Protein AF-0000000085162375 (afdb_homodimer)

Nearest PDB structures (foldseek):
  3bpk-assembly1_B  TM=9.678E-01  e=3.318E-24  Bacillus cereus ATCC 14579
  3bpk-assembly1_A  TM=9.710E-01  e=3.705E-23  Bacillus cereus ATCC 14579
  4z85-assembly1_A-2  TM=9.501E-01  e=4.624E-20  Pseudomonas fluorescens
  1eje-assembly1_A-2  TM=9.039E-01  e=1.728E-16  Methanothermobacter thermautotrophicus
  3fge-assembly1_A-2  TM=8.636E-01  e=8.471E-17  Shewanella frigidimarina NCIMB 400

Organism: Staphylococcus carnosus (strain TM300) (NCBI:txid396513)

Sequence (400 aa):
MFINPSETEMGNMYKLLIGTVTPRPIAFVTSQDENGNLNAAPFAFFNVVCPEPPMLMISVGKQDGALKDTNSNIIKNKEFVVHIVDESIVKEVVKTGDNYPHDINELEKTNLTTTPSKTVSVPSVKEAKVRYECELVEHLSLGDEKNGTDMLIGQVKAVYIDDEIYDVEHGYVDVEKLNPISRVIGNQYVKIGESIEDLLMFINPSETEMGNMYKLLIGTVTPRPIAFVTSQDENGNLNAAPFAFFNVVCPEPPMLMISVGKQDGALKDTNSNIIKNKEFVVHIVDESIVKEVVKTGDNYPHDINELEKTNLTTTPSKTVSVPSVKEAKVRYECELVEHLSLGDEKNGTDMLIGQVKAVYIDDEIYDVEHGYVDVEKLNPISRVIGNQYVKIGESIEDLL

Structure (mmCIF, N/CA/C/O backbone):
data_AF-0000000085162375-model_v1
#
loop_
_entity.id
_entity.type
_entity.pdbx_description
1 polymer 'Flavoprotein oxygenase, DIM6/NTAB family protein'
#
loop_
_atom_site.group_PDB
_atom_site.id
_atom_site.type_symbol
_atom_site.label_atom_id
_atom_site.label_alt_id
_atom_site.label_comp_id
_atom_site.label_asym_id
_atom_site.label_entity_id
_atom_site.label_seq_id
_atom_site.pdbx_PDB_ins_code
_atom_site.Cartn_x
_atom_site.Cartn_y
_atom_site.Cartn_z
_atom_site.occupancy
_atom_site.B_iso_or_equiv
_atom_site.auth_seq_id
_atom_site.auth_comp_id
_atom_site.auth_asym_id
_atom_site.auth_atom_id
_atom_site.pdbx_PDB_model_num
ATOM 1 N N . MET A 1 1 ? 22.219 -11.953 -12.914 1 96.38 1 MET A N 1
ATOM 2 C CA . MET A 1 1 ? 23.281 -12.117 -11.938 1 96.38 1 MET A CA 1
ATOM 3 C C . MET A 1 1 ? 22.719 -12.141 -10.516 1 96.38 1 MET A C 1
ATOM 5 O O . MET A 1 1 ? 21.578 -11.734 -10.289 1 96.38 1 MET A O 1
ATOM 9 N N . PHE A 1 2 ? 23.484 -12.641 -9.648 1 96.81 2 PHE A N 1
ATOM 10 C CA . PHE A 1 2 ? 23.109 -12.68 -8.234 1 96.81 2 PHE A CA 1
ATOM 11 C C . PHE A 1 2 ? 23.922 -11.656 -7.438 1 96.81 2 PHE A C 1
ATOM 13 O O . PHE A 1 2 ? 25.125 -11.508 -7.648 1 96.81 2 PHE A O 1
ATOM 20 N N . ILE A 1 3 ? 23.25 -10.953 -6.629 1 96.81 3 ILE A N 1
ATOM 21 C CA . ILE A 1 3 ? 23.812 -9.969 -5.723 1 96.81 3 ILE A CA 1
ATOM 22 C C . ILE A 1 3 ? 23.641 -10.422 -4.277 1 96.81 3 ILE A C 1
ATOM 24 O O . ILE A 1 3 ? 22.547 -10.812 -3.875 1 96.81 3 ILE A O 1
ATOM 28 N N . ASN A 1 4 ? 24.734 -10.469 -3.543 1 96.75 4 ASN A N 1
ATOM 29 C CA . ASN A 1 4 ? 24.719 -10.727 -2.107 1 96.75 4 ASN A CA 1
ATOM 30 C C . ASN A 1 4 ? 24.641 -9.43 -1.303 1 96.75 4 ASN A C 1
ATOM 32 O O . ASN A 1 4 ? 25.594 -8.664 -1.245 1 96.75 4 ASN A O 1
ATOM 36 N N . PRO A 1 5 ? 23.5 -9.242 -0.662 1 97.5 5 PRO A N 1
ATOM 37 C CA . PRO A 1 5 ? 23.328 -7.969 0.044 1 97.5 5 PRO A CA 1
ATOM 38 C C . PRO A 1 5 ? 24.422 -7.719 1.079 1 97.5 5 PRO A C 1
ATOM 40 O O . PRO A 1 5 ? 24.859 -6.578 1.262 1 97.5 5 PRO A O 1
ATOM 43 N N . SER A 1 6 ? 24.922 -8.672 1.728 1 96.12 6 SER A N 1
ATOM 44 C CA . SER A 1 6 ? 25.922 -8.508 2.785 1 96.12 6 SER A CA 1
ATOM 45 C C . SER A 1 6 ? 27.25 -8.055 2.217 1 96.12 6 SER A C 1
ATOM 47 O O . SER A 1 6 ? 28.125 -7.57 2.955 1 96.12 6 SER A O 1
ATOM 49 N N . GLU A 1 7 ? 27.453 -8.195 0.947 1 95.19 7 GLU A N 1
ATOM 50 C CA . GLU A 1 7 ? 28.703 -7.82 0.292 1 95.19 7 GLU A CA 1
ATOM 51 C C . GLU A 1 7 ? 28.516 -6.59 -0.59 1 95.19 7 GLU A C 1
ATOM 53 O O . GLU A 1 7 ? 29.391 -6.238 -1.374 1 95.19 7 GLU A O 1
ATOM 58 N N . THR A 1 8 ? 27.422 -6.059 -0.528 1 94.88 8 THR A N 1
ATOM 59 C CA . THR A 1 8 ? 27.094 -4.906 -1.358 1 94.88 8 THR A CA 1
ATOM 60 C C . THR A 1 8 ? 27.016 -3.635 -0.517 1 94.88 8 THR A C 1
ATOM 62 O O . THR A 1 8 ? 26.438 -3.637 0.572 1 94.88 8 THR A O 1
ATOM 65 N N . GLU A 1 9 ? 27.672 -2.604 -1.049 1 94.31 9 GLU A N 1
ATOM 66 C CA . GLU A 1 9 ? 27.609 -1.312 -0.369 1 94.31 9 GLU A CA 1
ATOM 67 C C . GLU A 1 9 ? 26.156 -0.858 -0.187 1 94.31 9 GLU A C 1
ATOM 69 O O . GLU A 1 9 ? 25.328 -1.018 -1.09 1 94.31 9 GLU A O 1
ATOM 74 N N . MET A 1 10 ? 25.938 -0.231 0.946 1 92.81 10 MET A N 1
ATOM 75 C CA . MET A 1 10 ? 24.578 0.146 1.337 1 92.81 10 MET A CA 1
ATOM 76 C C . MET A 1 10 ? 23.938 1.036 0.279 1 92.81 10 MET A C 1
ATOM 78 O O . MET A 1 10 ? 22.781 0.846 -0.073 1 92.81 10 MET A O 1
ATOM 82 N N . GLY A 1 11 ? 24.656 2.02 -0.219 1 93.5 11 GLY A N 1
ATOM 83 C CA . GLY A 1 11 ? 24.125 2.916 -1.233 1 93.5 11 GLY A CA 1
ATOM 84 C C . GLY A 1 11 ? 23.688 2.197 -2.494 1 93.5 11 GLY A C 1
ATOM 85 O O . GLY A 1 11 ? 22.641 2.52 -3.064 1 93.5 11 GLY A O 1
ATOM 86 N N . ASN A 1 12 ? 24.5 1.182 -2.932 1 94.94 12 ASN A N 1
ATOM 87 C CA . ASN A 1 12 ? 24.156 0.395 -4.109 1 94.94 12 ASN A CA 1
ATOM 88 C C . ASN A 1 12 ? 22.938 -0.478 -3.863 1 94.94 12 ASN A C 1
ATOM 90 O O . ASN A 1 12 ? 22.078 -0.624 -4.742 1 94.94 12 ASN A O 1
ATOM 94 N N . MET A 1 13 ? 22.891 -1.024 -2.67 1 95.56 13 MET A N 1
ATOM 95 C CA . MET A 1 13 ? 21.719 -1.833 -2.328 1 95.56 13 MET A CA 1
ATOM 96 C C . MET A 1 13 ? 20.453 -0.978 -2.287 1 95.56 13 MET A C 1
ATOM 98 O O . MET A 1 13 ? 19.406 -1.404 -2.752 1 95.56 13 MET A O 1
ATOM 102 N N . TYR A 1 14 ? 20.609 0.199 -1.76 1 95.88 14 TYR A N 1
ATOM 103 C CA . TYR A 1 14 ? 19.484 1.13 -1.718 1 95.88 14 TYR A CA 1
ATOM 104 C C . TYR A 1 14 ? 19 1.45 -3.123 1 95.88 14 TYR A C 1
ATOM 106 O O . TYR A 1 14 ? 17.797 1.386 -3.395 1 95.88 14 TYR A O 1
ATOM 114 N N . LYS A 1 15 ? 19.906 1.764 -4.023 1 96.06 15 LYS A N 1
ATOM 115 C CA . LYS A 1 15 ? 19.562 2.068 -5.41 1 96.06 15 LYS A CA 1
ATOM 116 C C . LYS A 1 15 ? 18.859 0.888 -6.074 1 96.06 15 LYS A C 1
ATOM 118 O O . LYS A 1 15 ? 17.922 1.073 -6.844 1 96.06 15 LYS A O 1
ATOM 123 N N . LEU A 1 16 ? 19.359 -0.318 -5.805 1 97.31 16 LEU A N 1
ATOM 124 C CA . LEU A 1 16 ? 18.75 -1.527 -6.359 1 97.31 16 LEU A CA 1
ATOM 125 C C . LEU A 1 16 ? 17.328 -1.697 -5.867 1 97.31 16 LEU A C 1
ATOM 127 O O . LEU A 1 16 ? 16.422 -1.961 -6.664 1 97.31 16 LEU A O 1
ATOM 131 N N . LEU A 1 17 ? 17.078 -1.476 -4.566 1 98.06 17 LEU A N 1
ATOM 132 C CA . LEU A 1 17 ? 15.75 -1.625 -3.973 1 98.06 17 LEU A CA 1
ATOM 133 C C . LEU A 1 17 ? 14.766 -0.642 -4.594 1 98.06 17 LEU A C 1
ATOM 135 O O . LEU A 1 17 ? 13.727 -1.048 -5.125 1 98.06 17 LEU A O 1
ATOM 139 N N . ILE A 1 18 ? 15.125 0.626 -4.633 1 97.75 18 ILE A N 1
ATOM 140 C CA . ILE A 1 18 ? 14.164 1.63 -5.074 1 97.75 18 ILE A CA 1
ATOM 141 C C . ILE A 1 18 ? 14.023 1.577 -6.594 1 97.75 18 ILE A C 1
ATOM 143 O O . ILE A 1 18 ? 12.984 1.938 -7.141 1 97.75 18 ILE A O 1
ATOM 147 N N . GLY A 1 19 ? 15.016 1.072 -7.281 1 97.69 19 GLY A N 1
ATOM 148 C CA . GLY A 1 19 ? 14.969 0.953 -8.734 1 97.69 19 GLY A CA 1
ATOM 149 C C . GLY A 1 19 ? 14.141 -0.229 -9.203 1 97.69 19 GLY A C 1
ATOM 150 O O . GLY A 1 19 ? 13.766 -0.298 -10.375 1 97.69 19 GLY A O 1
ATOM 151 N N . THR A 1 20 ? 13.875 -1.202 -8.32 1 98.69 20 THR A N 1
ATOM 152 C CA . THR A 1 20 ? 13.148 -2.395 -8.742 1 98.69 20 THR A CA 1
ATOM 153 C C . THR A 1 20 ? 11.773 -2.451 -8.086 1 98.69 20 THR A C 1
ATOM 155 O O . THR A 1 20 ? 10.828 -2.992 -8.664 1 98.69 20 THR A O 1
ATOM 158 N N . VAL A 1 21 ? 11.625 -1.994 -6.84 1 98.75 21 VAL A N 1
ATOM 159 C CA . VAL A 1 21 ? 10.328 -1.809 -6.207 1 98.75 21 VAL A CA 1
ATOM 160 C C . VAL A 1 21 ? 9.805 -0.406 -6.504 1 98.75 21 VAL A C 1
ATOM 162 O O . VAL A 1 21 ? 9.977 0.513 -5.699 1 98.75 21 VAL A O 1
ATOM 165 N N . THR A 1 22 ? 9.234 -0.292 -7.773 1 98.62 22 THR A N 1
ATOM 166 C CA . THR A 1 22 ? 8.867 1.009 -8.32 1 98.62 22 THR A CA 1
ATOM 167 C C . THR A 1 22 ? 7.801 0.859 -9.398 1 98.62 22 THR A C 1
ATOM 169 O O . THR A 1 22 ? 7.648 -0.214 -9.992 1 98.62 22 THR A O 1
ATOM 172 N N . PRO A 1 23 ? 7.012 1.909 -9.641 1 98.62 23 PRO A N 1
ATOM 173 C CA . PRO A 1 23 ? 6.914 3.145 -8.859 1 98.62 23 PRO A CA 1
ATOM 174 C C . PRO A 1 23 ? 6.215 2.941 -7.52 1 98.62 23 PRO A C 1
ATOM 176 O O . PRO A 1 23 ? 5.504 1.95 -7.332 1 98.62 23 PRO A O 1
ATOM 179 N N . ARG A 1 24 ? 6.512 3.801 -6.555 1 98.88 24 ARG A N 1
ATOM 180 C CA . ARG A 1 24 ? 5.953 3.717 -5.211 1 98.88 24 ARG A CA 1
ATOM 181 C C . ARG A 1 24 ? 5.062 4.918 -4.91 1 98.88 24 ARG A C 1
ATOM 183 O O . ARG A 1 24 ? 5.402 6.051 -5.258 1 98.88 24 ARG A O 1
ATOM 190 N N . PRO A 1 25 ? 3.887 4.645 -4.297 1 98.81 25 PRO A N 1
ATOM 191 C CA . PRO A 1 25 ? 3.135 5.801 -3.803 1 98.81 25 PRO A CA 1
ATOM 192 C C . PRO A 1 25 ? 3.902 6.602 -2.752 1 98.81 25 PRO A C 1
ATOM 194 O O . PRO A 1 25 ? 4.883 6.105 -2.188 1 98.81 25 PRO A O 1
ATOM 197 N N . ILE A 1 26 ? 3.496 7.852 -2.566 1 98.81 26 ILE A N 1
ATOM 198 C CA . ILE A 1 26 ? 4.199 8.75 -1.656 1 98.81 26 ILE A CA 1
ATOM 199 C C . ILE A 1 26 ? 3.266 9.18 -0.526 1 98.81 26 ILE A C 1
ATOM 201 O O . ILE A 1 26 ? 2.15 9.641 -0.775 1 98.81 26 ILE A O 1
ATOM 205 N N . ALA A 1 27 ? 3.67 8.961 0.715 1 98.94 27 ALA A N 1
ATOM 206 C CA . ALA A 1 27 ? 3.045 9.555 1.895 1 98.94 27 ALA A CA 1
ATOM 207 C C . ALA A 1 27 ? 3.648 10.922 2.203 1 98.94 27 ALA A C 1
ATOM 209 O O . ALA A 1 27 ? 4.84 11.023 2.502 1 98.94 27 ALA A O 1
ATOM 210 N N . PHE A 1 28 ? 2.873 11.953 2.037 1 98.94 28 PHE A N 1
ATOM 211 C CA . PHE A 1 28 ? 3.238 13.258 2.586 1 98.94 28 PHE A CA 1
ATOM 212 C C . PHE A 1 28 ? 2.715 13.406 4.008 1 98.94 28 PHE A C 1
ATOM 214 O O . PHE A 1 28 ? 1.505 13.508 4.223 1 98.94 28 PHE A O 1
ATOM 221 N N . VAL A 1 29 ? 3.682 13.484 4.996 1 98.94 29 VAL A N 1
ATOM 222 C CA . VAL A 1 29 ? 3.316 13.273 6.391 1 98.94 29 VAL A CA 1
ATOM 223 C C . VAL A 1 29 ? 3.506 14.57 7.172 1 98.94 29 VAL A C 1
ATOM 225 O O . VAL A 1 29 ? 4.57 15.195 7.105 1 98.94 29 VAL A O 1
ATOM 228 N N . THR A 1 30 ? 2.475 14.977 7.945 1 98.88 30 THR A N 1
ATOM 229 C CA . THR A 1 30 ? 2.627 16 8.977 1 98.88 30 THR A CA 1
ATOM 230 C C . THR A 1 30 ? 2.637 15.367 10.367 1 98.88 30 THR A C 1
ATOM 232 O O . THR A 1 30 ? 1.898 14.414 10.625 1 98.88 30 THR A O 1
ATOM 235 N N . SER A 1 31 ? 3.391 15.836 11.188 1 98.75 31 SER A N 1
ATOM 236 C CA . SER A 1 31 ? 3.555 15.453 12.578 1 98.75 31 SER A CA 1
ATOM 237 C C . SER A 1 31 ? 3.98 16.641 13.438 1 98.75 31 SER A C 1
ATOM 239 O O . SER A 1 31 ? 4.332 17.703 12.906 1 98.75 31 SER A O 1
ATOM 241 N N . GLN A 1 32 ? 3.865 16.484 14.82 1 97.75 32 GLN A N 1
ATOM 242 C CA . GLN A 1 32 ? 4.219 17.547 15.75 1 97.75 32 GLN A CA 1
ATOM 243 C C . GLN A 1 32 ? 5.113 17.031 16.875 1 97.75 32 GLN A C 1
ATOM 245 O O . GLN A 1 32 ? 4.953 15.898 17.328 1 97.75 32 GLN A O 1
ATOM 250 N N . ASP A 1 33 ? 5.996 17.922 17.25 1 95.88 33 ASP A N 1
ATOM 251 C CA . ASP A 1 33 ? 6.754 17.594 18.453 1 95.88 33 ASP A CA 1
ATOM 252 C C . ASP A 1 33 ? 5.977 17.969 19.703 1 95.88 33 ASP A C 1
ATOM 254 O O . ASP A 1 33 ? 4.812 18.375 19.625 1 95.88 33 ASP A O 1
ATOM 258 N N . GLU A 1 34 ? 6.57 17.797 20.844 1 94.06 34 GLU A N 1
ATOM 259 C CA . GLU A 1 34 ? 5.914 17.969 22.141 1 94.06 34 GLU A CA 1
ATOM 260 C C . GLU A 1 34 ? 5.52 19.438 22.344 1 94.06 34 GLU A C 1
ATOM 262 O O . GLU A 1 34 ? 4.625 19.734 23.141 1 94.06 34 GLU A O 1
ATOM 267 N N . ASN A 1 35 ? 6.141 20.344 21.703 1 93.25 35 ASN A N 1
ATOM 268 C CA . ASN A 1 35 ? 5.855 21.781 21.828 1 93.25 35 ASN A CA 1
ATOM 269 C C . ASN A 1 35 ? 4.863 22.25 20.781 1 93.25 35 ASN A C 1
ATOM 271 O O . ASN A 1 35 ? 4.562 23.438 20.703 1 93.25 35 ASN A O 1
ATOM 275 N N . GLY A 1 36 ? 4.477 21.297 19.891 1 94.25 36 GLY A N 1
ATOM 276 C CA . GLY A 1 36 ? 3.492 21.672 18.875 1 94.25 36 GLY A CA 1
ATOM 277 C C . GLY A 1 36 ? 4.117 22.141 17.578 1 94.25 36 GLY A C 1
ATOM 278 O O . GLY A 1 36 ? 3.412 22.594 16.672 1 94.25 36 GLY A O 1
ATOM 279 N N . ASN A 1 37 ? 5.414 22.125 17.516 1 95.62 37 ASN A N 1
ATOM 280 C CA . ASN A 1 37 ? 6.07 22.453 16.25 1 95.62 37 ASN A CA 1
ATOM 281 C C . ASN A 1 37 ? 5.758 21.422 15.172 1 95.62 37 ASN A C 1
ATOM 283 O O . ASN A 1 37 ? 5.895 20.219 15.406 1 95.62 37 ASN A O 1
ATOM 287 N N . LEU A 1 38 ? 5.41 21.938 14.023 1 97.44 38 LEU A N 1
ATOM 288 C CA . LEU A 1 38 ? 4.945 21.094 12.93 1 97.44 38 LEU A CA 1
ATOM 289 C C . LEU A 1 38 ? 6.109 20.656 12.047 1 97.44 38 LEU A C 1
ATOM 291 O O . LEU A 1 38 ? 7.023 21.453 11.789 1 97.44 38 LEU A O 1
ATOM 295 N N . ASN A 1 39 ? 6.102 19.469 11.664 1 97.81 39 ASN A N 1
ATOM 296 C CA . ASN A 1 39 ? 6.988 18.875 10.672 1 97.81 39 ASN A CA 1
ATOM 297 C C . ASN A 1 39 ? 6.203 18.281 9.508 1 97.81 39 ASN A C 1
ATOM 299 O O . ASN A 1 39 ? 5.125 17.719 9.695 1 97.81 39 ASN A O 1
ATOM 303 N N . ALA A 1 40 ? 6.703 18.5 8.227 1 98.38 40 ALA A N 1
ATOM 304 C CA . ALA A 1 40 ? 6.125 17.891 7.023 1 98.38 40 ALA A CA 1
ATOM 305 C C . ALA A 1 40 ? 7.207 17.281 6.141 1 98.38 40 ALA A C 1
ATOM 307 O O . ALA A 1 40 ? 8.203 17.938 5.824 1 98.38 40 ALA A O 1
ATOM 308 N N . ALA A 1 41 ? 7.059 16.031 5.73 1 98.25 41 ALA A N 1
ATOM 309 C CA . ALA A 1 41 ? 8.062 15.344 4.91 1 98.25 41 ALA A CA 1
ATOM 310 C C . ALA A 1 41 ? 7.43 14.211 4.109 1 98.25 41 ALA A C 1
ATOM 312 O O . ALA A 1 41 ? 6.457 13.594 4.547 1 98.25 41 ALA A O 1
ATOM 313 N N . PRO A 1 42 ? 7.906 13.977 2.916 1 98.25 42 PRO A N 1
ATOM 314 C CA . PRO A 1 42 ? 7.422 12.875 2.078 1 98.25 42 PRO A CA 1
ATOM 315 C C . PRO A 1 42 ? 8.188 11.57 2.311 1 98.25 42 PRO A C 1
ATOM 317 O O . PRO A 1 42 ? 9.383 11.602 2.605 1 98.25 42 PRO A O 1
ATOM 320 N N . PHE A 1 43 ? 7.555 10.43 2.191 1 98.25 43 PHE A N 1
ATOM 321 C CA . PHE A 1 43 ? 8.125 9.094 2.322 1 98.25 43 PHE A CA 1
ATOM 322 C C . PHE A 1 43 ? 7.562 8.164 1.258 1 98.25 43 PHE A C 1
ATOM 324 O O . PHE A 1 43 ? 6.352 8.117 1.04 1 98.25 43 PHE A O 1
ATOM 331 N N . ALA A 1 44 ? 8.438 7.363 0.607 1 98.31 44 ALA A N 1
ATOM 332 C CA . ALA A 1 44 ? 7.988 6.465 -0.45 1 98.31 44 ALA A CA 1
ATOM 333 C C . ALA A 1 44 ? 8.016 5.012 0.017 1 98.31 44 ALA A C 1
ATOM 335 O O . ALA A 1 44 ? 7.574 4.113 -0.704 1 98.31 44 ALA A O 1
ATOM 336 N N . PHE A 1 45 ? 8.711 4.688 1.207 1 98.69 45 PHE A N 1
ATOM 337 C CA . PHE A 1 45 ? 8.469 3.4 1.854 1 98.69 45 PHE A CA 1
ATOM 338 C C . PHE A 1 45 ? 7.148 3.408 2.607 1 98.69 45 PHE A C 1
ATOM 340 O O . PHE A 1 45 ? 7.125 3.51 3.834 1 98.69 45 PHE A O 1
ATOM 347 N N . PHE A 1 46 ? 6.043 3.307 1.799 1 98.94 46 PHE A N 1
ATOM 348 C CA . PHE A 1 46 ? 4.672 3.602 2.199 1 98.94 46 PHE A CA 1
ATOM 349 C C . PHE A 1 46 ? 3.689 2.67 1.497 1 98.94 46 PHE A C 1
ATOM 351 O O . PHE A 1 46 ? 3.82 2.412 0.299 1 98.94 46 PHE A O 1
ATOM 358 N N . ASN A 1 47 ? 2.756 2.127 2.299 1 98.94 47 ASN A N 1
ATOM 359 C CA . ASN A 1 47 ? 1.671 1.371 1.686 1 98.94 47 ASN A CA 1
ATOM 360 C C . ASN A 1 47 ? 0.541 1.105 2.676 1 98.94 47 ASN A C 1
ATOM 362 O O . ASN A 1 47 ? 0.665 1.417 3.863 1 98.94 47 ASN A O 1
ATOM 366 N N . VAL A 1 48 ? -0.659 0.595 2.135 1 98.88 48 VAL A N 1
ATOM 367 C CA . VAL A 1 48 ? -1.699 -0.028 2.947 1 98.88 48 VAL A CA 1
ATOM 368 C C . VAL A 1 48 ? -1.188 -1.347 3.521 1 98.88 48 VAL A C 1
ATOM 370 O O . VAL A 1 48 ? -0.532 -2.123 2.822 1 98.88 48 VAL A O 1
ATOM 373 N N . VAL A 1 49 ? -1.565 -1.586 4.848 1 98.88 49 VAL A N 1
ATOM 374 C CA . VAL A 1 49 ? -1.109 -2.859 5.398 1 98.88 49 VAL A CA 1
ATOM 375 C C . VAL A 1 49 ? -2.295 -3.627 5.977 1 98.88 49 VAL A C 1
ATOM 377 O O . VAL A 1 49 ? -2.207 -4.836 6.207 1 98.88 49 VAL A O 1
ATOM 380 N N . CYS A 1 50 ? -3.445 -2.984 6.145 1 98.75 50 CYS A N 1
ATOM 381 C CA . CYS A 1 50 ? -4.621 -3.645 6.695 1 98.75 50 CYS A CA 1
ATOM 382 C C . CYS A 1 50 ? -5.895 -2.9 6.309 1 98.75 50 CYS A C 1
ATOM 384 O O . CYS A 1 50 ? -6 -1.69 6.516 1 98.75 50 CYS A O 1
ATOM 386 N N . PRO A 1 51 ? -6.926 -3.594 5.82 1 97.25 51 PRO A N 1
ATOM 387 C CA . PRO A 1 51 ? -8.172 -2.924 5.445 1 97.25 51 PRO A CA 1
ATOM 388 C C . PRO A 1 51 ? -9.172 -2.857 6.598 1 97.25 51 PRO A C 1
ATOM 390 O O . PRO A 1 51 ? -10.094 -2.037 6.57 1 97.25 51 PRO A O 1
ATOM 393 N N . GLU A 1 52 ? -8.922 -3.736 7.617 1 97 52 GLU A N 1
ATOM 394 C CA . GLU A 1 52 ? -9.898 -3.799 8.695 1 97 52 GLU A CA 1
ATOM 395 C C . GLU A 1 52 ? -9.219 -4.035 10.047 1 97 52 GLU A C 1
ATOM 397 O O . GLU A 1 52 ? -8.797 -5.152 10.352 1 97 52 GLU A O 1
ATOM 402 N N . PRO A 1 53 ? -9.398 -3.037 10.906 1 98.38 53 PRO A N 1
ATOM 403 C CA . PRO A 1 53 ? -9.602 -1.643 10.5 1 98.38 53 PRO A CA 1
ATOM 404 C C . PRO A 1 53 ? -8.516 -1.145 9.547 1 98.38 53 PRO A C 1
ATOM 406 O O . PRO A 1 53 ? -7.477 -1.79 9.398 1 98.38 53 PRO A O 1
ATOM 409 N N . PRO A 1 54 ? -8.75 -0.057 8.883 1 98.81 54 PRO A N 1
ATOM 410 C CA . PRO A 1 54 ? -7.754 0.43 7.922 1 98.81 54 PRO A CA 1
ATOM 411 C C . PRO A 1 54 ? -6.477 0.925 8.594 1 98.81 54 PRO A C 1
ATOM 413 O O . PRO A 1 54 ? -6.539 1.698 9.555 1 98.81 54 PRO A O 1
ATOM 416 N N . MET A 1 55 ? -5.312 0.455 8.094 1 98.94 55 MET A N 1
ATOM 417 C CA . MET A 1 55 ? -3.994 0.842 8.586 1 98.94 55 MET A CA 1
ATOM 418 C C . MET A 1 55 ? -3.041 1.119 7.43 1 98.94 55 MET A C 1
ATOM 420 O O . MET A 1 55 ? -3.094 0.441 6.402 1 98.94 55 MET A O 1
ATOM 424 N N . LEU A 1 56 ? -2.232 2.139 7.578 1 98.94 56 LEU A N 1
ATOM 425 C CA . LEU A 1 56 ? -1.141 2.527 6.691 1 98.94 56 LEU A CA 1
ATOM 426 C C . LEU A 1 56 ? 0.206 2.379 7.391 1 98.94 56 LEU A C 1
ATOM 428 O O . LEU A 1 56 ? 0.292 2.508 8.617 1 98.94 56 LEU A O 1
ATOM 432 N N . MET A 1 57 ? 1.232 2.156 6.625 1 98.94 57 MET A N 1
ATOM 433 C CA . MET A 1 57 ? 2.584 2.102 7.176 1 98.94 57 MET A CA 1
ATOM 434 C C . MET A 1 57 ? 3.514 3.055 6.43 1 98.94 57 MET A C 1
ATOM 436 O O . MET A 1 57 ? 3.408 3.207 5.215 1 98.94 57 MET A O 1
ATOM 440 N N . ILE A 1 58 ? 4.414 3.682 7.137 1 98.94 58 ILE A N 1
ATOM 441 C CA . ILE A 1 58 ? 5.578 4.387 6.609 1 98.94 58 ILE A CA 1
ATOM 442 C C . ILE A 1 58 ? 6.844 3.875 7.293 1 98.94 58 ILE A C 1
ATOM 444 O O . ILE A 1 58 ? 6.828 3.555 8.484 1 98.94 58 ILE A O 1
ATOM 448 N N . SER A 1 59 ? 7.898 3.748 6.602 1 98.88 59 SER A N 1
ATOM 449 C CA . SER A 1 59 ? 9.219 3.455 7.145 1 98.88 59 SER A CA 1
ATOM 450 C C . SER A 1 59 ? 10.164 4.641 6.973 1 98.88 59 SER A C 1
ATOM 452 O O . SER A 1 59 ? 10.406 5.094 5.852 1 98.88 59 SER A O 1
ATOM 454 N N . VAL A 1 60 ? 10.664 5.129 8.062 1 98.44 60 VAL A N 1
ATOM 455 C CA . VAL A 1 60 ? 11.445 6.355 8.117 1 98.44 60 VAL A CA 1
ATOM 456 C C . VAL A 1 60 ? 12.891 6.035 8.492 1 98.44 60 VAL A C 1
ATOM 458 O O . VAL A 1 60 ? 13.148 5.445 9.547 1 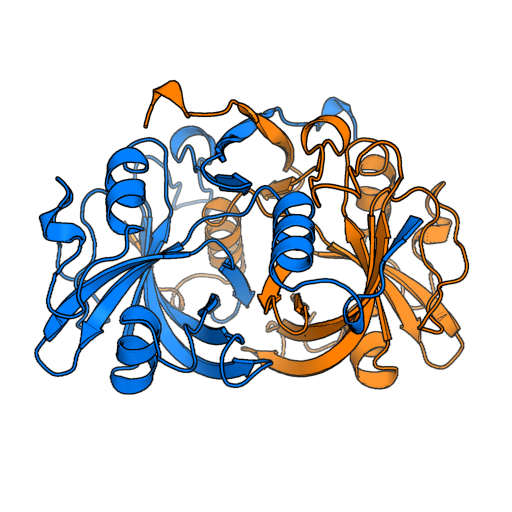98.44 60 VAL A O 1
ATOM 461 N N . GLY A 1 61 ? 13.805 6.387 7.652 1 96.81 61 GLY A N 1
ATOM 462 C CA . GLY A 1 61 ? 15.211 6.09 7.855 1 96.81 61 GLY A CA 1
ATOM 463 C C . GLY A 1 61 ? 15.828 6.855 9.008 1 96.81 61 GLY A C 1
ATOM 464 O O . GLY A 1 61 ? 15.273 7.867 9.453 1 96.81 61 GLY A O 1
ATOM 465 N N . LYS A 1 62 ? 16.906 6.27 9.508 1 93.56 62 LYS A N 1
ATOM 466 C CA . LYS A 1 62 ? 17.781 6.922 10.484 1 93.56 62 LYS A CA 1
ATOM 467 C C . LYS A 1 62 ? 19.031 7.465 9.82 1 93.56 62 LYS A C 1
ATOM 469 O O . LYS A 1 62 ? 19.422 7.02 8.734 1 93.56 62 LYS A O 1
ATOM 474 N N . GLN A 1 63 ? 19.484 8.508 10.359 1 89 63 GLN A N 1
ATOM 475 C CA . GLN A 1 63 ? 20.781 9.047 9.977 1 89 63 GLN A CA 1
ATOM 476 C C . GLN A 1 63 ? 21.781 8.984 11.133 1 89 63 GLN A C 1
ATOM 478 O O . GLN A 1 63 ? 21.656 9.758 12.094 1 89 63 GLN A O 1
ATOM 483 N N . ASP A 1 64 ? 22.766 8.031 11 1 91.88 64 ASP A N 1
ATOM 484 C CA . ASP A 1 64 ? 23.766 7.82 12.039 1 91.88 64 ASP A CA 1
ATOM 485 C C . ASP A 1 64 ? 23.094 7.605 13.398 1 91.88 64 ASP A C 1
ATOM 487 O O . ASP A 1 64 ? 23.5 8.211 14.398 1 91.88 64 ASP A O 1
ATOM 491 N N . GLY A 1 65 ? 22.062 6.922 13.328 1 91.5 65 GLY A N 1
ATOM 492 C CA . GLY A 1 65 ? 21.375 6.551 14.555 1 91.5 65 GLY A CA 1
ATOM 493 C C . GLY A 1 65 ? 20.359 7.578 15 1 91.5 65 GLY A C 1
ATOM 494 O O . GLY A 1 65 ? 19.516 7.293 15.852 1 91.5 65 GLY A O 1
ATOM 495 N N . ALA A 1 66 ? 20.422 8.773 14.547 1 93.12 66 ALA A N 1
ATOM 496 C CA . ALA A 1 66 ? 19.5 9.836 14.922 1 93.12 66 ALA A CA 1
ATOM 497 C C . ALA A 1 66 ? 18.172 9.68 14.195 1 93.12 66 ALA A C 1
ATOM 499 O O . ALA A 1 66 ? 18.125 9.32 13.016 1 93.12 66 ALA A O 1
ATOM 500 N N . LEU A 1 67 ? 17.156 9.945 14.93 1 94.31 67 LEU A N 1
ATOM 501 C CA . LEU A 1 67 ? 15.805 9.938 14.367 1 94.31 67 LEU A CA 1
ATOM 502 C C . LEU A 1 67 ? 15.531 11.219 13.586 1 94.31 67 LEU A C 1
ATOM 504 O O . LEU A 1 67 ? 15.969 12.297 13.984 1 94.31 67 LEU A O 1
ATOM 508 N N . LYS A 1 68 ? 14.805 11.07 12.484 1 95.06 68 LYS A N 1
ATOM 509 C CA . LYS A 1 68 ? 14.242 12.242 11.828 1 95.06 68 LYS A CA 1
ATOM 510 C C . LYS A 1 68 ? 13.094 12.828 12.648 1 95.06 68 LYS A C 1
ATOM 512 O O . LYS A 1 68 ? 12.602 12.188 13.578 1 95.06 68 LYS A O 1
ATOM 517 N N . ASP A 1 69 ? 12.742 14.039 12.328 1 96.44 69 ASP A N 1
ATOM 518 C CA . ASP A 1 69 ? 11.664 14.711 13.047 1 96.44 69 ASP A CA 1
ATOM 519 C C . ASP A 1 69 ? 10.375 13.891 13 1 96.44 69 ASP A C 1
ATOM 521 O O . ASP A 1 69 ? 9.695 13.734 14.016 1 96.44 69 ASP A O 1
ATOM 525 N N . THR A 1 70 ? 10 13.352 11.859 1 97.75 70 THR A N 1
ATOM 526 C CA . THR A 1 70 ? 8.75 12.625 11.68 1 97.75 70 THR A CA 1
ATOM 527 C C . THR A 1 70 ? 8.672 11.438 12.633 1 97.75 70 THR A C 1
ATOM 529 O O . THR A 1 70 ? 7.707 11.305 13.398 1 97.75 70 THR A O 1
ATOM 532 N N . ASN A 1 71 ? 9.742 10.508 12.539 1 97.75 71 ASN A N 1
ATOM 533 C CA . ASN A 1 71 ? 9.641 9.336 13.406 1 97.75 71 ASN A CA 1
ATOM 534 C C . ASN A 1 71 ? 9.789 9.711 14.875 1 97.75 71 ASN A C 1
ATOM 536 O O . ASN A 1 71 ? 9.086 9.164 15.734 1 97.75 71 ASN A O 1
ATOM 540 N N . SER A 1 72 ? 10.594 10.719 15.258 1 96.94 72 SER A N 1
ATOM 541 C CA . SER A 1 72 ? 10.664 11.195 16.625 1 96.94 72 SER A CA 1
ATOM 542 C C . SER A 1 72 ? 9.305 11.688 17.125 1 96.94 72 SER A C 1
ATOM 544 O O . SER A 1 72 ? 8.852 11.305 18.188 1 96.94 72 SER A O 1
ATOM 546 N N . ASN A 1 73 ? 8.688 12.492 16.359 1 98.25 73 ASN A N 1
ATOM 547 C CA . ASN A 1 73 ? 7.391 13.062 16.688 1 98.25 73 ASN A CA 1
ATOM 548 C C . ASN A 1 73 ? 6.332 11.984 16.859 1 98.25 73 ASN A C 1
ATOM 550 O O . ASN A 1 73 ? 5.602 11.969 17.859 1 98.25 73 ASN A O 1
ATOM 554 N N . ILE A 1 74 ? 6.191 11.117 15.898 1 98.75 74 ILE A N 1
ATOM 555 C CA . ILE A 1 74 ? 5.113 10.133 15.867 1 98.75 74 ILE A CA 1
ATOM 556 C C . ILE A 1 74 ? 5.301 9.141 17.016 1 98.75 74 ILE A C 1
ATOM 558 O O . ILE A 1 74 ? 4.328 8.727 17.641 1 98.75 74 ILE A O 1
ATOM 562 N N . ILE A 1 75 ? 6.57 8.688 17.25 1 98.31 75 ILE A N 1
ATOM 563 C CA . ILE A 1 75 ? 6.832 7.75 18.328 1 98.31 75 ILE A CA 1
ATOM 564 C C . ILE A 1 75 ? 6.43 8.375 19.672 1 98.31 75 ILE A C 1
ATOM 566 O O . ILE A 1 75 ? 5.855 7.703 20.516 1 98.31 75 ILE A O 1
ATOM 570 N N . LYS A 1 76 ? 6.625 9.672 19.859 1 97.94 76 LYS A N 1
ATOM 571 C CA . LYS A 1 76 ? 6.348 10.359 21.125 1 97.94 76 LYS A CA 1
ATOM 572 C C . LYS A 1 76 ? 4.871 10.727 21.234 1 97.94 76 LYS A C 1
ATOM 574 O O . LYS A 1 76 ? 4.242 10.484 22.266 1 97.94 76 LYS A O 1
ATOM 579 N N . ASN A 1 77 ? 4.285 11.258 20.172 1 98 77 ASN A N 1
ATOM 580 C CA . ASN A 1 77 ? 2.957 11.859 20.25 1 98 77 ASN A CA 1
ATOM 581 C C . ASN A 1 77 ? 1.885 10.906 19.719 1 98 77 ASN A C 1
ATOM 583 O O . ASN A 1 77 ? 0.691 11.141 19.922 1 98 77 ASN A O 1
ATOM 587 N N . LYS A 1 78 ? 2.205 9.945 18.922 1 98.62 78 LYS A N 1
ATOM 588 C CA . LYS A 1 78 ? 1.378 8.836 18.469 1 98.62 78 LYS A CA 1
ATOM 589 C C . LYS A 1 78 ? 0.368 9.297 17.422 1 98.62 78 LYS A C 1
ATOM 591 O O . LYS A 1 78 ? -0.502 8.523 17.016 1 98.62 78 LYS A O 1
ATOM 596 N N . GLU A 1 79 ? 0.362 10.578 17.016 1 98.88 79 GLU A N 1
ATOM 597 C CA . GLU A 1 79 ? -0.567 11.125 16.031 1 98.88 79 GLU A CA 1
ATOM 598 C C . GLU A 1 79 ? 0.175 11.664 14.812 1 98.88 79 GLU A C 1
ATOM 600 O O . GLU A 1 79 ? 1.244 12.266 14.938 1 98.88 79 GLU A O 1
ATOM 605 N N . PHE A 1 80 ? -0.369 11.461 13.594 1 98.94 80 PHE A N 1
ATOM 606 C CA . PHE A 1 80 ? 0.157 12.016 12.352 1 98.94 80 PHE A CA 1
ATOM 607 C C . PHE A 1 80 ? -0.898 11.977 11.25 1 98.94 80 PHE A C 1
ATOM 609 O O . PHE A 1 80 ? -1.944 11.344 11.406 1 98.94 80 PHE A O 1
ATOM 616 N N . VAL A 1 81 ? -0.735 12.719 10.258 1 99 81 VAL A N 1
ATOM 617 C CA . VAL A 1 81 ? -1.624 12.75 9.102 1 99 81 VAL A CA 1
ATOM 618 C C . VAL A 1 81 ? -0.848 12.367 7.84 1 99 81 VAL A C 1
ATOM 620 O O . VAL A 1 81 ? 0.267 12.844 7.621 1 99 81 VAL A O 1
ATOM 623 N N . VAL A 1 82 ? -1.324 11.516 7.051 1 99 82 VAL A N 1
ATOM 624 C CA . VAL A 1 82 ? -0.781 11.125 5.754 1 99 82 VAL A CA 1
ATOM 625 C C . VAL A 1 82 ? -1.604 11.758 4.633 1 99 82 VAL A C 1
ATOM 627 O O . VAL A 1 82 ? -2.824 11.594 4.586 1 99 82 VAL A O 1
ATOM 630 N N . HIS A 1 83 ? -1.011 12.469 3.779 1 99 83 HIS A N 1
ATOM 631 C CA . HIS A 1 83 ? -1.612 13.047 2.582 1 99 83 HIS A CA 1
ATOM 632 C C . HIS A 1 83 ? -1.137 12.32 1.325 1 99 83 HIS A C 1
ATOM 634 O O . HIS A 1 83 ? 0.047 12 1.201 1 99 83 HIS A O 1
ATOM 640 N N . ILE A 1 84 ? -2.068 12.055 0.4 1 98.94 84 ILE A N 1
ATOM 641 C CA . ILE A 1 84 ? -1.709 11.469 -0.887 1 98.94 84 ILE A CA 1
ATOM 642 C C . ILE A 1 84 ? -1.206 12.562 -1.828 1 98.94 84 ILE A C 1
ATOM 644 O O . ILE A 1 84 ? -1.841 13.609 -1.969 1 98.94 84 ILE A O 1
ATOM 648 N N . VAL A 1 85 ? -0.012 12.312 -2.416 1 98.81 85 VAL A N 1
ATOM 649 C CA . VAL A 1 85 ? 0.625 13.289 -3.297 1 98.81 85 VAL A CA 1
ATOM 650 C C . VAL A 1 85 ? 0.053 13.164 -4.707 1 98.81 85 VAL A C 1
ATOM 652 O O . VAL A 1 85 ? 0.054 12.078 -5.289 1 98.81 85 VAL A O 1
ATOM 655 N N . ASP A 1 86 ? -0.45 14.234 -5.172 1 98.5 86 ASP A N 1
ATOM 656 C CA . ASP A 1 86 ? -0.953 14.32 -6.539 1 98.5 86 ASP A CA 1
ATOM 657 C C . ASP A 1 86 ? -0.251 15.43 -7.316 1 98.5 86 ASP A C 1
ATOM 659 O O . ASP A 1 86 ? 0.626 16.109 -6.781 1 98.5 86 ASP A O 1
ATOM 663 N N . GLU A 1 87 ? -0.585 15.578 -8.531 1 97.56 87 GLU A N 1
ATOM 664 C CA . GLU A 1 87 ? 0.104 16.484 -9.438 1 97.56 87 GLU A CA 1
ATOM 665 C C . GLU A 1 87 ? 0.005 17.938 -8.945 1 97.56 87 GLU A C 1
ATOM 667 O O . GLU A 1 87 ? 0.925 18.734 -9.148 1 97.56 87 GLU A O 1
ATOM 672 N N . SER A 1 88 ? -1.088 18.312 -8.297 1 97.38 88 SER A N 1
ATOM 673 C CA . SER A 1 88 ? -1.321 19.703 -7.926 1 97.38 88 SER A CA 1
ATOM 674 C C . SER A 1 88 ? -0.409 20.141 -6.785 1 97.38 88 SER A C 1
ATOM 676 O O . SER A 1 88 ? -0.158 21.328 -6.598 1 97.38 88 SER A O 1
ATOM 678 N N . ILE A 1 89 ? 0.12 19.188 -6.023 1 98.31 89 ILE A N 1
ATOM 679 C CA . ILE A 1 89 ? 0.851 19.625 -4.84 1 98.31 89 ILE A CA 1
ATOM 680 C C . ILE A 1 89 ? 2.281 19.094 -4.891 1 98.31 89 ILE A C 1
ATOM 682 O O . ILE A 1 89 ? 3.115 19.453 -4.059 1 98.31 89 ILE A O 1
ATOM 686 N N . VAL A 1 90 ? 2.684 18.281 -5.848 1 98.25 90 VAL A N 1
ATOM 687 C CA . VAL A 1 90 ? 3.945 17.547 -5.852 1 98.25 90 VAL A CA 1
ATOM 688 C C . VAL A 1 90 ? 5.113 18.531 -5.824 1 98.25 90 VAL A C 1
ATOM 690 O O . VAL A 1 90 ? 6.121 18.281 -5.156 1 98.25 90 VAL A O 1
ATOM 693 N N . LYS A 1 91 ? 5.051 19.656 -6.508 1 97.19 91 LYS A N 1
ATOM 694 C CA . LYS A 1 91 ? 6.141 20.625 -6.535 1 97.19 91 LYS A CA 1
ATOM 695 C C . LYS A 1 91 ? 6.453 21.141 -5.133 1 97.19 91 LYS A C 1
ATOM 697 O O . LYS A 1 91 ? 7.617 21.234 -4.746 1 97.19 91 LYS A O 1
ATOM 702 N N . GLU A 1 92 ? 5.449 21.469 -4.391 1 97.75 92 GLU A N 1
ATOM 703 C CA . GLU A 1 92 ? 5.609 21.969 -3.025 1 97.75 92 GLU A CA 1
ATOM 704 C C . GLU A 1 92 ? 6.086 20.859 -2.09 1 97.75 92 GLU A C 1
ATOM 706 O O . GLU A 1 92 ? 6.918 21.094 -1.214 1 97.75 92 GLU A O 1
ATOM 711 N N . VAL A 1 93 ? 5.551 19.656 -2.291 1 97.94 93 VAL A N 1
ATOM 712 C CA . VAL A 1 93 ? 5.918 18.516 -1.452 1 97.94 93 VAL A CA 1
ATOM 713 C C . VAL A 1 93 ? 7.406 18.219 -1.614 1 97.94 93 VAL A C 1
ATOM 715 O O . VAL A 1 93 ? 8.102 17.938 -0.634 1 97.94 93 VAL A O 1
ATOM 718 N N . VAL A 1 94 ? 7.957 18.281 -2.834 1 96.56 94 VAL A N 1
ATOM 719 C CA . VAL A 1 94 ? 9.359 17.984 -3.109 1 96.56 94 VAL A CA 1
ATOM 720 C C . VAL A 1 94 ? 10.25 18.969 -2.338 1 96.56 94 VAL A C 1
ATOM 722 O O . VAL A 1 94 ? 11.305 18.578 -1.824 1 96.56 94 VAL A O 1
ATOM 725 N N . LYS A 1 95 ? 9.844 20.203 -2.066 1 95.75 95 LYS A N 1
ATOM 726 C CA . LYS A 1 95 ? 10.594 21.188 -1.307 1 95.75 95 LYS A CA 1
ATOM 727 C C . LYS A 1 95 ? 10.758 20.766 0.148 1 95.75 95 LYS A C 1
ATOM 729 O O . LYS A 1 95 ? 11.758 21.094 0.791 1 95.75 95 LYS A O 1
ATOM 734 N N . THR A 1 96 ? 9.773 20.047 0.627 1 96.75 96 THR A N 1
ATOM 735 C CA . THR A 1 96 ? 9.789 19.672 2.037 1 96.75 96 THR A CA 1
ATOM 736 C C . THR A 1 96 ? 10.766 18.531 2.283 1 96.75 96 THR A C 1
ATOM 738 O O . THR A 1 96 ? 11.125 18.25 3.43 1 96.75 96 THR A O 1
ATOM 741 N N . GLY A 1 97 ? 11.203 17.812 1.257 1 93.5 97 GLY A N 1
ATOM 742 C CA . GLY A 1 97 ? 12.078 16.656 1.399 1 93.5 97 GLY A CA 1
ATOM 743 C C . GLY A 1 97 ? 13.539 17.047 1.56 1 93.5 97 GLY A C 1
ATOM 744 O O . GLY A 1 97 ? 14.391 16.172 1.774 1 93.5 97 GLY A O 1
ATOM 745 N N . ASP A 1 98 ? 13.867 18.312 1.489 1 87.25 98 ASP A N 1
ATOM 746 C CA . ASP A 1 98 ? 15.234 18.781 1.699 1 87.25 98 ASP A CA 1
ATOM 747 C C . ASP A 1 98 ? 15.641 18.641 3.164 1 87.25 98 ASP A C 1
ATOM 749 O O . ASP A 1 98 ? 14.797 18.391 4.027 1 87.25 98 ASP A O 1
ATOM 753 N N . ASN A 1 99 ? 16.938 18.609 3.371 1 85.38 99 ASN A N 1
ATOM 754 C CA . ASN A 1 99 ? 17.453 18.516 4.727 1 85.38 99 ASN A CA 1
ATOM 755 C C . ASN A 1 99 ? 17.422 19.859 5.441 1 85.38 99 ASN A C 1
ATOM 757 O O . ASN A 1 99 ? 18.25 20.734 5.18 1 85.38 99 ASN A O 1
ATOM 761 N N . TYR A 1 100 ? 16.391 20.031 6.301 1 85.25 100 TYR A N 1
ATOM 762 C CA . TYR A 1 100 ? 16.25 21.234 7.117 1 85.25 100 TYR A CA 1
ATOM 763 C C . TYR A 1 100 ? 16.594 20.953 8.57 1 85.25 100 TYR A C 1
ATOM 765 O O . TYR A 1 100 ? 16.484 19.812 9.031 1 85.25 100 TYR A O 1
ATOM 773 N N . PRO A 1 101 ? 17 22 9.289 1 86.25 101 PRO A N 1
ATOM 774 C CA . PRO A 1 101 ? 17.172 21.828 10.734 1 86.25 101 PRO A CA 1
ATOM 775 C C . PRO A 1 101 ? 15.883 21.469 11.453 1 86.25 101 PRO A C 1
ATOM 777 O O . PRO A 1 101 ? 14.789 21.75 10.938 1 86.25 101 PRO A O 1
ATOM 780 N N . HIS A 1 102 ? 15.984 20.844 12.578 1 86.56 102 HIS A N 1
ATOM 781 C CA . HIS A 1 102 ? 14.859 20.297 13.344 1 86.56 102 HIS A CA 1
ATOM 782 C C . HIS A 1 102 ? 13.898 21.422 13.758 1 86.56 102 HIS A C 1
ATOM 784 O O . HIS A 1 102 ? 12.727 21.156 14.031 1 86.56 102 HIS A O 1
ATOM 790 N N . ASP A 1 103 ? 14.367 22.562 13.875 1 86.44 103 ASP A N 1
ATOM 791 C CA . ASP A 1 103 ? 13.523 23.641 14.391 1 86.44 103 ASP A CA 1
ATOM 792 C C . ASP A 1 103 ? 12.75 24.328 13.258 1 86.44 103 ASP A C 1
ATOM 794 O O . ASP A 1 103 ? 11.93 25.203 13.508 1 86.44 103 ASP A O 1
ATOM 798 N N . ILE A 1 104 ? 12.914 23.844 12.07 1 89.5 104 ILE A N 1
ATOM 799 C CA . ILE A 1 104 ? 12.242 24.453 10.93 1 89.5 104 ILE A CA 1
ATOM 800 C C . ILE A 1 104 ? 11.016 23.625 10.547 1 89.5 104 ILE A C 1
ATOM 802 O O . ILE A 1 104 ? 11.109 22.406 10.406 1 89.5 104 ILE A O 1
ATOM 806 N N . ASN A 1 105 ? 9.875 24.328 10.477 1 93.44 105 ASN A N 1
ATOM 807 C CA . ASN A 1 105 ? 8.672 23.797 9.852 1 93.44 105 ASN A CA 1
ATOM 808 C C . ASN A 1 105 ? 8.758 23.844 8.328 1 93.44 105 ASN A C 1
ATOM 810 O O . ASN A 1 105 ? 8.711 24.922 7.73 1 93.44 105 ASN A O 1
ATOM 814 N N . GLU A 1 106 ? 8.852 22.672 7.652 1 96.31 106 GLU A N 1
ATOM 815 C CA . GLU A 1 106 ? 9.078 22.562 6.215 1 96.31 106 GLU A CA 1
ATOM 816 C C . GLU A 1 106 ? 7.945 23.234 5.434 1 96.31 106 GLU A C 1
ATOM 818 O O . GLU A 1 106 ? 8.148 23.688 4.309 1 96.31 106 GLU A O 1
ATOM 823 N N . LEU A 1 107 ? 6.84 23.312 6.004 1 96.81 107 LEU A N 1
ATOM 824 C CA . LEU A 1 107 ? 5.715 23.938 5.305 1 96.81 107 LEU A CA 1
ATOM 825 C C . LEU A 1 107 ? 5.977 25.422 5.074 1 96.81 107 LEU A C 1
ATOM 827 O O . LEU A 1 107 ? 5.414 26.016 4.148 1 96.81 107 LEU A O 1
ATOM 831 N N . GLU A 1 108 ? 6.75 26 5.918 1 95.12 108 GLU A N 1
ATOM 832 C CA . GLU A 1 108 ? 7.09 27.406 5.777 1 95.12 108 GLU A CA 1
ATOM 833 C C . GLU A 1 108 ? 7.871 27.656 4.492 1 95.12 108 GLU A C 1
ATOM 835 O O . GLU A 1 108 ? 8 28.812 4.055 1 95.12 108 GLU A O 1
ATOM 840 N N . LYS A 1 109 ? 8.461 26.609 3.891 1 96 109 LYS A N 1
ATOM 841 C CA . LYS A 1 109 ? 9.219 26.703 2.646 1 96 109 LYS A CA 1
ATOM 842 C C . LYS A 1 109 ? 8.328 26.469 1.437 1 96 109 LYS A C 1
ATOM 844 O O . LYS A 1 109 ? 8.812 26.375 0.307 1 96 109 LYS A O 1
ATOM 849 N N . THR A 1 110 ? 7.059 26.344 1.657 1 97.88 110 THR A N 1
ATOM 850 C CA . THR A 1 110 ? 6.105 25.984 0.61 1 97.88 110 THR A CA 1
ATOM 851 C C . THR A 1 110 ? 4.938 26.969 0.595 1 97.88 110 THR A C 1
ATOM 853 O O . THR A 1 110 ? 4.867 27.875 1.431 1 97.88 110 THR A O 1
ATOM 856 N N . ASN A 1 111 ? 4.035 26.812 -0.371 1 98.12 111 ASN A N 1
ATOM 857 C CA . ASN A 1 111 ? 2.781 27.547 -0.44 1 98.12 111 ASN A CA 1
ATOM 858 C C . ASN A 1 111 ? 1.616 26.734 0.113 1 98.12 111 ASN A C 1
ATOM 860 O O . ASN A 1 111 ? 0.456 27.125 -0.039 1 98.12 111 ASN A O 1
ATOM 864 N N . LEU A 1 112 ? 1.9 25.625 0.703 1 98.62 112 LEU A N 1
ATOM 865 C CA . LEU A 1 112 ? 0.867 24.797 1.32 1 98.62 112 LEU A CA 1
ATOM 866 C C . LEU A 1 112 ? 0.428 25.391 2.656 1 98.62 112 LEU A C 1
ATOM 868 O O . LEU A 1 112 ? 1.252 25.906 3.408 1 98.62 112 LEU A O 1
ATOM 872 N N . THR A 1 113 ? -0.836 25.266 2.926 1 98.62 113 THR A N 1
ATOM 873 C CA . THR A 1 113 ? -1.398 25.797 4.16 1 98.62 113 THR A CA 1
ATOM 874 C C . THR A 1 113 ? -1.998 24.688 5.008 1 98.62 113 THR A C 1
ATOM 876 O O . THR A 1 113 ? -2.338 23.625 4.492 1 98.62 113 THR A O 1
ATOM 879 N N . THR A 1 114 ? -2.084 24.969 6.293 1 98.56 114 THR A N 1
ATOM 880 C CA . THR A 1 114 ? -2.605 23.969 7.215 1 98.56 114 THR A CA 1
ATOM 881 C C . THR A 1 114 ? -4.113 24.141 7.398 1 98.56 114 THR A C 1
ATOM 883 O O . THR A 1 114 ? -4.668 25.188 7.074 1 98.56 114 THR A O 1
ATOM 886 N N . THR A 1 115 ? -4.777 23.141 7.828 1 98.75 115 THR A N 1
ATOM 887 C CA . THR A 1 115 ? -6.156 23.078 8.305 1 98.75 115 THR A CA 1
ATOM 888 C C . THR A 1 115 ? -6.277 22.125 9.492 1 98.75 115 THR A C 1
ATOM 890 O O . THR A 1 115 ? -5.512 21.172 9.609 1 98.75 115 THR A O 1
ATOM 893 N N . PRO A 1 116 ? -7.102 22.438 10.469 1 98.62 116 PRO A N 1
ATOM 894 C CA . PRO A 1 116 ? -7.27 21.516 11.594 1 98.62 116 PRO A CA 1
ATOM 895 C C . PRO A 1 116 ? -7.715 20.125 11.156 1 98.62 116 PRO A C 1
ATOM 897 O O . PRO A 1 116 ? -8.516 19.984 10.227 1 98.62 116 PRO A O 1
ATOM 900 N N . SER A 1 117 ? -7.195 19.109 11.766 1 98.69 117 SER A N 1
ATOM 901 C CA . SER A 1 117 ? -7.68 17.75 11.641 1 98.69 117 SER A CA 1
ATOM 902 C C . SER A 1 117 ? -8.906 17.516 12.523 1 98.69 117 SER A C 1
ATOM 904 O O . SER A 1 117 ? -9.25 18.359 13.352 1 98.69 117 SER A O 1
ATOM 906 N N . LYS A 1 118 ? -9.523 16.391 12.297 1 98.44 118 LYS A N 1
ATOM 907 C CA . LYS A 1 118 ? -10.773 16.109 13 1 98.44 118 LYS A CA 1
ATOM 908 C C . LYS A 1 118 ? -10.531 15.227 14.227 1 98.44 118 LYS A C 1
ATOM 910 O O . LYS A 1 118 ? -11.141 15.43 15.273 1 98.44 118 LYS A O 1
ATOM 915 N N . THR A 1 119 ? -9.719 14.227 14.125 1 98.69 119 THR A N 1
ATOM 916 C CA . THR A 1 119 ? -9.633 13.203 15.156 1 98.69 119 THR A CA 1
ATOM 917 C C . THR A 1 119 ? -8.273 13.227 15.844 1 98.69 119 THR A C 1
ATOM 919 O O . THR A 1 119 ? -8.07 12.562 16.859 1 98.69 119 THR A O 1
ATOM 922 N N . VAL A 1 120 ? -7.301 13.984 15.336 1 98.81 120 VAL A N 1
ATOM 923 C CA . VAL A 1 120 ? -5.969 14.102 15.914 1 98.81 120 VAL A CA 1
ATOM 924 C C . VAL A 1 120 ? -5.609 15.578 16.094 1 98.81 120 VAL A C 1
ATOM 926 O O . VAL A 1 120 ? -6.242 16.453 15.5 1 98.81 120 VAL A O 1
ATOM 929 N N . SER A 1 121 ? -4.609 15.859 16.891 1 98.5 121 SER A N 1
ATOM 930 C CA . SER A 1 121 ? -4.18 17.219 17.172 1 98.5 121 SER A CA 1
ATOM 931 C C . SER A 1 121 ? -3.281 17.766 16.062 1 98.5 121 SER A C 1
ATOM 933 O O . SER A 1 121 ? -3.123 18.984 15.93 1 98.5 121 SER A O 1
ATOM 935 N N . VAL A 1 122 ? -2.637 16.906 15.273 1 98.81 122 VAL A N 1
ATOM 936 C CA . VAL A 1 122 ? -1.722 17.297 14.203 1 98.81 122 VAL A CA 1
ATOM 937 C C . VAL A 1 122 ? -2.5 17.984 13.086 1 98.81 122 VAL A C 1
ATOM 939 O O . VAL A 1 122 ? -3.443 17.406 12.531 1 98.81 122 VAL A O 1
ATOM 942 N N . PRO A 1 123 ? -2.15 19.203 12.742 1 98.69 123 PRO A N 1
ATOM 943 C CA . PRO A 1 123 ? -2.785 19.859 11.594 1 98.69 123 PRO A CA 1
ATOM 944 C C . PRO A 1 123 ? -2.516 19.141 10.281 1 98.69 123 PRO A C 1
ATOM 946 O O . PRO A 1 123 ? -1.461 18.516 10.109 1 98.69 123 PRO A O 1
ATOM 949 N N . SER A 1 124 ? -3.449 19.219 9.383 1 98.69 124 SER A N 1
ATOM 950 C CA . SER A 1 124 ? -3.365 18.672 8.031 1 98.69 124 SER A CA 1
ATOM 951 C C . SER A 1 124 ? -3.041 19.75 7.012 1 98.69 124 SER A C 1
ATOM 953 O O . SER A 1 124 ? -3.051 20.938 7.332 1 98.69 124 SER A O 1
ATOM 955 N N . VAL A 1 125 ? -2.676 19.359 5.797 1 98.88 125 VAL A N 1
ATOM 956 C CA . VAL A 1 125 ? -2.436 20.266 4.672 1 98.88 125 VAL A CA 1
ATOM 957 C C . VAL A 1 125 ? -3.715 20.422 3.852 1 98.88 125 VAL A C 1
ATOM 959 O O . VAL A 1 125 ? -4.25 19.438 3.336 1 98.88 125 VAL A O 1
ATOM 962 N N . LYS A 1 126 ? -4.164 21.594 3.646 1 98.81 126 LYS A N 1
ATOM 963 C CA . LYS A 1 126 ? -5.469 21.938 3.092 1 98.81 126 LYS A CA 1
ATOM 964 C C . LYS A 1 126 ? -5.559 21.547 1.618 1 98.81 126 LYS A C 1
ATOM 966 O O . LYS A 1 126 ? -6.609 21.109 1.15 1 98.81 126 LYS A O 1
ATOM 971 N N . GLU A 1 127 ? -4.453 21.688 0.884 1 98.81 127 GLU A N 1
ATOM 972 C CA . GLU A 1 127 ? -4.457 21.562 -0.57 1 98.81 127 GLU A CA 1
ATOM 973 C C . GLU A 1 127 ? -4.48 20.094 -0.997 1 98.81 127 GLU A C 1
ATOM 975 O O . GLU A 1 127 ? -4.727 19.781 -2.164 1 98.81 127 GLU A O 1
ATOM 980 N N . ALA A 1 128 ? -4.219 19.156 -0.096 1 98.81 128 ALA A N 1
ATOM 981 C CA . ALA A 1 128 ? -4.23 17.75 -0.437 1 98.81 128 ALA A CA 1
ATOM 982 C C . ALA A 1 128 ? -5.652 17.25 -0.667 1 98.81 128 ALA A C 1
ATOM 984 O O . ALA A 1 128 ? -6.551 17.516 0.136 1 98.81 128 ALA A O 1
ATOM 985 N N . LYS A 1 129 ? -5.914 16.438 -1.7 1 98.88 129 LYS A N 1
ATOM 986 C CA . LYS A 1 129 ? -7.23 15.898 -2.043 1 98.88 129 LYS A CA 1
ATOM 987 C C . LYS A 1 129 ? -7.605 14.734 -1.132 1 98.88 129 LYS A C 1
ATOM 989 O O . LYS A 1 129 ? -8.781 14.391 -1.011 1 98.88 129 LYS A O 1
ATOM 994 N N . VAL A 1 130 ? -6.629 14.125 -0.566 1 98.94 130 VAL A N 1
ATOM 995 C CA . VAL A 1 130 ? -6.852 12.992 0.323 1 98.94 130 VAL A CA 1
ATOM 996 C C . VAL A 1 130 ? -5.941 13.102 1.547 1 98.94 130 VAL A C 1
ATOM 998 O O . VAL A 1 130 ? -4.738 13.328 1.415 1 98.94 130 VAL A O 1
ATOM 1001 N N . ARG A 1 131 ? -6.555 12.984 2.758 1 98.94 131 ARG A N 1
ATOM 1002 C CA . ARG A 1 131 ? -5.848 13.008 4.035 1 98.94 131 ARG A CA 1
ATOM 1003 C C . ARG A 1 131 ? -6.316 11.875 4.941 1 98.94 131 ARG A C 1
ATOM 1005 O O . ARG A 1 131 ? -7.52 11.656 5.102 1 98.94 131 ARG A O 1
ATOM 1012 N N . TYR A 1 132 ? -5.395 11.18 5.484 1 99 132 TYR A N 1
ATOM 1013 C CA . TYR A 1 132 ? -5.637 10.148 6.488 1 99 132 TYR A CA 1
ATOM 1014 C C . TYR A 1 132 ? -5.129 10.586 7.855 1 99 132 TYR A C 1
ATOM 1016 O O . TYR A 1 132 ? -3.93 10.797 8.047 1 99 132 TYR A O 1
ATOM 1024 N N . GLU A 1 133 ? -6.047 10.773 8.812 1 99 133 GLU A N 1
ATOM 1025 C CA . GLU A 1 133 ? -5.691 11.023 10.203 1 99 133 GLU A CA 1
ATOM 1026 C C . GLU A 1 133 ? -5.418 9.719 10.945 1 99 133 GLU A C 1
ATOM 1028 O O . GLU A 1 133 ? -6.289 8.844 11.023 1 99 133 GLU A O 1
ATOM 1033 N N . CYS A 1 134 ? -4.23 9.672 11.516 1 98.94 134 CYS A N 1
ATOM 1034 C CA . CYS A 1 134 ? -3.781 8.367 11.984 1 98.94 134 CYS A CA 1
ATOM 1035 C C . CYS A 1 134 ? -3.334 8.438 13.438 1 98.94 134 CYS A C 1
ATOM 1037 O O . CYS A 1 134 ? -2.758 9.438 13.867 1 98.94 134 CYS A O 1
ATOM 1039 N N . GLU A 1 135 ? -3.59 7.316 14.125 1 98.94 135 GLU A N 1
ATOM 1040 C CA . GLU A 1 135 ? -2.998 7.012 15.422 1 98.94 135 GLU A CA 1
ATOM 1041 C C . GLU A 1 135 ? -2.025 5.844 15.328 1 98.94 135 GLU A C 1
ATOM 1043 O O . GLU A 1 135 ? -2.348 4.805 14.742 1 98.94 135 GLU A O 1
ATOM 1048 N N . LEU A 1 136 ? -0.812 6.039 15.867 1 98.94 136 LEU A N 1
ATOM 1049 C CA . LEU A 1 136 ? 0.197 4.984 15.867 1 98.94 136 LEU A CA 1
ATOM 1050 C C . LEU A 1 136 ? -0.288 3.762 16.641 1 98.94 136 LEU A C 1
ATOM 1052 O O . LEU A 1 136 ? -0.735 3.881 17.781 1 98.94 136 LEU A O 1
ATOM 1056 N N . VAL A 1 137 ? -0.197 2.568 16.031 1 98.81 137 VAL A N 1
ATOM 1057 C CA . VAL A 1 137 ? -0.627 1.357 16.719 1 98.81 137 VAL A CA 1
ATOM 1058 C C . VAL A 1 137 ? 0.537 0.374 16.812 1 98.81 137 VAL A C 1
ATOM 1060 O O . VAL A 1 137 ? 0.519 -0.543 17.641 1 98.81 137 VAL A O 1
ATOM 1063 N N . GLU A 1 138 ? 1.562 0.417 15.945 1 98.69 138 GLU A N 1
ATOM 1064 C CA . GLU A 1 138 ? 2.766 -0.408 15.984 1 98.69 138 GLU A CA 1
ATOM 1065 C C . GLU A 1 138 ? 4.004 0.401 15.609 1 98.69 138 GLU A C 1
ATOM 1067 O O . GLU A 1 138 ? 3.949 1.24 14.703 1 98.69 138 GLU A O 1
ATOM 1072 N N . HIS A 1 139 ? 5.031 0.265 16.312 1 98.62 139 HIS A N 1
ATOM 1073 C CA . HIS A 1 139 ? 6.355 0.793 16.016 1 98.62 139 HIS A CA 1
ATOM 1074 C C . HIS A 1 139 ? 7.41 -0.308 16.062 1 98.62 139 HIS A C 1
ATOM 1076 O O . HIS A 1 139 ? 7.562 -0.989 17.078 1 98.62 139 HIS A O 1
ATOM 1082 N N . LEU A 1 140 ? 8.125 -0.588 14.945 1 98.5 140 LEU A N 1
ATOM 1083 C CA . LEU A 1 140 ? 9.242 -1.526 14.859 1 98.5 140 LEU A CA 1
ATOM 1084 C C . LEU A 1 140 ? 10.531 -0.808 14.469 1 98.5 140 LEU A C 1
ATOM 1086 O O . LEU A 1 140 ? 10.57 -0.103 13.461 1 98.5 140 LEU A O 1
ATOM 1090 N N . SER A 1 141 ? 11.547 -0.915 15.305 1 98 141 SER A N 1
ATOM 1091 C CA . SER A 1 141 ? 12.898 -0.536 14.891 1 98 141 SER A CA 1
ATOM 1092 C C . SER A 1 141 ? 13.547 -1.633 14.055 1 98 141 SER A C 1
ATOM 1094 O O . SER A 1 141 ? 13.875 -2.701 14.57 1 98 141 SER A O 1
ATOM 1096 N N . LEU A 1 142 ? 13.742 -1.359 12.727 1 98.56 142 LEU A N 1
ATOM 1097 C CA . LEU A 1 142 ? 14.219 -2.377 11.805 1 98.56 142 LEU A CA 1
ATOM 1098 C C . LEU A 1 142 ? 15.672 -2.119 11.422 1 98.56 142 LEU A C 1
ATOM 1100 O O . LEU A 1 142 ? 16.047 -0.991 11.078 1 98.56 142 LEU A O 1
ATOM 1104 N N . GLY A 1 143 ? 16.484 -3.217 11.453 1 97.94 143 GLY A N 1
ATOM 1105 C CA . GLY A 1 143 ? 17.812 -3.215 10.836 1 97.94 143 GLY A CA 1
ATOM 1106 C C . GLY A 1 143 ? 18.875 -2.574 11.695 1 97.94 143 GLY A C 1
ATOM 1107 O O . GLY A 1 143 ? 18.828 -2.672 12.93 1 97.94 143 GLY A O 1
ATOM 1108 N N . ASP A 1 144 ? 19.906 -1.987 11.031 1 96.31 144 ASP A N 1
ATOM 1109 C CA . ASP A 1 144 ? 21.109 -1.43 11.633 1 96.31 144 ASP A CA 1
ATOM 1110 C C . ASP A 1 144 ? 20.781 -0.238 12.531 1 96.31 144 ASP A C 1
ATOM 1112 O O . ASP A 1 144 ? 19.953 0.603 12.164 1 96.31 144 ASP A O 1
ATOM 1116 N N . GLU A 1 145 ? 21.406 -0.161 13.68 1 94.94 145 GLU A N 1
ATOM 1117 C CA . GLU A 1 145 ? 21.141 0.897 14.641 1 94.94 145 GLU A CA 1
ATOM 1118 C C . GLU A 1 145 ? 21.391 2.275 14.039 1 94.94 145 GLU A C 1
ATOM 1120 O O . GLU A 1 145 ? 20.703 3.242 14.375 1 94.94 145 GLU A O 1
ATOM 1125 N N . LYS A 1 146 ? 22.359 2.375 13.195 1 96 146 LYS A N 1
ATOM 1126 C CA . LYS A 1 146 ? 22.766 3.67 12.648 1 96 146 LYS A CA 1
ATOM 1127 C C . LYS A 1 146 ? 22.047 3.975 11.344 1 96 146 LYS A C 1
ATOM 1129 O O . LYS A 1 146 ? 21.672 5.125 11.094 1 96 146 LYS A O 1
ATOM 1134 N N . ASN A 1 147 ? 21.719 2.85 10.531 1 95.88 147 ASN A N 1
ATOM 1135 C CA . ASN A 1 147 ? 21.281 3.088 9.156 1 95.88 147 ASN A CA 1
ATOM 1136 C C . ASN A 1 147 ? 19.969 2.367 8.859 1 95.88 147 ASN A C 1
ATOM 1138 O O . ASN A 1 147 ? 19.516 2.33 7.715 1 95.88 147 ASN A O 1
ATOM 1142 N N . GLY A 1 148 ? 19.375 1.767 9.922 1 97.75 148 GLY A N 1
ATOM 1143 C CA . GLY A 1 148 ? 18.094 1.109 9.75 1 97.75 148 GLY A CA 1
ATOM 1144 C C . GLY A 1 148 ? 16.922 2.082 9.672 1 97.75 148 GLY A C 1
ATOM 1145 O O . GLY A 1 148 ? 17.094 3.23 9.258 1 97.75 148 GLY A O 1
ATOM 1146 N N . THR A 1 149 ? 15.719 1.587 9.891 1 98.38 149 THR A N 1
ATOM 1147 C CA . THR A 1 149 ? 14.5 2.381 9.773 1 98.38 149 THR A CA 1
ATOM 1148 C C . THR A 1 149 ? 13.594 2.178 10.984 1 98.38 149 THR A C 1
ATOM 1150 O O . THR A 1 149 ? 13.727 1.184 11.703 1 98.38 149 THR A O 1
ATOM 1153 N N . ASP A 1 150 ? 12.789 3.156 11.273 1 98.56 150 ASP A N 1
ATOM 1154 C CA . ASP A 1 150 ? 11.586 2.992 12.094 1 98.56 150 ASP A CA 1
ATOM 1155 C C . ASP A 1 150 ? 10.359 2.771 11.219 1 98.56 150 ASP A C 1
ATOM 1157 O O . ASP A 1 150 ? 9.984 3.645 10.43 1 98.56 150 ASP A O 1
ATOM 1161 N N . MET A 1 151 ? 9.797 1.613 11.305 1 98.88 151 MET A N 1
ATOM 1162 C CA . MET A 1 151 ? 8.516 1.344 10.641 1 98.88 151 MET A CA 1
ATOM 1163 C C . MET A 1 151 ? 7.352 1.679 11.562 1 98.88 151 MET A C 1
ATOM 1165 O O . MET A 1 151 ? 7.266 1.163 12.68 1 98.88 151 MET A O 1
ATOM 1169 N N . LEU A 1 152 ? 6.527 2.609 11.141 1 98.94 152 LEU A N 1
ATOM 1170 C CA . LEU A 1 152 ? 5.383 3.115 11.891 1 98.94 152 LEU A CA 1
ATOM 1171 C C . LEU A 1 152 ? 4.074 2.709 11.219 1 98.94 152 LEU A C 1
ATOM 1173 O O . LEU A 1 152 ? 3.871 2.971 10.031 1 98.94 152 LEU A O 1
ATOM 1177 N N . ILE A 1 153 ? 3.197 1.985 11.984 1 98.94 153 ILE A N 1
ATOM 1178 C CA . ILE A 1 153 ? 1.874 1.6 11.508 1 98.94 153 ILE A CA 1
ATOM 1179 C C . ILE A 1 153 ? 0.807 2.424 12.219 1 98.94 153 ILE A C 1
ATOM 1181 O O . ILE A 1 153 ? 0.742 2.43 13.453 1 98.94 153 ILE A O 1
ATOM 1185 N N . GLY A 1 154 ? 0.047 3.154 11.422 1 98.94 154 GLY A N 1
ATOM 1186 C CA . GLY A 1 154 ? -1.041 3.963 11.945 1 98.94 154 GLY A CA 1
ATOM 1187 C C . GLY A 1 154 ? -2.412 3.438 11.57 1 98.94 154 GLY A C 1
ATOM 1188 O O . GLY A 1 154 ? -2.637 3.043 10.422 1 98.94 154 GLY A O 1
ATOM 1189 N N . GLN A 1 155 ? -3.295 3.389 12.539 1 98.94 155 GLN A N 1
ATOM 1190 C CA . GLN A 1 155 ? -4.703 3.158 12.234 1 98.94 155 GLN A CA 1
ATOM 1191 C C . GLN A 1 155 ? -5.387 4.445 11.789 1 98.94 155 GLN A C 1
ATOM 1193 O O . GLN A 1 155 ? -5.219 5.496 12.414 1 98.94 155 GLN A O 1
ATOM 1198 N N . VAL A 1 156 ? -6.109 4.332 10.703 1 98.94 156 VAL A N 1
ATOM 1199 C CA . VAL A 1 156 ? -6.844 5.469 10.164 1 98.94 156 VAL A CA 1
ATOM 1200 C C . VAL A 1 156 ? -8.102 5.719 10.992 1 98.94 156 VAL A C 1
ATOM 1202 O O . VAL A 1 156 ? -8.961 4.84 11.109 1 98.94 156 VAL A O 1
ATOM 1205 N N . LYS A 1 157 ? -8.172 6.91 11.5 1 98.88 157 LYS A N 1
ATOM 1206 C CA . LYS A 1 157 ? -9.297 7.285 12.344 1 98.88 157 LYS A CA 1
ATOM 1207 C C . LYS A 1 157 ? -10.305 8.133 11.57 1 98.88 157 LYS A C 1
ATOM 1209 O O . LYS A 1 157 ? -11.492 8.148 11.898 1 98.88 157 LYS A O 1
ATOM 1214 N N . ALA A 1 158 ? -9.828 8.828 10.578 1 98.88 158 ALA A N 1
ATOM 1215 C CA . ALA A 1 158 ? -10.656 9.641 9.688 1 98.88 158 ALA A CA 1
ATOM 1216 C C . ALA A 1 158 ? -9.984 9.82 8.328 1 98.88 158 ALA A C 1
ATOM 1218 O O . ALA A 1 158 ? -8.75 9.844 8.234 1 98.88 158 ALA A O 1
ATOM 1219 N N . VAL A 1 159 ? -10.828 9.922 7.383 1 98.81 159 VAL A N 1
ATOM 1220 C CA . VAL A 1 159 ? -10.367 10.203 6.023 1 98.81 159 VAL A CA 1
ATOM 1221 C C . VAL A 1 159 ? -11.078 11.445 5.484 1 98.81 159 VAL A C 1
ATOM 1223 O O . VAL A 1 159 ? -12.312 11.508 5.473 1 98.81 159 VAL A O 1
ATOM 1226 N N . TYR A 1 160 ? -10.289 12.406 5.094 1 98.81 160 TYR A N 1
ATOM 1227 C CA . TYR A 1 160 ? -10.812 13.445 4.207 1 98.81 160 TYR A CA 1
ATOM 1228 C C . TYR A 1 160 ? -10.57 13.086 2.746 1 98.81 160 TYR A C 1
ATOM 1230 O O . TYR A 1 160 ? -9.469 12.672 2.377 1 98.81 160 TYR A O 1
ATOM 1238 N N . ILE A 1 161 ? -11.539 13.227 1.964 1 98.75 161 ILE A N 1
ATOM 1239 C CA . ILE A 1 161 ? -11.414 13.023 0.525 1 98.75 161 ILE A CA 1
ATOM 1240 C C . ILE A 1 161 ? -12.219 14.078 -0.222 1 98.75 161 ILE A C 1
ATOM 1242 O O . ILE A 1 161 ? -13.367 14.352 0.124 1 98.75 161 ILE A O 1
ATOM 1246 N N . ASP A 1 162 ? -11.523 14.727 -1.215 1 98.5 162 ASP A N 1
ATOM 1247 C CA . ASP A 1 162 ? -12.164 15.75 -2.037 1 98.5 162 ASP A CA 1
ATOM 1248 C C . ASP A 1 162 ? -13.383 15.188 -2.756 1 98.5 162 ASP A C 1
ATOM 1250 O O . ASP A 1 162 ? -13.305 14.141 -3.402 1 98.5 162 ASP A O 1
ATOM 1254 N N . ASP A 1 163 ? -14.414 15.875 -2.75 1 97.25 163 ASP A N 1
ATOM 1255 C CA . ASP A 1 163 ? -15.68 15.438 -3.314 1 97.25 163 ASP A CA 1
ATOM 1256 C C . ASP A 1 163 ? -15.562 15.195 -4.816 1 97.25 163 ASP A C 1
ATOM 1258 O O . ASP A 1 163 ? -16.281 14.367 -5.379 1 97.25 163 ASP A O 1
ATOM 1262 N N . GLU A 1 164 ? -14.75 15.859 -5.422 1 97.44 164 GLU A N 1
ATOM 1263 C CA . GLU A 1 164 ? -14.633 15.797 -6.875 1 97.44 164 GLU A CA 1
ATOM 1264 C C . GLU A 1 164 ? -14.062 14.453 -7.324 1 97.44 164 GLU A C 1
ATOM 1266 O O . GLU A 1 164 ? -14.195 14.078 -8.492 1 97.44 164 GLU A O 1
ATOM 1271 N N . ILE A 1 165 ? -13.461 13.75 -6.406 1 98.19 165 ILE A N 1
ATOM 1272 C CA . ILE A 1 165 ? -12.781 12.539 -6.867 1 98.19 165 ILE A CA 1
ATOM 1273 C C . ILE A 1 165 ? -13.438 11.312 -6.246 1 98.19 165 ILE A C 1
ATOM 1275 O O . ILE A 1 165 ? -12.922 10.195 -6.355 1 98.19 165 ILE A O 1
ATOM 1279 N N . TYR A 1 166 ? -14.523 11.461 -5.523 1 97.56 166 TYR A N 1
ATOM 1280 C CA . TYR A 1 166 ? -15.086 10.344 -4.773 1 97.56 166 TYR A CA 1
ATOM 1281 C C . TYR A 1 166 ? -16.594 10.227 -5.012 1 97.56 166 TYR A C 1
ATOM 1283 O O . TYR A 1 166 ? -17.328 11.211 -4.891 1 97.56 166 TYR A O 1
ATOM 1291 N N . ASP A 1 167 ? -16.984 9.047 -5.316 1 94.44 167 ASP A N 1
ATOM 1292 C CA . ASP A 1 167 ? -18.391 8.664 -5.383 1 94.44 167 ASP A CA 1
ATOM 1293 C C . ASP A 1 167 ? -18.828 7.945 -4.113 1 94.44 167 ASP A C 1
ATOM 1295 O O . ASP A 1 167 ? -18.562 6.754 -3.943 1 94.44 167 ASP A O 1
ATOM 1299 N N . VAL A 1 168 ? -19.547 8.531 -3.375 1 87.12 168 VAL A N 1
ATOM 1300 C CA . VAL A 1 168 ? -19.922 8.055 -2.047 1 87.12 168 VAL A CA 1
ATOM 1301 C C . VAL A 1 168 ? -20.875 6.867 -2.17 1 87.12 168 VAL A C 1
ATOM 1303 O O . VAL A 1 168 ? -20.812 5.93 -1.371 1 87.12 168 VAL A O 1
ATOM 1306 N N . GLU A 1 169 ? -21.719 6.863 -3.039 1 86.56 169 GLU A N 1
ATOM 1307 C CA . GLU A 1 169 ? -22.734 5.824 -3.207 1 86.56 169 GLU A CA 1
ATOM 1308 C C . GLU A 1 169 ? -22.094 4.473 -3.508 1 86.56 169 GLU A C 1
ATOM 1310 O O . GLU A 1 169 ? -22.531 3.443 -2.99 1 86.56 169 GLU A O 1
ATOM 1315 N N . HIS A 1 170 ? -21.078 4.559 -4.203 1 88.81 170 HIS A N 1
ATOM 1316 C CA . HIS A 1 170 ? -20.5 3.293 -4.648 1 88.81 170 HIS A CA 1
ATOM 1317 C C . HIS A 1 170 ? -19.125 3.076 -4.051 1 88.81 170 HIS A C 1
ATOM 1319 O O . HIS A 1 170 ? -18.516 2.02 -4.242 1 88.81 170 HIS A O 1
ATOM 1325 N N . GLY A 1 171 ? -18.594 4.02 -3.336 1 89.81 171 GLY A N 1
ATOM 1326 C CA . GLY A 1 171 ? -17.281 3.93 -2.734 1 89.81 171 GLY A CA 1
ATOM 1327 C C . GLY A 1 171 ? -16.156 3.932 -3.756 1 89.81 171 GLY A C 1
ATOM 1328 O O . GLY A 1 171 ? -15.125 3.289 -3.553 1 89.81 171 GLY A O 1
ATOM 1329 N N . TYR A 1 172 ? -16.469 4.562 -4.848 1 91.69 172 TYR A N 1
ATOM 1330 C CA . TYR A 1 172 ? -15.531 4.555 -5.969 1 91.69 172 TYR A CA 1
ATOM 1331 C C . TYR A 1 172 ? -14.68 5.816 -5.984 1 91.69 172 TYR A C 1
ATOM 1333 O O . TYR A 1 172 ? -15.203 6.926 -5.855 1 91.69 172 TYR A O 1
ATOM 1341 N N . VAL A 1 173 ? -13.344 5.66 -6.047 1 97.25 173 VAL A N 1
ATOM 1342 C CA . VAL A 1 173 ? -12.406 6.762 -6.195 1 97.25 173 VAL A CA 1
ATOM 1343 C C . VAL A 1 173 ? -12.094 6.98 -7.672 1 97.25 173 VAL A C 1
ATOM 1345 O O . VAL A 1 173 ? -11.781 6.031 -8.398 1 97.25 173 VAL A O 1
ATOM 1348 N N . ASP A 1 174 ? -12.211 8.203 -8.219 1 97.31 174 ASP A N 1
ATOM 1349 C CA . ASP A 1 174 ? -11.781 8.57 -9.562 1 97.31 174 ASP A CA 1
ATOM 1350 C C . ASP A 1 174 ? -10.273 8.805 -9.617 1 97.31 174 ASP A C 1
ATOM 1352 O O . ASP A 1 174 ? -9.812 9.93 -9.43 1 97.31 174 ASP A O 1
ATOM 1356 N N . VAL A 1 175 ? -9.547 7.781 -9.93 1 97.5 175 VAL A N 1
ATOM 1357 C CA . VAL A 1 175 ? -8.086 7.781 -9.867 1 97.5 175 VAL A CA 1
ATOM 1358 C C . VAL A 1 175 ? -7.531 8.758 -10.898 1 97.5 175 VAL A C 1
ATOM 1360 O O . VAL A 1 175 ? -6.516 9.414 -10.656 1 97.5 175 VAL A O 1
ATOM 1363 N N . GLU A 1 176 ? -8.18 8.852 -12.039 1 95.25 176 GLU A N 1
ATOM 1364 C CA . GLU A 1 176 ? -7.73 9.789 -13.07 1 95.25 176 GLU A CA 1
ATOM 1365 C C . GLU A 1 176 ? -7.82 11.227 -12.578 1 95.25 176 GLU A C 1
ATOM 1367 O O . GLU A 1 176 ? -6.918 12.031 -12.82 1 95.25 176 GLU A O 1
ATOM 1372 N N . LYS A 1 177 ? -8.93 11.562 -11.867 1 97.44 177 LYS A N 1
ATOM 1373 C CA . LYS A 1 177 ? -9.086 12.898 -11.305 1 97.44 177 LYS A CA 1
ATOM 1374 C C . LYS A 1 177 ? -8.148 13.117 -10.125 1 97.44 177 LYS A C 1
ATOM 1376 O O . LYS A 1 177 ? -7.652 14.227 -9.906 1 97.44 177 LYS A O 1
ATOM 1381 N N . LEU A 1 178 ? -7.883 12.055 -9.391 1 98.25 178 LEU A N 1
ATOM 1382 C CA . LEU A 1 178 ? -6.91 12.156 -8.305 1 98.25 178 LEU A CA 1
ATOM 1383 C C . LEU A 1 178 ? -5.52 12.477 -8.852 1 98.25 178 LEU A C 1
ATOM 1385 O O . LEU A 1 178 ? -4.793 13.289 -8.281 1 98.25 178 LEU A O 1
ATOM 1389 N N . ASN A 1 179 ? -5.176 11.859 -9.961 1 97.44 179 ASN A N 1
ATOM 1390 C CA . ASN A 1 179 ? -3.895 12.047 -10.633 1 97.44 179 ASN A CA 1
ATOM 1391 C C . ASN A 1 179 ? -2.727 11.891 -9.664 1 97.44 179 ASN A C 1
ATOM 1393 O O . ASN A 1 179 ? -1.897 12.789 -9.531 1 97.44 179 ASN A O 1
ATOM 1397 N N . PRO A 1 180 ? -2.641 10.719 -9.031 1 98.56 180 PRO A N 1
ATOM 1398 C CA . PRO A 1 180 ? -1.581 10.531 -8.039 1 98.56 180 PRO A CA 1
ATOM 1399 C C . PRO A 1 180 ? -0.187 10.5 -8.656 1 98.56 180 PRO A C 1
ATOM 1401 O O . PRO A 1 180 ? -0.032 10.109 -9.812 1 98.56 180 PRO A O 1
ATOM 1404 N N . ILE A 1 181 ? 0.849 11.023 -7.914 1 98.56 181 ILE A N 1
ATOM 1405 C CA . ILE A 1 181 ? 2.254 11.023 -8.305 1 98.56 181 ILE A CA 1
ATOM 1406 C C . ILE A 1 181 ? 3.014 9.969 -7.5 1 98.56 181 ILE A C 1
ATOM 1408 O O . ILE A 1 181 ? 2.773 9.805 -6.301 1 98.56 181 ILE A O 1
ATOM 1412 N N . SER A 1 182 ? 3.826 9.203 -8.156 1 98.69 182 SER A N 1
ATOM 1413 C CA . SER A 1 182 ? 4.641 8.164 -7.535 1 98.69 182 SER A CA 1
ATOM 1414 C C . SER A 1 182 ? 6.129 8.453 -7.688 1 98.69 182 SER A C 1
ATOM 1416 O O . SER A 1 182 ? 6.523 9.242 -8.555 1 98.69 182 SER A O 1
ATOM 1418 N N . ARG A 1 183 ? 6.918 7.863 -6.801 1 98 183 ARG A N 1
ATOM 1419 C CA . ARG A 1 183 ? 8.367 8.016 -6.824 1 98 183 ARG A CA 1
ATOM 1420 C C . ARG A 1 183 ? 9.039 6.805 -7.461 1 98 183 ARG A C 1
ATOM 1422 O O . ARG A 1 183 ? 8.633 5.664 -7.215 1 98 183 ARG A O 1
ATOM 1429 N N . VAL A 1 184 ? 9.984 7.055 -8.273 1 95.94 184 VAL A N 1
ATOM 1430 C CA . VAL A 1 184 ? 10.789 6.012 -8.906 1 95.94 184 VAL A CA 1
ATOM 1431 C C . VAL A 1 184 ? 12.203 6.031 -8.336 1 95.94 184 VAL A C 1
ATOM 1433 O O . VAL A 1 184 ? 12.438 5.551 -7.227 1 95.94 184 VAL A O 1
ATOM 1436 N N . ILE A 1 185 ? 13.234 6.504 -9.023 1 91.06 185 ILE A N 1
ATOM 1437 C CA . ILE A 1 185 ? 14.609 6.605 -8.539 1 91.06 185 ILE A CA 1
ATOM 1438 C C . ILE A 1 185 ? 15.016 8.07 -8.453 1 91.06 185 ILE A C 1
ATOM 1440 O O . ILE A 1 185 ? 14.641 8.883 -9.305 1 91.06 185 ILE A O 1
ATOM 1444 N N . GLY A 1 186 ? 15.781 8.344 -7.312 1 81.44 186 GLY A N 1
ATOM 1445 C CA . GLY A 1 186 ? 16.312 9.695 -7.195 1 81.44 186 GLY A CA 1
ATOM 1446 C C . GLY A 1 186 ? 15.242 10.766 -7.211 1 81.44 186 GLY A C 1
ATOM 1447 O O . GLY A 1 186 ? 14.281 10.711 -6.434 1 81.44 186 GLY A O 1
ATOM 1448 N N . ASN A 1 187 ? 15.367 11.688 -8.094 1 81.25 187 ASN A N 1
ATOM 1449 C CA . ASN A 1 187 ? 14.414 12.789 -8.219 1 81.25 187 ASN A CA 1
ATOM 1450 C C . ASN A 1 187 ? 13.453 12.555 -9.383 1 81.25 187 ASN A C 1
ATOM 1452 O O . ASN A 1 187 ? 12.977 13.516 -10 1 81.25 187 ASN A O 1
ATOM 1456 N N . GLN A 1 188 ? 13.25 11.266 -9.633 1 93.19 188 GLN A N 1
ATOM 1457 C CA . GLN A 1 188 ? 12.305 10.914 -10.695 1 93.19 188 GLN A CA 1
ATOM 1458 C C . GLN A 1 188 ? 10.93 10.594 -10.117 1 93.19 188 GLN A C 1
ATOM 1460 O O . GLN A 1 188 ? 10.766 9.617 -9.391 1 93.19 188 GLN A O 1
ATOM 1465 N N . TYR A 1 189 ? 9.992 11.484 -10.438 1 97.44 189 TYR A N 1
ATOM 1466 C CA . TYR A 1 189 ? 8.57 11.336 -10.133 1 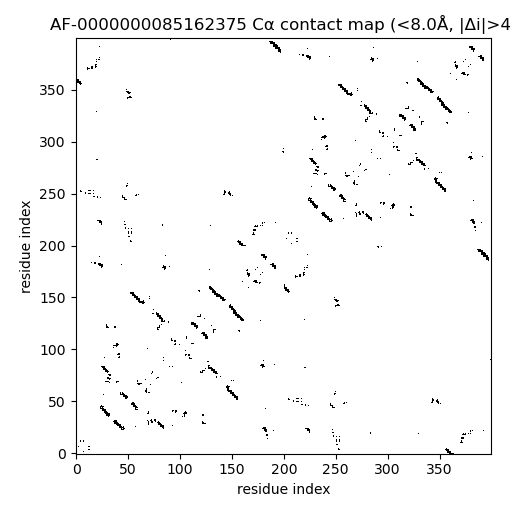97.44 189 TYR A CA 1
ATOM 1467 C C . TYR A 1 189 ? 7.762 11.125 -11.406 1 97.44 189 TYR A C 1
ATOM 1469 O O . TYR A 1 189 ? 8.07 11.703 -12.453 1 97.44 189 TYR A O 1
ATOM 1477 N N . VAL A 1 190 ? 6.711 10.273 -11.281 1 98.38 190 VAL A N 1
ATOM 1478 C CA . VAL A 1 190 ? 5.977 9.93 -12.492 1 98.38 190 VAL A CA 1
ATOM 1479 C C . VAL A 1 190 ? 4.477 9.984 -12.219 1 98.38 190 VAL A C 1
ATOM 1481 O O . VAL A 1 190 ? 4.035 9.828 -11.078 1 98.38 190 VAL A O 1
ATOM 1484 N N . LYS A 1 191 ? 3.746 10.25 -13.258 1 97.44 191 LYS A N 1
ATOM 1485 C CA . LYS A 1 191 ? 2.291 10.117 -13.266 1 97.44 191 LYS A CA 1
ATOM 1486 C C . LYS A 1 191 ? 1.875 8.648 -13.359 1 97.44 191 LYS A C 1
ATOM 1488 O O . LYS A 1 191 ? 2.719 7.773 -13.539 1 97.44 191 LYS A O 1
ATOM 1493 N N . ILE A 1 192 ? 0.533 8.344 -13.164 1 96.94 192 ILE A N 1
ATOM 1494 C CA . ILE A 1 192 ? 0.002 7.008 -13.414 1 96.94 192 ILE A CA 1
ATOM 1495 C C . ILE A 1 192 ? 0.118 6.68 -14.906 1 96.94 192 ILE A C 1
ATOM 1497 O O . ILE A 1 192 ? -0.15 7.531 -15.758 1 96.94 192 ILE A O 1
ATOM 1501 N N . GLY A 1 193 ? 0.559 5.461 -15.211 1 96.44 193 GLY A N 1
ATOM 1502 C CA . GLY A 1 193 ? 0.802 5.066 -16.594 1 96.44 193 GLY A CA 1
ATOM 1503 C C . GLY A 1 193 ? -0.427 4.5 -17.266 1 96.44 193 GLY A C 1
ATOM 1504 O O . GLY A 1 193 ? -1.516 4.488 -16.688 1 96.44 193 GLY A O 1
ATOM 1505 N N . GLU A 1 194 ? -0.203 4.082 -18.5 1 95.56 194 GLU A N 1
ATOM 1506 C CA . GLU A 1 194 ? -1.266 3.521 -19.328 1 95.56 194 GLU A CA 1
ATOM 1507 C C . GLU A 1 194 ? -1.724 2.166 -18.812 1 95.56 194 GLU A C 1
ATOM 1509 O O . GLU A 1 194 ? -0.902 1.35 -18.375 1 95.56 194 GLU A O 1
ATOM 1514 N N . SER A 1 195 ? -3.088 1.951 -18.859 1 95 195 SER A N 1
ATOM 1515 C CA . SER A 1 195 ? -3.662 0.655 -18.516 1 95 195 SER A CA 1
ATOM 1516 C C . SER A 1 195 ? -3.182 -0.434 -19.469 1 95 195 SER A C 1
ATOM 1518 O O . SER A 1 195 ? -3.014 -0.19 -20.656 1 95 195 SER A O 1
ATOM 1520 N N . ILE A 1 196 ? -3.027 -1.668 -18.891 1 95.62 196 ILE A N 1
ATOM 1521 C CA . ILE A 1 196 ? -2.574 -2.768 -19.734 1 95.62 196 ILE A CA 1
ATOM 1522 C C . ILE A 1 196 ? -3.697 -3.789 -19.906 1 95.62 196 ILE A C 1
ATOM 1524 O O . ILE A 1 196 ? -3.438 -4.977 -20.125 1 95.62 196 ILE A O 1
ATOM 1528 N N . GLU A 1 197 ? -4.91 -3.42 -19.703 1 90.31 197 GLU A N 1
ATOM 1529 C CA . GLU A 1 197 ? -6.062 -4.305 -19.828 1 90.31 197 GLU A CA 1
ATOM 1530 C C . GLU A 1 197 ? -6.012 -5.098 -21.141 1 90.31 197 GLU A C 1
ATOM 1532 O O . GLU A 1 197 ? -6.383 -6.273 -21.172 1 90.31 197 GLU A O 1
ATOM 1537 N N . ASP A 1 198 ? -5.527 -4.516 -22.156 1 86.06 198 ASP A N 1
ATOM 1538 C CA . ASP A 1 198 ? -5.488 -5.148 -23.469 1 86.06 198 ASP A CA 1
ATOM 1539 C C . ASP A 1 198 ? -4.441 -6.262 -23.516 1 86.06 198 ASP A C 1
ATOM 1541 O O . ASP A 1 198 ? -4.473 -7.117 -24.406 1 86.06 198 ASP A O 1
ATOM 1545 N N . LEU A 1 199 ? -3.5 -6.152 -22.547 1 84.94 199 LEU A N 1
ATOM 1546 C CA . LEU A 1 199 ? -2.459 -7.172 -22.469 1 84.94 199 LEU A CA 1
ATOM 1547 C C . LEU A 1 199 ? -2.938 -8.391 -21.703 1 84.94 199 LEU A C 1
ATOM 1549 O O . LEU A 1 199 ? -2.309 -9.453 -21.75 1 84.94 199 LEU A O 1
ATOM 1553 N N . LEU A 1 200 ? -3.945 -8.281 -20.922 1 86.12 200 LEU A N 1
ATOM 1554 C CA . LEU A 1 200 ? -4.398 -9.32 -20 1 86.12 200 LEU A CA 1
ATOM 1555 C C . LEU A 1 200 ? -5.426 -10.227 -20.656 1 86.12 200 LEU A C 1
ATOM 1557 O O . LEU A 1 200 ? -6.176 -9.789 -21.531 1 86.12 200 LEU A O 1
ATOM 1561 N N . MET B 1 1 ? -15.047 15.672 1.75 1 96.38 1 MET B N 1
ATOM 1562 C CA . MET B 1 1 ? -15.875 15.086 2.801 1 96.38 1 MET B CA 1
ATOM 1563 C C . MET B 1 1 ? -15.031 14.227 3.744 1 96.38 1 MET B C 1
ATOM 1565 O O . MET B 1 1 ? -13.906 13.859 3.414 1 96.38 1 MET B O 1
ATOM 1569 N N . PHE B 1 2 ? -15.555 14.023 4.863 1 97.12 2 PHE B N 1
ATOM 1570 C CA . PHE B 1 2 ? -14.898 13.172 5.852 1 97.12 2 PHE B CA 1
ATOM 1571 C C . PHE B 1 2 ? -15.594 11.82 5.945 1 97.12 2 PHE B C 1
ATOM 1573 O O . PHE B 1 2 ? -16.828 11.742 5.926 1 97.12 2 PHE B O 1
ATOM 1580 N N . ILE B 1 3 ? -14.812 10.836 6 1 97.25 3 ILE B N 1
ATOM 1581 C CA . ILE B 1 3 ? -15.258 9.461 6.141 1 97.25 3 ILE B CA 1
ATOM 1582 C C . ILE B 1 3 ? -14.75 8.883 7.461 1 97.25 3 ILE B C 1
ATOM 1584 O O . ILE B 1 3 ? -13.562 9.008 7.785 1 97.25 3 ILE B O 1
ATOM 1588 N N . ASN B 1 4 ? -15.672 8.336 8.242 1 97.19 4 ASN B N 1
ATOM 1589 C CA . ASN B 1 4 ? -15.344 7.605 9.461 1 97.19 4 ASN B CA 1
ATOM 1590 C C . ASN B 1 4 ? -15.188 6.113 9.195 1 97.19 4 ASN B C 1
ATOM 1592 O O . ASN B 1 4 ? -16.172 5.418 8.938 1 97.19 4 ASN B O 1
ATOM 1596 N N . PRO B 1 5 ? -13.977 5.668 9.312 1 97.62 5 PRO B N 1
ATOM 1597 C CA . PRO B 1 5 ? -13.766 4.258 8.977 1 97.62 5 PRO B CA 1
ATOM 1598 C C . PRO B 1 5 ? -14.641 3.318 9.797 1 97.62 5 PRO B C 1
ATOM 1600 O O . PRO B 1 5 ? -15.117 2.301 9.281 1 97.62 5 PRO B O 1
ATOM 1603 N N . SER B 1 6 ? -14.93 3.607 10.977 1 96.44 6 SER B N 1
ATOM 1604 C CA . SER B 1 6 ? -15.695 2.721 11.852 1 96.44 6 SER B CA 1
ATOM 1605 C C . SER B 1 6 ? -17.156 2.646 11.414 1 96.44 6 SER B C 1
ATOM 1607 O O . SER B 1 6 ? -17.891 1.741 11.828 1 96.44 6 SER B O 1
ATOM 1609 N N . GLU B 1 7 ? -17.578 3.52 10.602 1 95.5 7 GLU B N 1
ATOM 1610 C CA . GLU B 1 7 ? -18.969 3.564 10.125 1 95.5 7 GLU B CA 1
ATOM 1611 C C . GLU B 1 7 ? -19.047 3.217 8.641 1 95.5 7 GLU B C 1
ATOM 1613 O O . GLU B 1 7 ? -20.094 3.4 8.016 1 95.5 7 GLU B O 1
ATOM 1618 N N . THR B 1 8 ? -18.031 2.861 8.188 1 94.94 8 THR B N 1
ATOM 1619 C CA . THR B 1 8 ? -17.953 2.549 6.766 1 94.94 8 THR B CA 1
ATOM 1620 C C . THR B 1 8 ? -17.812 1.047 6.551 1 94.94 8 THR B C 1
ATOM 1622 O O . THR B 1 8 ? -17.031 0.388 7.242 1 94.94 8 THR B O 1
ATOM 1625 N N . GLU B 1 9 ? -18.609 0.543 5.625 1 94.5 9 GLU B N 1
ATOM 1626 C CA . GLU B 1 9 ? -18.484 -0.87 5.277 1 94.5 9 GLU B CA 1
ATOM 1627 C C . GLU B 1 9 ? -17.078 -1.217 4.824 1 94.5 9 GLU B C 1
ATOM 1629 O O . GLU B 1 9 ? -16.438 -0.443 4.105 1 94.5 9 GLU B O 1
ATOM 1634 N N . MET B 1 10 ? -16.703 -2.363 5.152 1 93.06 10 MET B N 1
ATOM 1635 C CA . MET B 1 10 ? -15.328 -2.797 4.922 1 93.06 10 MET B CA 1
ATOM 1636 C C . MET B 1 10 ? -14.984 -2.742 3.439 1 93.06 10 MET B C 1
ATOM 1638 O O . MET B 1 10 ? -13.898 -2.281 3.066 1 93.06 10 MET B O 1
ATOM 1642 N N . GLY 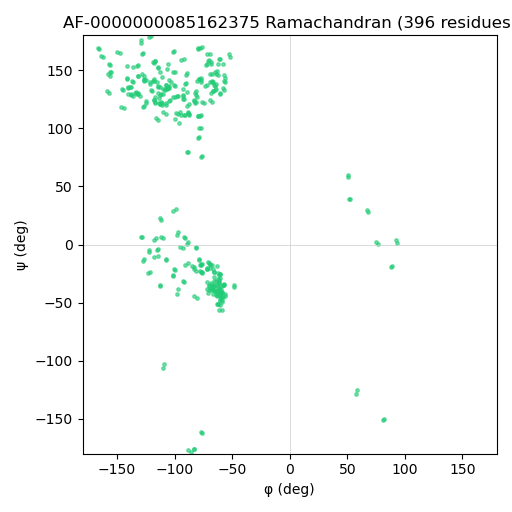B 1 11 ? -15.852 -3.219 2.605 1 94.06 11 GLY B N 1
ATOM 1643 C CA . GLY B 1 11 ? -15.609 -3.211 1.172 1 94.06 11 GLY B CA 1
ATOM 1644 C C . GLY B 1 11 ? -15.383 -1.817 0.613 1 94.06 11 GLY B C 1
ATOM 1645 O O . GLY B 1 11 ? -14.508 -1.613 -0.231 1 94.06 11 GLY B O 1
ATOM 1646 N N . ASN B 1 12 ? -16.188 -0.825 1.09 1 95 12 ASN B N 1
ATOM 1647 C CA . ASN B 1 12 ? -16.031 0.56 0.658 1 95 12 ASN B CA 1
ATOM 1648 C C . ASN B 1 12 ? -14.727 1.163 1.156 1 95 12 ASN B C 1
ATOM 1650 O O . ASN B 1 12 ? -14.07 1.909 0.432 1 95 12 ASN B O 1
ATOM 1654 N N . MET B 1 13 ? -14.398 0.787 2.398 1 95.56 13 MET B N 1
ATOM 1655 C CA . MET B 1 13 ? -13.133 1.273 2.938 1 95.56 13 MET B CA 1
ATOM 1656 C C . MET B 1 13 ? -11.953 0.701 2.156 1 95.56 13 MET B C 1
ATOM 1658 O O . MET B 1 13 ? -10.984 1.408 1.882 1 95.56 13 MET B O 1
ATOM 1662 N N . TYR B 1 14 ? -12.078 -0.548 1.803 1 96.12 14 TYR B N 1
ATOM 1663 C CA . TYR B 1 14 ? -11.047 -1.197 1.004 1 96.12 14 TYR B CA 1
ATOM 1664 C C . TYR B 1 14 ? -10.875 -0.495 -0.337 1 96.12 14 TYR B C 1
ATOM 1666 O O . TYR B 1 14 ? -9.75 -0.177 -0.737 1 96.12 14 TYR B O 1
ATOM 1674 N N . LYS B 1 15 ? -11.969 -0.216 -1.021 1 96.25 15 LYS B N 1
ATOM 1675 C CA . LYS B 1 15 ? -11.945 0.474 -2.309 1 96.25 15 LYS B CA 1
ATOM 1676 C C . LYS B 1 15 ? -11.305 1.853 -2.18 1 96.25 15 LYS B C 1
ATOM 1678 O O . LYS B 1 15 ? -10.555 2.277 -3.061 1 96.25 15 LYS B O 1
ATOM 1683 N N . LEU B 1 16 ? -11.641 2.539 -1.095 1 97.19 16 LEU B N 1
ATOM 1684 C CA . LEU B 1 16 ? -11.078 3.859 -0.836 1 97.19 16 LEU B CA 1
ATOM 1685 C C . LEU B 1 16 ? -9.57 3.783 -0.657 1 97.19 16 LEU B C 1
ATOM 1687 O O . LEU B 1 16 ? -8.828 4.566 -1.252 1 97.19 16 LEU B O 1
ATOM 1691 N N . LEU B 1 17 ? -9.086 2.814 0.095 1 98.12 17 LEU B N 1
ATOM 1692 C CA . LEU B 1 17 ? -7.656 2.646 0.362 1 98.12 17 LEU B CA 1
ATOM 1693 C C . LEU B 1 17 ? -6.891 2.379 -0.929 1 98.12 17 LEU B C 1
ATOM 1695 O O . LEU B 1 17 ? -5.961 3.113 -1.269 1 98.12 17 LEU B O 1
ATOM 1699 N N . ILE B 1 18 ? -7.344 1.423 -1.686 1 97.88 18 ILE B N 1
ATOM 1700 C CA . ILE B 1 18 ? -6.566 1.017 -2.854 1 97.88 18 ILE B CA 1
ATOM 1701 C C . ILE B 1 18 ? -6.734 2.047 -3.967 1 97.88 18 ILE B C 1
ATOM 1703 O O . ILE B 1 18 ? -5.852 2.207 -4.812 1 97.88 18 ILE B O 1
ATOM 1707 N N . GLY B 1 19 ? -7.82 2.783 -3.967 1 97.75 19 GLY B N 1
ATOM 1708 C CA . GLY B 1 19 ? -8.062 3.811 -4.969 1 97.75 19 GLY B CA 1
ATOM 1709 C C . GLY B 1 19 ? -7.262 5.078 -4.723 1 97.75 19 GLY B C 1
ATOM 1710 O O . GLY B 1 19 ? -7.129 5.914 -5.617 1 97.75 19 GLY B O 1
ATOM 1711 N N . THR B 1 20 ? -6.742 5.266 -3.488 1 98.69 20 THR B N 1
ATOM 1712 C CA . THR B 1 20 ? -6.035 6.5 -3.174 1 98.69 20 THR B CA 1
ATOM 1713 C C . THR B 1 20 ? -4.555 6.227 -2.934 1 98.69 20 THR B C 1
ATOM 1715 O O . THR B 1 20 ? -3.709 7.086 -3.199 1 98.69 20 THR B O 1
ATOM 1718 N N . VAL B 1 21 ? -4.191 5.105 -2.344 1 98.75 21 VAL B N 1
ATOM 1719 C CA . VAL B 1 21 ? -2.805 4.66 -2.258 1 98.75 21 VAL B CA 1
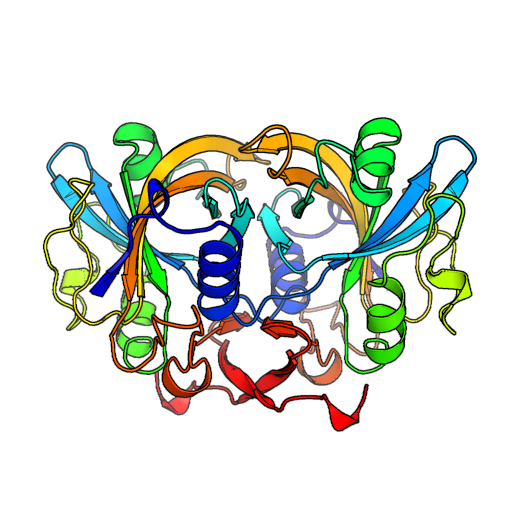ATOM 1720 C C . VAL B 1 21 ? -2.453 3.824 -3.488 1 98.75 21 VAL B C 1
ATOM 1722 O O . VAL B 1 21 ? -2.523 2.594 -3.453 1 98.75 21 VAL B O 1
ATOM 1725 N N . THR B 1 22 ? -2.17 4.586 -4.633 1 98.62 22 THR B N 1
ATOM 1726 C CA . THR B 1 22 ? -2.025 3.98 -5.949 1 98.62 22 THR B CA 1
ATOM 1727 C C . THR B 1 22 ? -1.183 4.867 -6.863 1 98.62 22 THR B C 1
ATOM 1729 O O . THR B 1 22 ? -1.07 6.074 -6.633 1 98.62 22 THR B O 1
ATOM 1732 N N . PRO B 1 23 ? -0.534 4.289 -7.855 1 98.62 23 PRO B N 1
ATOM 1733 C CA . PRO B 1 23 ? -0.375 2.854 -8.094 1 98.62 23 PRO B CA 1
ATOM 1734 C C . PRO B 1 23 ? 0.597 2.197 -7.117 1 98.62 23 PRO B C 1
ATOM 1736 O O . PRO B 1 23 ? 1.397 2.887 -6.48 1 98.62 23 PRO B O 1
ATOM 1739 N N . ARG B 1 24 ? 0.424 0.902 -6.902 1 98.88 24 ARG B N 1
ATOM 1740 C CA . ARG B 1 24 ? 1.253 0.14 -5.973 1 98.88 24 ARG B CA 1
ATOM 1741 C C . ARG B 1 24 ? 2.09 -0.898 -6.711 1 98.88 24 ARG B C 1
ATOM 1743 O O . ARG B 1 24 ? 1.602 -1.556 -7.633 1 98.88 24 ARG B O 1
ATOM 1750 N N . PRO B 1 25 ? 3.398 -0.991 -6.332 1 98.81 25 PRO B N 1
ATOM 1751 C CA . PRO B 1 25 ? 4.141 -2.133 -6.871 1 98.81 25 PRO B CA 1
ATOM 1752 C C . PRO B 1 25 ? 3.543 -3.475 -6.461 1 98.81 25 PRO B C 1
ATOM 1754 O O . PRO B 1 25 ? 2.734 -3.535 -5.531 1 98.81 25 PRO B O 1
ATOM 1757 N N . ILE B 1 26 ? 3.863 -4.52 -7.199 1 98.81 26 ILE B N 1
ATOM 1758 C CA . ILE B 1 26 ? 3.297 -5.844 -6.969 1 98.81 26 ILE B CA 1
ATOM 1759 C C . ILE B 1 26 ? 4.406 -6.824 -6.598 1 98.81 26 ILE B C 1
ATOM 1761 O O . ILE B 1 26 ? 5.418 -6.922 -7.297 1 98.81 26 ILE B O 1
ATOM 1765 N N . ALA B 1 27 ? 4.277 -7.473 -5.492 1 98.94 27 ALA B N 1
ATOM 1766 C CA . ALA B 1 27 ? 5.078 -8.641 -5.133 1 98.94 27 ALA B CA 1
ATOM 1767 C C . ALA B 1 27 ? 4.445 -9.922 -5.664 1 98.94 27 ALA B C 1
ATOM 1769 O O . ALA B 1 27 ? 3.336 -10.289 -5.27 1 98.94 27 ALA B O 1
ATOM 1770 N N . PHE B 1 28 ? 5.074 -10.555 -6.621 1 98.94 28 PHE B N 1
ATOM 1771 C CA . PHE B 1 28 ? 4.734 -11.922 -6.98 1 98.94 28 PHE B CA 1
ATOM 1772 C C . PHE B 1 28 ? 5.523 -12.914 -6.133 1 98.94 28 PHE B C 1
ATOM 1774 O O . PHE B 1 28 ? 6.742 -13.031 -6.277 1 98.94 28 PHE B O 1
ATOM 1781 N N . VAL B 1 29 ? 4.773 -13.688 -5.23 1 98.94 29 VAL B N 1
ATOM 1782 C CA . VAL B 1 29 ? 5.43 -14.406 -4.145 1 98.94 29 VAL B CA 1
ATOM 1783 C C . VAL B 1 29 ? 5.309 -15.906 -4.371 1 98.94 29 VAL B C 1
ATOM 1785 O O . VAL B 1 29 ? 4.211 -16.422 -4.613 1 98.94 29 VAL B O 1
ATOM 1788 N N . THR B 1 30 ? 6.453 -16.625 -4.305 1 98.88 30 THR B N 1
ATOM 1789 C CA . THR B 1 30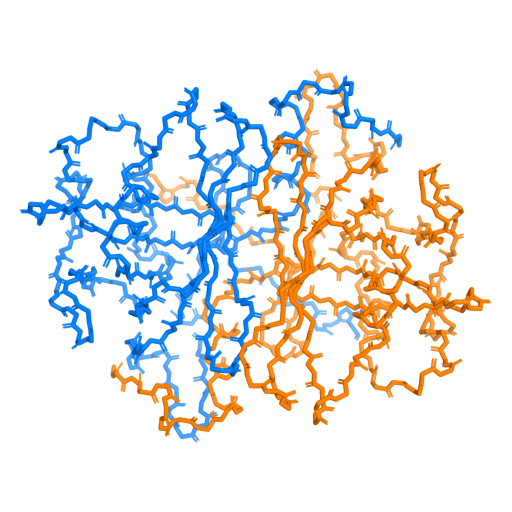 ? 6.434 -18.078 -4.172 1 98.88 30 THR B CA 1
ATOM 1790 C C . THR B 1 30 ? 6.758 -18.5 -2.742 1 98.88 30 THR B C 1
ATOM 1792 O O . THR B 1 30 ? 7.605 -17.891 -2.088 1 98.88 30 THR B O 1
ATOM 1795 N N . SER B 1 31 ? 6.117 -19.438 -2.262 1 98.75 31 SER B N 1
ATOM 1796 C CA . SER B 1 31 ? 6.266 -20.047 -0.949 1 98.75 31 SER B CA 1
ATOM 1797 C C . SER B 1 31 ? 5.938 -21.547 -1.001 1 98.75 31 SER B C 1
ATOM 1799 O O . SER B 1 31 ? 5.414 -22.031 -2.002 1 98.75 31 SER B O 1
ATOM 1801 N N . GLN B 1 32 ? 6.336 -22.281 0.069 1 97.88 32 GLN B N 1
ATOM 1802 C CA . GLN B 1 32 ? 6.094 -23.719 0.132 1 97.88 32 GLN B CA 1
ATOM 1803 C C . GLN B 1 32 ? 5.488 -24.109 1.477 1 97.88 32 GLN B C 1
ATOM 1805 O O . GLN B 1 32 ? 5.828 -23.531 2.51 1 97.88 32 GLN B O 1
ATOM 1810 N N . ASP B 1 33 ? 4.645 -25.078 1.36 1 96.06 33 ASP B N 1
ATOM 1811 C CA . ASP B 1 33 ? 4.176 -25.672 2.611 1 96.06 33 ASP B CA 1
ATOM 1812 C C . ASP B 1 33 ? 5.164 -26.719 3.131 1 96.06 33 ASP B C 1
ATOM 1814 O O . ASP B 1 33 ? 6.25 -26.875 2.572 1 96.06 33 ASP B O 1
ATOM 1818 N N . GLU B 1 34 ? 4.777 -27.359 4.207 1 93.75 34 GLU B N 1
ATOM 1819 C CA . GLU B 1 34 ? 5.668 -28.281 4.902 1 93.75 34 GLU B CA 1
ATOM 1820 C C . GLU B 1 34 ? 5.973 -29.516 4.039 1 93.75 34 GLU B C 1
ATOM 1822 O O . GLU B 1 34 ? 6.98 -30.188 4.246 1 93.75 34 GLU B O 1
ATOM 1827 N N . ASN B 1 35 ? 5.219 -29.781 3.164 1 94.38 35 ASN B N 1
ATOM 1828 C CA . ASN B 1 35 ? 5.406 -30.938 2.295 1 94.38 35 ASN B CA 1
ATOM 1829 C C . ASN B 1 35 ? 6.117 -30.547 0.999 1 94.38 35 ASN B C 1
ATOM 1831 O O . ASN B 1 35 ? 6.301 -31.391 0.116 1 94.38 35 ASN B O 1
ATOM 1835 N N . GLY B 1 36 ? 6.402 -29.266 0.83 1 94.62 36 GLY B N 1
ATOM 1836 C CA . GLY B 1 36 ? 7.133 -28.812 -0.344 1 94.62 36 GLY B CA 1
ATOM 1837 C C . GLY B 1 36 ? 6.23 -28.391 -1.483 1 94.62 36 GLY B C 1
ATOM 1838 O O . GLY B 1 36 ? 6.703 -28.109 -2.588 1 94.62 36 GLY B O 1
ATOM 1839 N N . ASN B 1 37 ? 4.938 -28.391 -1.283 1 95.75 37 ASN B N 1
ATOM 1840 C CA . ASN B 1 37 ? 4.016 -27.875 -2.291 1 95.75 37 ASN B CA 1
ATOM 1841 C C . ASN B 1 37 ? 4.18 -26.375 -2.479 1 95.75 37 ASN B C 1
ATOM 1843 O O . ASN B 1 37 ? 4.168 -25.625 -1.505 1 95.75 37 ASN B O 1
ATOM 1847 N N . LEU B 1 38 ? 4.258 -26.031 -3.705 1 97.5 38 LEU B N 1
ATOM 1848 C CA . LEU B 1 38 ? 4.559 -24.641 -4.055 1 97.5 38 LEU B CA 1
ATOM 1849 C C . LEU B 1 38 ? 3.279 -23.828 -4.188 1 97.5 38 LEU B C 1
ATOM 1851 O O . LEU B 1 38 ? 2.268 -24.312 -4.688 1 97.5 38 LEU B O 1
ATOM 1855 N N . ASN B 1 39 ? 3.322 -22.703 -3.709 1 97.88 39 ASN B N 1
ATOM 1856 C CA . ASN B 1 39 ? 2.297 -21.672 -3.879 1 97.88 39 ASN B CA 1
ATOM 1857 C C . ASN B 1 39 ? 2.867 -20.406 -4.512 1 97.88 39 ASN B C 1
ATOM 1859 O O . ASN B 1 39 ? 3.998 -20.016 -4.215 1 97.88 39 ASN B O 1
ATOM 1863 N N . ALA B 1 40 ? 2.084 -19.781 -5.449 1 98.44 40 ALA B N 1
ATOM 1864 C CA . ALA B 1 40 ? 2.453 -18.5 -6.066 1 98.44 40 ALA B CA 1
ATOM 1865 C C . ALA B 1 40 ? 1.265 -17.547 -6.098 1 98.44 40 ALA B C 1
ATOM 1867 O O . ALA B 1 40 ? 0.177 -17.906 -6.551 1 98.44 40 ALA B O 1
ATOM 1868 N N . ALA B 1 41 ? 1.472 -16.344 -5.652 1 98.31 41 ALA B N 1
ATOM 1869 C CA . ALA B 1 41 ? 0.38 -15.367 -5.617 1 98.31 41 ALA B CA 1
ATOM 1870 C C . ALA B 1 41 ? 0.917 -13.938 -5.598 1 98.31 41 ALA B C 1
ATOM 1872 O O . ALA B 1 41 ? 2.002 -13.68 -5.07 1 98.31 41 ALA B O 1
ATOM 1873 N N . PRO B 1 42 ? 0.184 -13.016 -6.234 1 98.19 42 PRO B N 1
ATOM 1874 C CA . PRO B 1 42 ? 0.575 -11.609 -6.238 1 98.19 42 PRO B CA 1
ATOM 1875 C C . PRO B 1 42 ? -0.027 -10.828 -5.074 1 98.19 42 PRO B C 1
ATOM 1877 O O . PRO B 1 42 ? -1.143 -11.117 -4.637 1 98.19 42 PRO B O 1
ATOM 1880 N N . PHE B 1 43 ? 0.683 -9.852 -4.547 1 98.25 43 PHE B N 1
ATOM 1881 C CA . PHE B 1 43 ? 0.256 -8.961 -3.473 1 98.25 43 PHE B CA 1
ATOM 1882 C C . PHE B 1 43 ? 0.669 -7.52 -3.768 1 98.25 43 PHE B C 1
ATOM 1884 O O . PHE B 1 43 ? 1.812 -7.262 -4.148 1 98.25 43 PHE B O 1
ATOM 1891 N N . ALA B 1 44 ? -0.278 -6.555 -3.545 1 98.31 44 ALA B N 1
ATOM 1892 C CA . ALA B 1 44 ? 0.021 -5.156 -3.836 1 98.31 44 ALA B CA 1
ATOM 1893 C C . ALA B 1 44 ? 0.203 -4.355 -2.551 1 98.31 44 ALA B C 1
ATOM 1895 O O . ALA B 1 44 ? 0.563 -3.176 -2.592 1 98.31 44 ALA B O 1
ATOM 1896 N N . PHE B 1 45 ? -0.188 -4.926 -1.328 1 98.69 45 PHE B N 1
ATOM 1897 C CA . PHE B 1 45 ? 0.266 -4.344 -0.07 1 98.69 45 PHE B CA 1
ATOM 1898 C C . PHE B 1 45 ? 1.712 -4.73 0.215 1 98.69 45 PHE B C 1
ATOM 1900 O O . PHE B 1 45 ? 1.975 -5.594 1.058 1 98.69 45 PHE B O 1
ATOM 1907 N N . PHE B 1 46 ? 2.623 -4.051 -0.549 1 98.94 46 PHE B N 1
ATOM 1908 C CA . PHE B 1 46 ? 4.02 -4.434 -0.722 1 98.94 46 PHE B CA 1
ATOM 1909 C C . PHE B 1 46 ? 4.91 -3.201 -0.838 1 98.94 46 PHE B C 1
ATOM 1911 O O . PHE B 1 46 ? 4.562 -2.242 -1.532 1 98.94 46 PHE B O 1
ATOM 1918 N N . ASN B 1 47 ? 6.008 -3.229 -0.078 1 98.94 47 ASN B N 1
ATOM 1919 C CA . ASN B 1 47 ? 7 -2.174 -0.26 1 98.94 47 ASN B CA 1
ATOM 1920 C C . ASN B 1 47 ? 8.328 -2.531 0.408 1 98.94 47 ASN B C 1
ATOM 1922 O O . ASN B 1 47 ? 8.422 -3.545 1.102 1 98.94 47 ASN B O 1
ATOM 1926 N N . VAL B 1 48 ? 9.43 -1.725 0.082 1 98.88 48 VAL B N 1
ATOM 1927 C CA . VAL B 1 48 ? 10.656 -1.7 0.87 1 98.88 48 VAL B CA 1
ATOM 1928 C C . VAL B 1 48 ? 10.383 -1.105 2.248 1 98.88 48 VAL B C 1
ATOM 1930 O O . VAL B 1 48 ? 9.656 -0.114 2.367 1 98.88 48 VAL B O 1
ATOM 1933 N N . VAL B 1 49 ? 11.031 -1.729 3.318 1 98.88 49 VAL B N 1
ATOM 1934 C CA . VAL B 1 49 ? 10.789 -1.155 4.637 1 98.88 49 VAL B CA 1
ATOM 1935 C C . VAL B 1 49 ? 12.125 -0.858 5.32 1 98.88 49 VAL B C 1
ATOM 1937 O O . VAL B 1 49 ? 12.18 -0.103 6.293 1 98.88 49 VAL B O 1
ATOM 1940 N N . CYS B 1 50 ? 13.25 -1.42 4.785 1 98.75 50 CYS B N 1
ATOM 1941 C CA . CYS B 1 50 ? 14.562 -1.188 5.375 1 98.75 50 CYS B CA 1
ATOM 1942 C C . CYS B 1 50 ? 15.672 -1.407 4.352 1 98.75 50 CYS B C 1
ATOM 1944 O O . CYS B 1 50 ? 15.719 -2.449 3.695 1 98.75 50 CYS B O 1
ATOM 1946 N N . PRO B 1 51 ? 16.609 -0.429 4.242 1 97.12 51 PRO B N 1
ATOM 1947 C CA . PRO B 1 51 ? 17.703 -0.603 3.281 1 97.12 51 PRO B CA 1
ATOM 1948 C C . PRO B 1 51 ? 18.906 -1.328 3.881 1 97.12 51 PRO B C 1
ATOM 1950 O O . PRO B 1 51 ? 19.734 -1.871 3.145 1 97.12 51 PRO B O 1
ATOM 1953 N N . GLU B 1 52 ? 18.938 -1.396 5.195 1 96.94 52 GLU B N 1
ATOM 1954 C CA . GLU B 1 52 ? 20.125 -1.976 5.836 1 96.94 52 GLU B CA 1
ATOM 1955 C C . GLU B 1 52 ? 19.75 -2.711 7.117 1 96.94 52 GLU B C 1
ATOM 1957 O O . GLU B 1 52 ? 19.484 -2.082 8.148 1 96.94 52 GLU B O 1
ATOM 1962 N N . PRO B 1 53 ? 20.016 -3.992 7.102 1 98.38 53 PRO B N 1
ATOM 1963 C CA . PRO B 1 53 ? 20.016 -4.785 5.871 1 98.38 53 PRO B CA 1
ATOM 1964 C C . PRO B 1 53 ? 18.734 -4.629 5.059 1 98.38 53 PRO B C 1
ATOM 1966 O O . PRO B 1 53 ? 17.734 -4.125 5.574 1 98.38 53 PRO B O 1
ATOM 1969 N N . PRO B 1 54 ? 18.75 -4.969 3.834 1 98.81 54 PRO B N 1
ATOM 1970 C CA . PRO B 1 54 ? 17.547 -4.789 3.018 1 98.81 54 PRO B CA 1
ATOM 1971 C C . PRO B 1 54 ? 16.391 -5.695 3.453 1 98.81 54 PRO B C 1
ATOM 1973 O O . PRO B 1 54 ? 16.594 -6.898 3.646 1 98.81 54 PRO B O 1
ATOM 1976 N N . MET B 1 55 ? 15.195 -5.133 3.611 1 98.94 55 MET B N 1
ATOM 1977 C CA . MET B 1 55 ? 13.984 -5.844 3.994 1 98.94 55 MET B CA 1
ATOM 1978 C C . MET B 1 55 ? 12.797 -5.379 3.154 1 98.94 55 MET B C 1
ATOM 1980 O O . MET B 1 55 ? 12.688 -4.199 2.824 1 98.94 55 MET B O 1
ATOM 1984 N N . LEU B 1 56 ? 11.961 -6.297 2.768 1 98.94 56 LEU B N 1
ATOM 1985 C CA . LEU B 1 56 ? 10.68 -6.094 2.09 1 98.94 56 LEU B CA 1
ATOM 1986 C C . LEU B 1 56 ? 9.523 -6.531 2.977 1 98.94 56 LEU B C 1
ATOM 1988 O O . LEU B 1 56 ? 9.672 -7.426 3.811 1 98.94 56 LEU B O 1
ATOM 1992 N N . MET B 1 57 ? 8.383 -5.922 2.783 1 98.94 57 MET B N 1
ATOM 1993 C CA . MET B 1 57 ? 7.176 -6.328 3.502 1 98.94 57 MET B CA 1
ATOM 1994 C C . MET B 1 57 ? 6.047 -6.652 2.529 1 98.94 57 MET B C 1
ATOM 1996 O O . MET B 1 57 ? 5.887 -5.973 1.511 1 98.94 57 MET B O 1
ATOM 2000 N N . ILE B 1 58 ? 5.262 -7.676 2.828 1 98.94 58 ILE B N 1
ATOM 2001 C CA . ILE B 1 58 ? 3.969 -7.957 2.217 1 98.94 58 ILE B CA 1
ATOM 2002 C C . ILE B 1 58 ? 2.906 -8.109 3.303 1 98.94 58 ILE B C 1
ATOM 2004 O O . ILE B 1 58 ? 3.184 -8.633 4.383 1 98.94 58 ILE B O 1
ATOM 2008 N N . SER B 1 59 ? 1.735 -7.609 3.082 1 98.88 59 SER B N 1
ATOM 2009 C CA . SER B 1 59 ? 0.577 -7.844 3.938 1 98.88 59 SER B CA 1
ATOM 2010 C C . SER B 1 59 ? -0.464 -8.711 3.236 1 98.88 59 SER B C 1
ATOM 2012 O O . SER B 1 59 ? -0.961 -8.352 2.168 1 98.88 59 SER B O 1
ATOM 2014 N N . VAL B 1 60 ? -0.735 -9.852 3.844 1 98.5 60 VAL B N 1
ATOM 2015 C CA . VAL B 1 60 ? -1.585 -10.875 3.244 1 98.5 60 VAL B CA 1
ATOM 2016 C C . VAL B 1 60 ? -2.895 -10.977 4.023 1 98.5 60 VAL B C 1
ATOM 2018 O O . VAL B 1 60 ? -2.889 -11.234 5.23 1 98.5 60 VAL B O 1
ATOM 2021 N N . GLY B 1 61 ? -4.016 -10.766 3.346 1 96.94 61 GLY B N 1
ATOM 2022 C CA . GLY B 1 61 ? -5.328 -10.773 3.973 1 96.94 61 GLY B CA 1
ATOM 2023 C C . GLY B 1 61 ? -5.75 -12.148 4.453 1 96.94 61 GLY B C 1
ATOM 2024 O O . GLY B 1 61 ? -5.203 -13.164 4.016 1 96.94 61 GLY B O 1
ATOM 2025 N N . LYS B 1 62 ? -6.629 -12.125 5.441 1 94.25 62 LYS B N 1
ATOM 2026 C CA . LYS B 1 62 ? -7.332 -13.32 5.91 1 94.25 62 LYS B CA 1
ATOM 2027 C C . LYS B 1 62 ? -8.742 -13.391 5.332 1 94.25 62 LYS B C 1
ATOM 2029 O O . LYS B 1 62 ? -9.297 -12.375 4.906 1 94.25 62 LYS B O 1
ATOM 2034 N N . GLN B 1 63 ? -9.156 -14.547 5.152 1 89.31 63 GLN B N 1
ATOM 2035 C CA . GLN B 1 63 ? -10.547 -14.789 4.785 1 89.31 63 GLN B CA 1
ATOM 2036 C C . GLN B 1 63 ? -11.273 -15.586 5.871 1 89.31 63 GLN B C 1
ATOM 2038 O O . GLN B 1 63 ? -11.031 -16.781 6.039 1 89.31 63 GLN B O 1
ATOM 2043 N N . ASP B 1 64 ? -12.203 -14.867 6.586 1 92.06 64 ASP B N 1
ATOM 2044 C CA . ASP B 1 64 ? -12.945 -15.461 7.695 1 92.06 64 ASP B CA 1
ATOM 2045 C C . ASP B 1 64 ? -12 -16.125 8.695 1 92.06 64 ASP B C 1
ATOM 2047 O O . ASP B 1 64 ? -12.234 -17.266 9.109 1 92.06 64 ASP B O 1
ATOM 2051 N N . GLY B 1 65 ? -10.945 -15.461 8.883 1 91.94 65 GLY B N 1
ATOM 2052 C CA . GLY B 1 65 ? -10 -15.922 9.883 1 91.94 65 GLY B CA 1
ATOM 2053 C C . GLY B 1 65 ? -8.992 -16.906 9.336 1 91.94 65 GLY B C 1
ATOM 2054 O O . GLY B 1 65 ? -7.969 -17.188 9.977 1 91.94 65 GLY B O 1
ATOM 2055 N N . ALA B 1 66 ? -9.266 -17.5 8.25 1 93.31 66 ALA B N 1
ATOM 2056 C CA . ALA B 1 66 ? -8.359 -18.469 7.652 1 93.31 66 ALA B CA 1
ATOM 2057 C C . ALA B 1 66 ? -7.191 -17.781 6.949 1 93.31 66 ALA B C 1
ATOM 2059 O O . ALA B 1 66 ? -7.379 -16.75 6.305 1 93.31 66 ALA B O 1
ATOM 2060 N N . LEU B 1 67 ? -6.074 -18.391 7.086 1 94.62 67 LEU B N 1
ATOM 2061 C CA . LEU B 1 67 ? -4.875 -17.922 6.406 1 94.62 67 LEU B CA 1
ATOM 2062 C C . LEU B 1 67 ? -4.859 -18.375 4.949 1 94.62 67 LEU B C 1
ATOM 2064 O O . LEU B 1 67 ? -5.277 -19.484 4.637 1 94.62 67 LEU B O 1
ATOM 2068 N N . LYS B 1 68 ? -4.402 -17.469 4.082 1 95.19 68 LYS B N 1
ATOM 2069 C CA . LYS B 1 68 ? -4.066 -17.891 2.727 1 95.19 68 LYS B CA 1
ATOM 2070 C C . LYS B 1 68 ? -2.826 -18.781 2.723 1 95.19 68 LYS B C 1
ATOM 2072 O O . LYS B 1 68 ? -2.107 -18.859 3.721 1 95.19 68 LYS B O 1
ATOM 2077 N N . ASP B 1 69 ? -2.594 -19.5 1.639 1 96.56 69 ASP B N 1
ATOM 2078 C CA . ASP B 1 69 ? -1.448 -20.391 1.506 1 96.56 69 ASP B CA 1
ATOM 2079 C C . ASP B 1 69 ? -0.138 -19.641 1.737 1 96.56 69 ASP B C 1
ATOM 2081 O O . ASP B 1 69 ? 0.742 -20.125 2.453 1 96.56 69 ASP B O 1
ATOM 2085 N N . THR B 1 70 ? -0.054 -18.422 1.17 1 97.88 70 THR B N 1
ATOM 2086 C CA . THR B 1 70 ? 1.191 -17.672 1.25 1 97.88 70 THR B CA 1
ATOM 2087 C C . THR B 1 70 ? 1.551 -17.375 2.703 1 97.88 70 THR B C 1
ATOM 2089 O O . THR B 1 70 ? 2.654 -17.688 3.15 1 97.88 70 THR B O 1
ATOM 2092 N N . ASN B 1 71 ? 0.639 -16.719 3.453 1 97.88 71 ASN B N 1
ATOM 2093 C CA . ASN B 1 71 ? 0.995 -16.391 4.828 1 97.88 71 ASN B CA 1
ATOM 2094 C C . ASN B 1 71 ? 1.127 -17.625 5.695 1 97.88 71 ASN B C 1
ATOM 2096 O O . ASN B 1 71 ? 2.021 -17.719 6.539 1 97.88 71 ASN B O 1
ATOM 2100 N N . SER B 1 72 ? 0.299 -18.688 5.477 1 96.94 72 SER B N 1
ATOM 2101 C CA . SER B 1 72 ? 0.467 -19.953 6.199 1 96.94 72 SER B CA 1
ATOM 2102 C C . SER B 1 72 ? 1.853 -20.547 5.961 1 96.94 72 SER B C 1
ATOM 2104 O O . SER B 1 72 ? 2.547 -20.906 6.91 1 96.94 72 SER B O 1
ATOM 2106 N N . ASN B 1 73 ? 2.262 -20.609 4.777 1 98.25 73 ASN B N 1
ATOM 2107 C CA . ASN B 1 73 ? 3.555 -21.172 4.395 1 98.25 73 ASN B CA 1
ATOM 2108 C C . ASN B 1 73 ? 4.711 -20.375 4.996 1 98.25 73 ASN B C 1
ATOM 2110 O O . ASN B 1 73 ? 5.625 -20.953 5.586 1 98.25 73 ASN B O 1
ATOM 2114 N N . ILE B 1 74 ? 4.68 -19.062 4.793 1 98.81 74 ILE B N 1
ATOM 2115 C CA . ILE B 1 74 ? 5.801 -18.219 5.188 1 98.81 74 ILE B CA 1
ATOM 2116 C C . ILE B 1 74 ? 5.93 -18.203 6.707 1 98.81 74 ILE B C 1
ATOM 2118 O O . ILE B 1 74 ? 7.039 -18.234 7.246 1 98.81 74 ILE B O 1
ATOM 2122 N N . ILE B 1 75 ? 4.832 -18.172 7.41 1 98.38 75 ILE B N 1
ATOM 2123 C CA . ILE B 1 75 ? 4.863 -18.172 8.867 1 98.38 75 ILE B CA 1
ATOM 2124 C C . ILE B 1 75 ? 5.484 -19.484 9.367 1 98.38 75 ILE B C 1
ATOM 2126 O O . ILE B 1 75 ? 6.27 -19.484 10.312 1 98.38 75 ILE B O 1
ATOM 2130 N N . LYS B 1 76 ? 5.176 -20.562 8.734 1 98.19 76 LYS B N 1
ATOM 2131 C CA . LYS B 1 76 ? 5.645 -21.875 9.172 1 98.19 76 LYS B CA 1
ATOM 2132 C C . LYS B 1 76 ? 7.082 -22.125 8.719 1 98.19 76 LYS B C 1
ATOM 2134 O O . LYS B 1 76 ? 7.918 -22.562 9.5 1 98.19 76 LYS B O 1
ATOM 2139 N N . ASN B 1 77 ? 7.418 -21.828 7.445 1 98.06 77 ASN B N 1
ATOM 2140 C CA . ASN B 1 77 ? 8.688 -22.234 6.852 1 98.06 77 ASN B CA 1
ATOM 2141 C C . ASN B 1 77 ? 9.695 -21.094 6.855 1 98.06 77 ASN B C 1
ATOM 2143 O O . ASN B 1 77 ? 10.891 -21.312 6.617 1 98.06 77 ASN B O 1
ATOM 2147 N N . LYS B 1 78 ? 9.281 -19.875 6.941 1 98.69 78 LYS B N 1
ATOM 2148 C CA . LYS B 1 78 ? 10.086 -18.688 7.16 1 98.69 78 LYS B CA 1
ATOM 2149 C C . LYS B 1 78 ? 10.82 -18.281 5.891 1 98.69 78 LYS B C 1
ATOM 2151 O O . LYS B 1 78 ? 11.641 -17.344 5.906 1 98.69 78 LYS B O 1
ATOM 2156 N N . GLU B 1 79 ? 10.664 -18.984 4.797 1 98.94 79 GLU B N 1
ATOM 2157 C CA . GLU B 1 79 ? 11.336 -18.688 3.531 1 98.94 79 GLU B CA 1
ATOM 2158 C C . GLU B 1 79 ? 10.328 -18.359 2.436 1 98.94 79 GLU B C 1
ATOM 2160 O O . GLU B 1 79 ? 9.266 -18.984 2.355 1 98.94 79 GLU B O 1
ATOM 2165 N N . PHE B 1 80 ? 10.648 -17.406 1.55 1 98.94 80 PHE B N 1
ATOM 2166 C CA . PHE B 1 80 ? 9.844 -17.062 0.387 1 98.94 80 PHE B CA 1
ATOM 2167 C C . PHE B 1 80 ? 10.648 -16.234 -0.612 1 98.94 80 PHE B C 1
ATOM 2169 O O . PHE B 1 80 ? 11.75 -15.773 -0.299 1 98.94 80 PHE B O 1
ATOM 2176 N N . VAL B 1 81 ? 10.195 -16.172 -1.79 1 99 81 VAL B N 1
ATOM 2177 C CA . VAL B 1 81 ? 10.828 -15.383 -2.844 1 99 81 VAL B CA 1
ATOM 2178 C C . VAL B 1 81 ? 9.844 -14.336 -3.363 1 99 81 VAL B C 1
ATOM 2180 O O . VAL B 1 81 ? 8.672 -14.633 -3.605 1 99 81 VAL B O 1
ATOM 2183 N N . VAL B 1 82 ? 10.281 -13.133 -3.492 1 99 82 VAL B N 1
ATOM 2184 C CA . VAL B 1 82 ? 9.523 -12.031 -4.082 1 99 82 VAL B CA 1
ATOM 2185 C C . VAL B 1 82 ? 10.055 -11.734 -5.484 1 99 82 VAL B C 1
ATOM 2187 O O . VAL B 1 82 ? 11.25 -11.492 -5.66 1 99 82 VAL B O 1
ATOM 2190 N N . HIS B 1 83 ? 9.164 -11.797 -6.449 1 99 83 HIS B N 1
ATOM 2191 C CA . HIS B 1 83 ? 9.477 -11.414 -7.824 1 99 83 HIS B CA 1
ATOM 2192 C C . HIS B 1 83 ? 8.812 -10.094 -8.188 1 99 83 HIS B C 1
ATOM 2194 O O . HIS B 1 83 ? 7.656 -9.852 -7.836 1 99 83 HIS B O 1
ATOM 2200 N N . ILE B 1 84 ? 9.594 -9.219 -8.883 1 98.94 84 ILE B N 1
ATOM 2201 C CA . ILE B 1 84 ? 9.023 -7.973 -9.383 1 98.94 84 ILE B CA 1
ATOM 2202 C C . ILE B 1 84 ? 8.266 -8.227 -10.68 1 98.94 84 ILE B C 1
ATOM 2204 O O . ILE B 1 84 ? 8.789 -8.883 -11.586 1 98.94 84 ILE B O 1
ATOM 2208 N N . VAL B 1 85 ? 6.953 -7.758 -10.695 1 98.81 85 VAL B N 1
ATOM 2209 C CA . VAL B 1 85 ? 6.078 -7.98 -11.844 1 98.81 85 VAL B CA 1
ATOM 2210 C C . VAL B 1 85 ? 6.359 -6.934 -12.922 1 98.81 85 VAL B C 1
ATOM 2212 O O . VAL B 1 85 ? 6.324 -5.73 -12.648 1 98.81 85 VAL B O 1
ATOM 2215 N N . ASP B 1 86 ? 6.711 -7.383 -14.062 1 98.5 86 ASP B N 1
ATOM 2216 C CA . ASP B 1 86 ? 6.914 -6.523 -15.227 1 98.5 86 ASP B CA 1
ATOM 2217 C C . ASP B 1 86 ? 5.984 -6.922 -16.375 1 98.5 86 ASP B C 1
ATOM 2219 O O . ASP B 1 86 ? 5.184 -7.848 -16.234 1 98.5 86 ASP B O 1
ATOM 2223 N N . GLU B 1 87 ? 6.055 -6.25 -17.422 1 97.5 87 GLU B N 1
ATOM 2224 C CA . GLU B 1 87 ? 5.125 -6.41 -18.531 1 97.5 87 GLU B CA 1
ATOM 2225 C C . GLU B 1 87 ? 5.207 -7.816 -19.125 1 97.5 87 GLU B C 1
ATOM 2227 O O . GLU B 1 87 ? 4.207 -8.359 -19.594 1 97.5 87 GLU B O 1
ATOM 2232 N N . SER B 1 88 ? 6.355 -8.414 -19.125 1 97.31 88 SER B N 1
ATOM 2233 C CA . SER B 1 88 ? 6.547 -9.695 -19.797 1 97.31 88 SER B CA 1
ATOM 2234 C C . SER B 1 88 ? 5.863 -10.828 -19.031 1 97.31 88 SER B C 1
ATOM 2236 O O . SER B 1 88 ? 5.562 -11.875 -19.609 1 97.31 88 SER B O 1
ATOM 2238 N N . ILE B 1 89 ? 5.582 -10.641 -17.734 1 98.31 89 ILE B N 1
ATOM 2239 C CA . ILE B 1 89 ? 5.078 -11.797 -17 1 98.31 89 ILE B CA 1
ATOM 2240 C C . ILE B 1 89 ? 3.711 -11.469 -16.406 1 98.31 89 ILE B C 1
ATOM 2242 O O . ILE B 1 89 ? 3.037 -12.344 -15.859 1 98.31 89 ILE B O 1
ATOM 2246 N N . VAL B 1 90 ? 3.207 -10.258 -16.484 1 98.25 90 VAL B N 1
ATOM 2247 C CA . VAL B 1 90 ? 2.031 -9.789 -15.766 1 98.25 90 VAL B CA 1
ATOM 2248 C C . VAL B 1 90 ? 0.822 -10.641 -16.141 1 98.25 90 VAL B C 1
ATOM 2250 O O . VAL B 1 90 ? -0.006 -10.969 -15.281 1 98.25 90 VAL B O 1
ATOM 2253 N N . LYS B 1 91 ? 0.661 -11.062 -17.391 1 97 91 LYS B N 1
ATOM 2254 C CA . LYS B 1 91 ? -0.48 -11.867 -17.812 1 97 91 LYS B CA 1
ATOM 2255 C C . LYS B 1 91 ? -0.536 -13.188 -17.047 1 97 91 LYS B C 1
ATOM 2257 O O . LYS B 1 91 ? -1.602 -13.594 -16.578 1 97 91 LYS B O 1
ATOM 2262 N N . GLU B 1 92 ? 0.539 -13.773 -16.938 1 97.94 92 GLU B N 1
ATOM 2263 C CA . GLU B 1 92 ? 0.622 -15.047 -16.219 1 97.94 92 GLU B CA 1
ATOM 2264 C C . GLU B 1 92 ? 0.436 -14.844 -14.719 1 97.94 92 GLU B C 1
ATOM 2266 O O . GLU B 1 92 ? -0.221 -15.648 -14.055 1 97.94 92 GLU B O 1
ATOM 2271 N N . VAL B 1 93 ? 1.021 -13.828 -14.164 1 98 93 VAL B N 1
ATOM 2272 C CA . VAL B 1 93 ? 0.92 -13.539 -12.742 1 98 93 VAL B CA 1
ATOM 2273 C C . VAL B 1 93 ? -0.542 -13.312 -12.359 1 98 93 VAL B C 1
ATOM 2275 O O . VAL B 1 93 ? -0.997 -13.789 -11.312 1 98 93 VAL B O 1
ATOM 2278 N N . VAL B 1 94 ? -1.325 -12.602 -13.211 1 96.44 94 VAL B N 1
ATOM 2279 C CA . VAL B 1 94 ? -2.729 -12.305 -12.938 1 96.44 94 VAL B CA 1
ATOM 2280 C C . VAL B 1 94 ? -3.516 -13.609 -12.82 1 96.44 94 VAL B C 1
ATOM 2282 O O . VAL B 1 94 ? -4.406 -13.727 -11.977 1 96.44 94 VAL B O 1
ATOM 2285 N N . LYS B 1 95 ? -3.188 -14.648 -13.5 1 95.69 95 LYS B N 1
ATOM 2286 C CA . LYS B 1 95 ? -3.842 -15.953 -13.43 1 95.69 95 LYS B CA 1
ATOM 2287 C C . LYS B 1 95 ? -3.672 -16.578 -12.055 1 95.69 95 LYS B C 1
ATOM 2289 O O . LYS B 1 95 ? -4.539 -17.328 -11.594 1 95.69 95 LYS B O 1
ATOM 2294 N N . THR B 1 96 ? -2.555 -16.281 -11.43 1 96.88 96 THR B N 1
ATOM 2295 C CA . THR B 1 96 ? -2.254 -16.906 -10.148 1 96.88 96 THR B CA 1
ATOM 2296 C C . THR B 1 96 ? -3.072 -16.266 -9.031 1 96.88 96 THR B C 1
ATOM 2298 O O . THR B 1 96 ? -3.174 -16.828 -7.938 1 96.88 96 THR B O 1
ATOM 2301 N N . GLY B 1 97 ? -3.629 -15.109 -9.234 1 93.31 97 GLY B N 1
ATOM 2302 C CA . GLY B 1 97 ? -4.371 -14.398 -8.203 1 93.31 97 GLY B CA 1
ATOM 2303 C C . GLY B 1 97 ? -5.793 -14.891 -8.039 1 93.31 97 GLY B C 1
ATOM 2304 O O . GLY B 1 97 ? -6.516 -14.438 -7.148 1 93.31 97 GLY B O 1
ATOM 2305 N N . ASP B 1 98 ? -6.188 -15.828 -8.844 1 87.38 98 ASP B N 1
ATOM 2306 C CA . ASP B 1 98 ? -7.516 -16.422 -8.711 1 87.38 98 ASP B CA 1
ATOM 2307 C C . ASP B 1 98 ? -7.605 -17.297 -7.461 1 87.38 98 ASP B C 1
ATOM 2309 O O . ASP B 1 98 ? -6.59 -17.594 -6.836 1 87.38 98 ASP B O 1
ATOM 2313 N N . ASN B 1 99 ? -8.867 -17.484 -7.031 1 84.94 99 ASN B N 1
ATOM 2314 C CA . ASN B 1 99 ? -9.102 -18.328 -5.867 1 84.94 99 ASN B CA 1
ATOM 2315 C C . ASN B 1 99 ? -9.008 -19.812 -6.223 1 84.94 99 ASN B C 1
ATOM 2317 O O . ASN B 1 99 ? -9.93 -20.359 -6.824 1 84.94 99 ASN B O 1
ATOM 2321 N N . TYR B 1 100 ? -7.84 -20.438 -5.906 1 86.88 100 TYR B N 1
ATOM 2322 C CA . TYR B 1 100 ? -7.621 -21.859 -6.121 1 86.88 100 TYR B CA 1
ATOM 2323 C C . TYR B 1 100 ? -7.641 -22.625 -4.797 1 86.88 100 TYR B C 1
ATOM 2325 O O . TYR B 1 100 ? -7.34 -22.047 -3.744 1 86.88 100 TYR B O 1
ATOM 2333 N N . PRO B 1 101 ? -8.023 -23.844 -4.832 1 86.44 101 PRO B N 1
ATOM 2334 C CA . PRO B 1 101 ? -7.898 -24.672 -3.629 1 86.44 101 PRO B CA 1
ATOM 2335 C C . PRO B 1 101 ? -6.461 -24.766 -3.127 1 86.44 101 PRO B C 1
ATOM 2337 O O . PRO B 1 101 ? -5.52 -24.562 -3.9 1 86.44 101 PRO B O 1
ATOM 2340 N N . HIS B 1 102 ? -6.238 -25.031 -1.878 1 86.88 102 HIS B N 1
ATOM 2341 C CA . HIS B 1 102 ? -4.949 -25.031 -1.199 1 86.88 102 HIS B CA 1
ATOM 2342 C C . HIS B 1 102 ? -4.012 -26.078 -1.804 1 86.88 102 HIS B C 1
ATOM 2344 O O . HIS B 1 102 ? -2.791 -25.984 -1.672 1 86.88 102 HIS B O 1
ATOM 2350 N N . ASP B 1 103 ? -4.566 -27.062 -2.396 1 86.56 103 ASP B N 1
ATOM 2351 C CA . ASP B 1 103 ? -3.725 -28.156 -2.883 1 86.56 103 ASP B CA 1
ATOM 2352 C C . ASP B 1 103 ? -3.244 -27.875 -4.305 1 86.56 103 ASP B C 1
ATOM 2354 O O . ASP B 1 103 ? -2.459 -28.656 -4.859 1 86.56 103 ASP B O 1
ATOM 2358 N N . ILE B 1 104 ? -3.635 -26.766 -4.824 1 89.81 104 ILE B N 1
ATOM 2359 C CA . ILE B 1 104 ? -3.254 -26.438 -6.195 1 89.81 104 ILE B CA 1
ATOM 2360 C C . ILE B 1 104 ? -2.07 -25.469 -6.188 1 89.81 104 ILE B C 1
ATOM 2362 O O . ILE B 1 104 ? -2.094 -24.453 -5.484 1 89.81 104 ILE B O 1
ATOM 2366 N N . ASN B 1 105 ? -1.018 -25.859 -6.934 1 94.62 105 ASN B N 1
ATOM 2367 C CA . ASN B 1 105 ? 0.076 -24.953 -7.285 1 94.62 105 ASN B CA 1
ATOM 2368 C C . ASN B 1 105 ? -0.317 -24.016 -8.414 1 94.62 105 ASN B C 1
ATOM 2370 O O . ASN B 1 105 ? -0.473 -24.438 -9.562 1 94.62 105 ASN B O 1
ATOM 2374 N N . GLU B 1 106 ? -0.459 -22.766 -8.125 1 96.31 106 GLU B N 1
ATOM 2375 C CA . GLU B 1 106 ? -0.967 -21.766 -9.07 1 96.31 106 GLU B CA 1
ATOM 2376 C C . GLU B 1 106 ? -0.072 -21.672 -10.305 1 96.31 106 GLU B C 1
ATOM 2378 O O . GLU B 1 106 ? -0.537 -21.328 -11.391 1 96.31 106 GLU B O 1
ATOM 2383 N N . LEU B 1 107 ? 1.178 -22.016 -10.188 1 96.94 107 LEU B N 1
ATOM 2384 C CA . LEU B 1 107 ? 2.08 -21.953 -11.328 1 96.94 107 LEU B CA 1
ATOM 2385 C C . LEU B 1 107 ? 1.672 -22.953 -12.398 1 96.94 107 LEU B C 1
ATOM 2387 O O . LEU B 1 107 ? 1.985 -22.766 -13.578 1 96.94 107 LEU B O 1
ATOM 2391 N N . GLU B 1 108 ? 0.979 -23.953 -11.977 1 95 108 GLU B N 1
ATOM 2392 C CA . GLU B 1 108 ? 0.512 -24.969 -12.93 1 95 108 GLU B CA 1
ATOM 2393 C C . GLU B 1 108 ? -0.536 -24.391 -13.875 1 95 108 GLU B C 1
ATOM 2395 O O . GLU B 1 108 ? -0.833 -24.984 -14.914 1 95 108 GLU B O 1
ATOM 2400 N N . LYS B 1 109 ? -1.118 -23.281 -13.508 1 95.94 109 LYS B N 1
ATOM 2401 C CA . LYS B 1 109 ? -2.119 -22.609 -14.336 1 95.94 109 LYS B CA 1
ATOM 2402 C C . LYS B 1 109 ? -1.476 -21.578 -15.25 1 95.94 109 LYS B C 1
ATOM 2404 O O . LYS B 1 109 ? -2.174 -20.812 -15.93 1 95.94 109 LYS B O 1
ATOM 2409 N N . THR B 1 110 ? -0.186 -21.531 -15.266 1 97.81 110 THR B N 1
ATOM 2410 C CA . THR B 1 110 ? 0.564 -20.531 -16 1 97.81 110 THR B CA 1
ATOM 2411 C C . THR B 1 110 ? 1.632 -21.172 -16.875 1 97.81 110 THR B C 1
ATOM 2413 O O . THR B 1 110 ? 1.801 -22.391 -16.859 1 97.81 110 THR B O 1
ATOM 2416 N N . ASN B 1 111 ? 2.305 -20.344 -17.703 1 98.12 111 ASN B N 1
ATOM 2417 C CA . ASN B 1 111 ? 3.457 -20.781 -18.5 1 98.12 111 ASN B CA 1
ATOM 2418 C C . ASN B 1 111 ? 4.77 -20.422 -17.797 1 98.12 111 ASN B C 1
ATOM 2420 O O . ASN B 1 111 ? 5.84 -20.531 -18.406 1 98.12 111 ASN B O 1
ATOM 2424 N N . LEU B 1 112 ? 4.695 -20.016 -16.562 1 98.56 112 LEU B N 1
ATOM 2425 C CA . LEU B 1 112 ? 5.891 -19.703 -15.789 1 98.56 112 LEU B CA 1
ATOM 2426 C C . LEU B 1 112 ? 6.547 -20.984 -15.281 1 98.56 112 LEU B C 1
ATOM 2428 O O . LEU B 1 112 ? 5.855 -21.938 -14.906 1 98.56 112 LEU B O 1
ATOM 2432 N N . THR B 1 113 ? 7.84 -20.969 -15.289 1 98.69 113 THR B N 1
ATOM 2433 C CA . THR B 1 113 ? 8.602 -22.125 -14.844 1 98.69 113 THR B CA 1
ATOM 2434 C C . THR B 1 113 ? 9.445 -21.797 -13.625 1 98.69 113 THR B C 1
ATOM 2436 O O . THR B 1 113 ? 9.773 -20.625 -13.391 1 98.69 113 THR B O 1
ATOM 2439 N N . THR B 1 114 ? 9.797 -22.812 -12.898 1 98.56 114 THR B N 1
ATOM 2440 C CA . THR B 1 114 ? 10.57 -22.609 -11.68 1 98.56 114 THR B CA 1
ATOM 2441 C C . THR B 1 114 ? 12.062 -22.75 -11.953 1 98.56 114 THR B C 1
ATOM 2443 O O . THR B 1 114 ? 12.461 -23.297 -12.984 1 98.56 114 THR B O 1
ATOM 2446 N N . THR B 1 115 ? 12.844 -22.219 -11.133 1 98.81 115 THR B N 1
ATOM 2447 C CA . THR B 1 115 ? 14.289 -22.391 -11.023 1 98.81 115 THR B CA 1
ATOM 2448 C C . THR B 1 115 ? 14.727 -22.422 -9.562 1 98.81 115 THR B C 1
ATOM 2450 O O . THR B 1 115 ? 14.07 -21.828 -8.703 1 98.81 115 THR B O 1
ATOM 2453 N N . PRO B 1 116 ? 15.719 -23.25 -9.219 1 98.56 116 PRO B N 1
ATOM 2454 C CA . PRO B 1 116 ? 16.188 -23.266 -7.832 1 98.56 116 PRO B CA 1
ATOM 2455 C C . PRO B 1 116 ? 16.641 -21.891 -7.344 1 98.56 116 PRO B C 1
ATOM 2457 O O . PRO B 1 116 ? 17.234 -21.125 -8.109 1 98.56 116 PRO B O 1
ATOM 2460 N N . SER B 1 117 ? 16.328 -21.547 -6.125 1 98.62 117 SER B N 1
ATOM 2461 C CA . SER B 1 117 ? 16.891 -20.391 -5.434 1 98.62 117 SER B CA 1
ATOM 2462 C C . SER B 1 117 ? 18.281 -20.688 -4.883 1 98.62 117 SER B C 1
ATOM 2464 O O . SER B 1 117 ? 18.703 -21.844 -4.867 1 98.62 117 SER B O 1
ATOM 2466 N N . LYS B 1 118 ? 18.922 -19.641 -4.48 1 98.44 118 LYS B N 1
ATOM 2467 C CA . LYS B 1 118 ? 20.312 -19.797 -4.039 1 98.44 118 LYS B CA 1
ATOM 2468 C C . LYS B 1 118 ? 20.391 -19.922 -2.521 1 98.44 118 LYS B C 1
ATOM 2470 O O . LYS B 1 118 ? 21.188 -20.719 -2.006 1 98.44 118 LYS B O 1
ATOM 2475 N N . THR B 1 119 ? 19.625 -19.219 -1.79 1 98.69 119 THR B N 1
ATOM 2476 C CA . THR B 1 119 ? 19.828 -19.094 -0.351 1 98.69 119 THR B CA 1
ATOM 2477 C C . THR B 1 119 ? 18.625 -19.656 0.414 1 98.69 119 THR B C 1
ATOM 2479 O O . THR B 1 119 ? 18.688 -19.828 1.635 1 98.69 119 THR B O 1
ATOM 2482 N N . VAL B 1 120 ? 17.562 -19.938 -0.233 1 98.81 120 VAL B N 1
ATOM 2483 C CA . VAL B 1 120 ? 16.359 -20.5 0.395 1 98.81 120 VAL B CA 1
ATOM 2484 C C . VAL B 1 120 ? 15.93 -21.766 -0.351 1 98.81 120 VAL B C 1
ATOM 2486 O O . VAL B 1 120 ? 16.359 -22 -1.484 1 98.81 120 VAL B O 1
ATOM 2489 N N . SER B 1 121 ? 15.047 -22.578 0.254 1 98.5 121 SER B N 1
ATOM 2490 C CA . SER B 1 121 ? 14.586 -23.828 -0.331 1 98.5 121 SER B CA 1
ATOM 2491 C C . SER B 1 121 ? 13.445 -23.594 -1.314 1 98.5 121 SER B C 1
ATOM 2493 O O . SER B 1 121 ? 13.18 -24.438 -2.174 1 98.5 121 SER B O 1
ATOM 2495 N N . VAL B 1 122 ? 12.766 -22.469 -1.196 1 98.81 122 VAL B N 1
ATOM 2496 C CA . VAL B 1 122 ? 11.625 -22.141 -2.047 1 98.81 122 VAL B CA 1
ATOM 2497 C C . VAL B 1 122 ? 12.102 -21.875 -3.473 1 98.81 122 VAL B C 1
ATOM 2499 O O . VAL B 1 122 ? 12.953 -21.016 -3.695 1 98.81 122 VAL B O 1
ATOM 2502 N N . PRO B 1 123 ? 11.531 -22.609 -4.441 1 98.62 123 PRO B N 1
ATOM 2503 C CA . PRO B 1 123 ? 11.875 -22.328 -5.836 1 98.62 123 PRO B CA 1
ATOM 2504 C C . PRO B 1 123 ? 11.406 -20.938 -6.285 1 98.62 123 PRO B C 1
ATOM 2506 O O . PRO B 1 123 ? 10.391 -20.438 -5.801 1 98.62 123 PRO B O 1
ATOM 2509 N N . SER B 1 124 ? 12.188 -20.359 -7.215 1 98.69 124 SER B N 1
ATOM 2510 C CA . SER B 1 124 ? 11.875 -19.078 -7.828 1 98.69 124 SER B CA 1
ATOM 2511 C C . SER B 1 124 ? 11.273 -19.25 -9.219 1 98.69 124 SER B C 1
ATOM 2513 O O . SER B 1 124 ? 11.258 -20.359 -9.75 1 98.69 124 SER B O 1
ATOM 2515 N N . VAL B 1 125 ? 10.695 -18.203 -9.75 1 98.88 125 VAL B N 1
ATOM 2516 C CA . VAL B 1 125 ? 10.156 -18.172 -11.102 1 98.88 125 VAL B CA 1
ATOM 2517 C C . VAL B 1 125 ? 11.227 -17.672 -12.07 1 98.88 125 VAL B C 1
ATOM 2519 O O . VAL B 1 125 ? 11.711 -16.547 -11.922 1 98.88 125 VAL B O 1
ATOM 2522 N N . LYS B 1 126 ? 11.516 -18.422 -13.102 1 98.75 126 LYS B N 1
ATOM 2523 C CA . LYS B 1 126 ? 12.656 -18.234 -13.992 1 98.75 126 LYS B CA 1
ATOM 2524 C C . LYS B 1 126 ? 12.469 -16.969 -14.844 1 98.75 126 LYS B C 1
ATOM 2526 O O . LYS B 1 126 ? 13.438 -16.25 -15.109 1 98.75 126 LYS B O 1
ATOM 2531 N N . GLU B 1 127 ? 11.25 -16.672 -15.234 1 98.81 127 GLU B N 1
ATOM 2532 C CA . GLU B 1 127 ? 10.969 -15.633 -16.219 1 98.81 127 GLU B CA 1
ATOM 2533 C C . GLU B 1 127 ? 11.023 -14.242 -15.594 1 98.81 127 GLU B C 1
ATOM 2535 O O . GLU B 1 127 ? 11.047 -13.234 -16.312 1 98.81 127 GLU B O 1
ATOM 2540 N N . ALA B 1 128 ? 11.055 -14.133 -14.273 1 98.81 128 ALA B N 1
ATOM 2541 C CA . ALA B 1 128 ? 11.109 -12.836 -13.609 1 98.81 128 ALA B CA 1
ATOM 2542 C C . ALA B 1 128 ? 12.492 -12.203 -13.742 1 98.81 128 ALA B C 1
ATOM 2544 O O . ALA B 1 128 ? 13.508 -12.867 -13.5 1 98.81 128 ALA B O 1
ATOM 2545 N N . LYS B 1 129 ? 12.539 -10.938 -14.039 1 98.81 129 LYS B N 1
ATOM 2546 C CA . LYS B 1 129 ? 13.797 -10.219 -14.211 1 98.81 129 LYS B CA 1
ATOM 2547 C C . LYS B 1 129 ? 14.445 -9.891 -12.867 1 98.81 129 LYS B C 1
ATOM 2549 O O . LYS B 1 129 ? 15.648 -9.617 -12.805 1 98.81 129 LYS B O 1
ATOM 2554 N N . VAL B 1 130 ? 13.711 -9.836 -11.875 1 98.94 130 VAL B N 1
ATOM 2555 C CA . VAL B 1 130 ? 14.195 -9.523 -10.531 1 98.94 130 VAL B CA 1
ATOM 2556 C C . VAL B 1 130 ? 13.555 -10.477 -9.523 1 98.94 130 VAL B C 1
ATOM 2558 O O . VAL B 1 130 ? 12.336 -10.664 -9.516 1 98.94 130 VAL B O 1
ATOM 2561 N N . ARG B 1 131 ? 14.352 -11.148 -8.695 1 98.94 131 ARG B N 1
ATOM 2562 C CA . ARG B 1 131 ? 13.922 -12.047 -7.625 1 98.94 131 ARG B CA 1
ATOM 2563 C C . ARG B 1 131 ? 14.656 -11.734 -6.324 1 98.94 131 ARG B C 1
ATOM 2565 O O . ARG B 1 131 ? 15.875 -11.586 -6.312 1 98.94 131 ARG B O 1
ATOM 2572 N N . TYR B 1 132 ? 13.93 -11.578 -5.262 1 98.94 132 TYR B N 1
ATOM 2573 C CA . TYR B 1 132 ? 14.445 -11.422 -3.906 1 98.94 132 TYR B CA 1
ATOM 2574 C C . TYR B 1 132 ? 14.203 -12.68 -3.08 1 98.94 132 TYR B C 1
ATOM 2576 O O . TYR B 1 132 ? 13.062 -13.062 -2.836 1 98.94 132 TYR B O 1
ATOM 2584 N N . GLU B 1 133 ? 15.258 -13.391 -2.711 1 99 133 GLU B N 1
ATOM 2585 C CA . GLU B 1 133 ? 15.172 -14.508 -1.774 1 99 133 GLU B CA 1
ATOM 2586 C C . GLU B 1 133 ? 15.156 -14.016 -0.33 1 99 133 GLU B C 1
ATOM 2588 O O . GLU B 1 133 ? 16.094 -13.344 0.108 1 99 133 GLU B O 1
ATOM 2593 N N . CYS B 1 134 ? 14.094 -14.398 0.384 1 98.94 134 CYS B N 1
ATOM 2594 C CA . CYS B 1 134 ? 13.852 -13.742 1.665 1 98.94 134 CYS B CA 1
ATOM 2595 C C . CYS B 1 134 ? 13.711 -14.766 2.783 1 98.94 134 CYS B C 1
ATOM 2597 O O . CYS B 1 134 ? 13.164 -15.852 2.57 1 98.94 134 CYS B O 1
ATOM 2599 N N . GLU B 1 135 ? 14.203 -14.367 3.945 1 98.94 135 GLU B N 1
ATOM 2600 C CA . GLU B 1 135 ? 13.914 -15.023 5.215 1 98.94 135 GLU B CA 1
ATOM 2601 C C . GLU B 1 135 ? 13.031 -14.148 6.102 1 98.94 135 GLU B C 1
ATOM 2603 O O . GLU B 1 135 ? 13.312 -12.953 6.277 1 98.94 135 GLU B O 1
ATOM 2608 N N . LEU B 1 136 ? 11.93 -14.727 6.629 1 98.94 136 LEU B N 1
ATOM 2609 C CA . LEU B 1 136 ? 11.023 -14 7.512 1 98.94 136 LEU B CA 1
ATOM 2610 C C . LEU B 1 136 ? 11.75 -13.531 8.773 1 98.94 136 LEU B C 1
ATOM 2612 O O . LEU B 1 136 ? 12.406 -14.328 9.445 1 98.94 136 LEU B O 1
ATOM 2616 N N . VAL B 1 137 ? 11.617 -12.234 9.141 1 98.81 137 VAL B N 1
ATOM 2617 C CA . VAL B 1 137 ? 12.273 -11.727 10.344 1 98.81 137 VAL B CA 1
ATOM 2618 C C . VAL B 1 137 ? 11.234 -11.125 11.281 1 98.81 137 VAL B C 1
ATOM 2620 O O . VAL B 1 137 ? 11.484 -10.961 12.477 1 98.81 137 VAL B O 1
ATOM 2623 N N . GLU B 1 138 ? 10.102 -10.688 10.789 1 98.69 138 GLU B N 1
ATOM 2624 C CA . GLU B 1 138 ? 9 -10.18 11.594 1 98.69 138 GLU B CA 1
ATOM 2625 C C . GLU B 1 138 ? 7.648 -10.633 11.039 1 98.69 138 GLU B C 1
ATOM 2627 O O . GLU B 1 138 ? 7.457 -10.68 9.82 1 98.69 138 GLU B O 1
ATOM 2632 N N . HIS B 1 139 ? 6.746 -11.07 11.891 1 98.69 139 HIS B N 1
ATOM 2633 C CA . HIS B 1 139 ? 5.348 -11.367 11.594 1 98.69 139 HIS B CA 1
ATOM 2634 C C . HIS B 1 139 ? 4.414 -10.641 12.555 1 98.69 139 HIS B C 1
ATOM 2636 O O . HIS B 1 139 ? 4.52 -10.805 13.766 1 98.69 139 HIS B O 1
ATOM 2642 N N . LEU B 1 140 ? 3.547 -9.758 12.055 1 98.5 140 LEU B N 1
ATOM 2643 C CA . LEU B 1 140 ? 2.514 -9.078 12.836 1 98.5 140 LEU B CA 1
ATOM 2644 C C . LEU B 1 140 ? 1.123 -9.461 12.344 1 98.5 140 LEU B C 1
ATOM 2646 O O . LEU B 1 140 ? 0.823 -9.344 11.156 1 98.5 140 LEU B O 1
ATOM 2650 N N . SER B 1 141 ? 0.276 -10.008 13.234 1 98 141 SER B N 1
ATOM 2651 C CA . SER B 1 141 ? -1.152 -10.117 12.953 1 98 141 SER B CA 1
ATOM 2652 C C . SER B 1 141 ? -1.868 -8.789 13.188 1 98 141 SER B C 1
ATOM 2654 O O . SER B 1 141 ? -2 -8.344 14.32 1 98 141 SER B O 1
ATOM 2656 N N . LEU B 1 142 ? -2.332 -8.141 12.086 1 98.62 142 LEU B N 1
ATOM 2657 C CA . LEU B 1 142 ? -2.916 -6.809 12.164 1 98.62 142 LEU B CA 1
ATOM 2658 C C . LEU B 1 142 ? -4.434 -6.867 12.008 1 98.62 142 LEU B C 1
ATOM 2660 O O . LEU B 1 142 ? -4.941 -7.531 11.102 1 98.62 142 LEU B O 1
ATOM 2664 N N . GLY B 1 143 ? -5.156 -6.109 12.906 1 97.94 143 GLY B N 1
ATOM 2665 C CA . GLY B 1 143 ? -6.566 -5.809 12.711 1 97.94 143 GLY B CA 1
ATOM 2666 C C . GLY B 1 143 ? -7.48 -6.938 13.148 1 97.94 143 GLY B C 1
ATOM 2667 O O . GLY B 1 143 ? -7.18 -7.652 14.102 1 97.94 143 GLY B O 1
ATOM 2668 N N . ASP B 1 144 ? -8.664 -7.062 12.477 1 96.62 144 ASP B N 1
ATOM 2669 C CA . ASP B 1 144 ? -9.75 -7.973 12.812 1 96.62 144 ASP B CA 1
ATOM 2670 C C . ASP B 1 144 ? -9.328 -9.43 12.633 1 96.62 144 ASP B C 1
ATOM 2672 O O . ASP B 1 144 ? -8.664 -9.773 11.648 1 96.62 144 ASP B O 1
ATOM 2676 N N . GLU B 1 145 ? -9.695 -10.273 13.562 1 95.38 145 GLU B N 1
ATOM 2677 C CA . GLU B 1 145 ? -9.312 -11.688 13.547 1 95.38 145 GLU B CA 1
ATOM 2678 C C . GLU B 1 145 ? -9.781 -12.367 12.266 1 95.38 145 GLU B C 1
ATOM 2680 O O . GLU B 1 145 ? -9.109 -13.266 11.758 1 95.38 145 GLU B O 1
ATOM 2685 N N . LYS B 1 146 ? -10.93 -11.938 11.781 1 95.81 146 LYS B N 1
ATOM 2686 C CA . LYS B 1 146 ? -11.531 -12.617 10.641 1 95.81 146 LYS B CA 1
ATOM 2687 C C . LYS B 1 146 ? -11.109 -11.961 9.328 1 95.81 146 LYS B C 1
ATOM 2689 O O . LYS B 1 146 ? -10.891 -12.641 8.328 1 95.81 146 LYS B O 1
ATOM 2694 N N . ASN B 1 147 ? -10.852 -10.555 9.367 1 95.88 147 ASN B N 1
ATOM 2695 C CA . ASN B 1 147 ? -10.719 -9.82 8.117 1 95.88 147 ASN B CA 1
ATOM 2696 C C . ASN B 1 147 ? -9.453 -8.977 8.094 1 95.88 147 ASN B C 1
ATOM 2698 O O . ASN B 1 147 ? -9.25 -8.172 7.184 1 95.88 147 ASN B O 1
ATOM 2702 N N . GLY B 1 148 ? -8.633 -9.148 9.141 1 97.81 148 GLY B N 1
ATOM 2703 C CA . GLY B 1 148 ? -7.363 -8.438 9.172 1 97.81 148 GLY B CA 1
ATOM 2704 C C . GLY B 1 148 ? -6.32 -9.047 8.258 1 97.81 148 GLY B C 1
ATOM 2705 O O . GLY B 1 148 ? -6.656 -9.672 7.25 1 97.81 148 GLY B O 1
ATOM 2706 N N . THR B 1 149 ? -5.059 -8.711 8.492 1 98.5 149 THR B N 1
ATOM 2707 C CA . THR B 1 149 ? -3.953 -9.141 7.645 1 98.5 149 THR B CA 1
ATOM 2708 C C . THR B 1 149 ? -2.811 -9.695 8.484 1 98.5 149 THR B C 1
ATOM 2710 O O . THR B 1 149 ? -2.723 -9.414 9.688 1 98.5 149 THR B O 1
ATOM 2713 N N . ASP B 1 150 ? -2.012 -10.562 7.922 1 98.62 150 ASP B N 1
ATOM 2714 C CA . ASP B 1 150 ? -0.662 -10.875 8.383 1 98.62 150 ASP B CA 1
ATOM 2715 C C . ASP B 1 150 ? 0.38 -10.047 7.629 1 98.62 150 ASP B C 1
ATOM 2717 O O . ASP B 1 150 ? 0.515 -10.172 6.41 1 98.62 150 ASP B O 1
ATOM 2721 N N . MET B 1 151 ? 0.969 -9.195 8.305 1 98.88 151 MET B N 1
ATOM 2722 C CA . MET B 1 151 ? 2.1 -8.469 7.734 1 98.88 151 MET B CA 1
ATOM 2723 C C . MET B 1 151 ? 3.404 -9.227 7.961 1 98.88 151 MET B C 1
ATOM 2725 O O . MET B 1 151 ? 3.75 -9.547 9.094 1 98.88 151 MET B O 1
ATOM 2729 N N . LEU B 1 152 ? 4.117 -9.594 6.891 1 98.94 152 LEU B N 1
ATOM 2730 C CA . LEU B 1 152 ? 5.348 -10.375 6.875 1 98.94 152 LEU B CA 1
ATOM 2731 C C . LEU B 1 152 ? 6.523 -9.531 6.383 1 98.94 152 LEU B C 1
ATOM 2733 O O . LEU B 1 152 ? 6.461 -8.945 5.301 1 98.94 152 LEU B O 1
ATOM 2737 N N . ILE B 1 153 ? 7.512 -9.43 7.203 1 98.94 153 ILE B N 1
ATOM 2738 C CA . ILE B 1 153 ? 8.734 -8.727 6.836 1 98.94 153 ILE B CA 1
ATOM 2739 C C . ILE B 1 153 ? 9.859 -9.734 6.613 1 98.94 153 ILE B C 1
ATOM 2741 O O . ILE B 1 153 ? 10.172 -10.531 7.504 1 98.94 153 ILE B O 1
ATOM 2745 N N . GLY B 1 154 ? 10.43 -9.719 5.434 1 98.94 154 GLY B N 1
ATOM 2746 C CA . GLY B 1 154 ? 11.539 -10.594 5.074 1 98.94 154 GLY B CA 1
ATOM 2747 C C . GLY B 1 154 ? 12.836 -9.852 4.848 1 98.94 154 GLY B C 1
ATOM 2748 O O . GLY B 1 154 ? 12.852 -8.797 4.207 1 98.94 154 GLY B O 1
ATOM 2749 N N . GLN B 1 155 ? 13.891 -10.375 5.379 1 98.94 155 GLN B N 1
ATOM 2750 C CA . GLN B 1 155 ? 15.227 -9.898 5.023 1 98.94 155 GLN B CA 1
ATOM 2751 C C . GLN B 1 155 ? 15.711 -10.531 3.723 1 98.94 155 GLN B C 1
ATOM 2753 O O . GLN B 1 155 ? 15.594 -11.75 3.535 1 98.94 155 GLN B O 1
ATOM 2758 N N . VAL B 1 156 ? 16.172 -9.695 2.854 1 98.94 156 VAL B N 1
ATOM 2759 C CA . VAL B 1 156 ? 16.703 -10.156 1.571 1 98.94 156 VAL B CA 1
ATOM 2760 C C . VAL B 1 156 ? 18.078 -10.789 1.771 1 98.94 156 VAL B C 1
ATOM 2762 O O . VAL B 1 156 ? 19 -10.133 2.242 1 98.94 156 VAL B O 1
ATOM 2765 N N . LYS B 1 157 ? 18.156 -12.055 1.349 1 98.81 157 LYS B N 1
ATOM 2766 C CA . LYS B 1 157 ? 19.391 -12.805 1.502 1 98.81 157 LYS B CA 1
ATOM 2767 C C . LYS B 1 157 ? 20.156 -12.867 0.185 1 98.81 157 LYS B C 1
ATOM 2769 O O . LYS B 1 157 ? 21.391 -13 0.18 1 98.81 157 LYS B O 1
ATOM 2774 N N . ALA B 1 158 ? 19.484 -12.773 -0.889 1 98.88 158 ALA B N 1
ATOM 2775 C CA . ALA B 1 158 ? 20.047 -12.758 -2.236 1 98.88 158 ALA B CA 1
ATOM 2776 C C . ALA B 1 158 ? 19.094 -12.07 -3.217 1 98.88 158 ALA B C 1
ATOM 2778 O O . ALA B 1 158 ? 17.875 -12.109 -3.049 1 98.88 158 ALA B O 1
ATOM 2779 N N . VAL B 1 159 ? 19.703 -11.445 -4.188 1 98.75 159 VAL B N 1
ATOM 2780 C CA . VAL B 1 159 ? 18.938 -10.82 -5.273 1 98.75 159 VAL B CA 1
ATOM 2781 C C . VAL B 1 159 ? 19.438 -11.359 -6.613 1 98.75 159 VAL B C 1
ATOM 2783 O O . VAL B 1 159 ? 20.625 -11.289 -6.922 1 98.75 159 VAL B O 1
ATOM 2786 N N 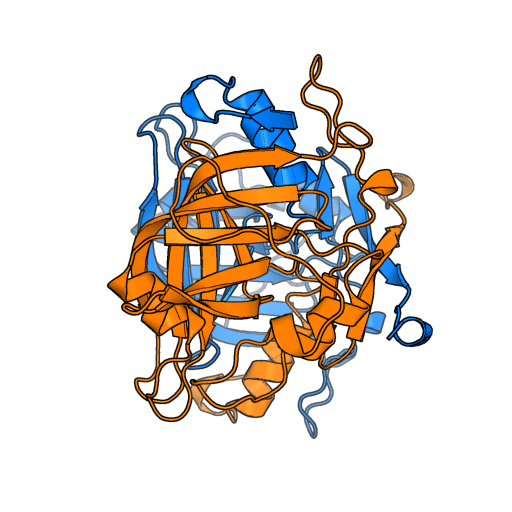. TYR B 1 160 ? 18.484 -11.969 -7.363 1 98.75 160 TYR B N 1
ATOM 2787 C CA . TYR B 1 160 ? 18.734 -12.148 -8.789 1 98.75 160 TYR B CA 1
ATOM 2788 C C . TYR B 1 160 ? 18.234 -10.945 -9.586 1 98.75 160 TYR B C 1
ATOM 2790 O O . TYR B 1 160 ? 17.109 -10.477 -9.359 1 98.75 160 TYR B O 1
ATOM 2798 N N . ILE B 1 161 ? 19.047 -10.414 -10.453 1 98.75 161 ILE B N 1
ATOM 2799 C CA . ILE B 1 161 ? 18.625 -9.344 -11.352 1 98.75 161 ILE B CA 1
ATOM 2800 C C . ILE B 1 161 ? 19.188 -9.602 -12.75 1 98.75 161 ILE B C 1
ATOM 2802 O O . ILE B 1 161 ? 20.359 -9.938 -12.906 1 98.75 161 ILE B O 1
ATOM 2806 N N . ASP B 1 162 ? 18.25 -9.531 -13.734 1 98.38 162 ASP B N 1
ATOM 2807 C CA . ASP B 1 162 ? 18.625 -9.734 -15.125 1 98.38 162 ASP B CA 1
ATOM 2808 C C . ASP B 1 162 ? 19.719 -8.75 -15.547 1 98.38 162 ASP B C 1
ATOM 2810 O O . ASP B 1 162 ? 19.594 -7.547 -15.328 1 98.38 162 ASP B O 1
ATOM 2814 N N . ASP B 1 163 ? 20.703 -9.219 -16.172 1 97 163 ASP B N 1
ATOM 2815 C CA . ASP B 1 163 ? 21.875 -8.43 -16.562 1 97 163 ASP B CA 1
ATOM 2816 C C . ASP B 1 163 ? 21.469 -7.285 -17.5 1 97 163 ASP B C 1
ATOM 2818 O O . ASP B 1 163 ? 22.125 -6.234 -17.516 1 97 163 ASP B O 1
ATOM 2822 N N . GLU B 1 164 ? 20.453 -7.477 -18.219 1 97.44 164 GLU B N 1
ATOM 2823 C CA . GLU B 1 164 ? 20.047 -6.496 -19.219 1 97.44 164 GLU B CA 1
ATOM 2824 C C . GLU B 1 164 ? 19.5 -5.23 -18.578 1 97.44 164 GLU B C 1
ATOM 2826 O O . GLU B 1 164 ? 19.422 -4.18 -19.219 1 97.44 164 GLU B O 1
ATOM 2831 N N . ILE B 1 165 ? 19.172 -5.293 -17.328 1 97.94 165 ILE B N 1
ATOM 2832 C CA . ILE B 1 165 ? 18.516 -4.129 -16.75 1 97.94 165 ILE B CA 1
ATOM 2833 C C . ILE B 1 165 ? 19.375 -3.543 -15.633 1 97.94 165 ILE B C 1
ATOM 2835 O O . ILE B 1 165 ? 18.938 -2.658 -14.898 1 97.94 165 ILE B O 1
ATOM 2839 N N . TYR B 1 166 ? 20.547 -4.07 -15.398 1 97.44 166 TYR B N 1
ATOM 2840 C CA . TYR B 1 166 ? 21.344 -3.654 -14.242 1 97.44 166 TYR B CA 1
ATOM 2841 C C . TYR B 1 166 ? 22.766 -3.309 -14.648 1 97.44 166 TYR B C 1
ATOM 2843 O O . TYR B 1 166 ? 23.438 -4.09 -15.328 1 97.44 166 TYR B O 1
ATOM 2851 N N . ASP B 1 167 ? 23.188 -2.096 -14.219 1 93.62 167 ASP B N 1
ATOM 2852 C CA . ASP B 1 167 ? 24.578 -1.664 -14.32 1 93.62 167 ASP B CA 1
ATOM 2853 C C . ASP B 1 167 ? 25.328 -1.901 -13.008 1 93.62 167 ASP B C 1
ATOM 2855 O O . ASP B 1 167 ? 25.188 -1.12 -12.062 1 93.62 167 ASP B O 1
ATOM 2859 N N . VAL B 1 168 ? 26.109 -2.842 -12.969 1 87 168 VAL B N 1
ATOM 2860 C CA . VAL B 1 168 ? 26.781 -3.305 -11.758 1 87 168 VAL B CA 1
ATOM 2861 C C . VAL B 1 168 ? 27.781 -2.25 -11.281 1 87 168 VAL B C 1
ATOM 2863 O O . VAL B 1 168 ? 27.953 -2.047 -10.078 1 87 168 VAL B O 1
ATOM 2866 N N . GLU B 1 169 ? 28.438 -1.604 -12.109 1 86 169 GLU B N 1
ATOM 2867 C CA . GLU B 1 169 ? 29.484 -0.639 -11.766 1 86 169 GLU B CA 1
ATOM 2868 C C . GLU B 1 169 ? 28.906 0.543 -10.992 1 86 169 GLU B C 1
ATOM 2870 O O . GLU B 1 169 ? 29.516 1.022 -10.039 1 86 169 GLU B O 1
ATOM 2875 N N . HIS B 1 170 ? 27.75 0.927 -11.32 1 89.06 170 HIS B N 1
ATOM 2876 C CA . HIS B 1 170 ? 27.203 2.135 -10.719 1 89.06 170 HIS B CA 1
ATOM 2877 C C . HIS B 1 170 ? 25.984 1.812 -9.844 1 89.06 170 HIS B C 1
ATOM 2879 O O . HIS B 1 170 ? 25.453 2.693 -9.172 1 89.06 170 HIS B O 1
ATOM 2885 N N . GLY B 1 171 ? 25.578 0.55 -9.828 1 90.12 171 GLY B N 1
ATOM 2886 C CA . GLY B 1 171 ? 24.406 0.139 -9.055 1 90.12 171 GLY B CA 1
ATOM 2887 C C . GLY B 1 171 ? 23.109 0.718 -9.586 1 90.12 171 GLY B C 1
ATOM 2888 O O . GLY B 1 171 ? 22.203 1.019 -8.812 1 90.12 171 GLY B O 1
ATOM 2889 N N . TYR B 1 172 ? 23.156 0.926 -10.875 1 91 172 TYR B N 1
ATOM 2890 C CA . TYR B 1 172 ? 22.016 1.589 -11.508 1 91 172 TYR B CA 1
ATOM 2891 C C . TYR B 1 172 ? 21.078 0.573 -12.148 1 91 172 TYR B C 1
ATOM 2893 O O . TYR B 1 172 ? 21.531 -0.314 -12.883 1 91 172 TYR B O 1
ATOM 2901 N N . VAL B 1 173 ? 19.75 0.634 -11.812 1 97.12 173 VAL B N 1
ATOM 2902 C CA . VAL B 1 173 ? 18.719 -0.181 -12.438 1 97.12 173 VAL B CA 1
ATOM 2903 C C . VAL B 1 173 ? 18.094 0.583 -13.609 1 97.12 173 VAL B C 1
ATOM 2905 O O . VAL B 1 173 ? 17.703 1.745 -13.461 1 97.12 173 VAL B O 1
ATOM 2908 N N . ASP B 1 174 ? 18.031 0 -14.805 1 97 174 ASP B N 1
ATOM 2909 C CA . ASP B 1 174 ? 17.312 0.557 -15.938 1 97 174 ASP B CA 1
ATOM 2910 C C . ASP B 1 174 ? 15.812 0.306 -15.82 1 97 174 ASP B C 1
ATOM 2912 O O . ASP B 1 174 ? 15.305 -0.708 -16.297 1 97 174 ASP B O 1
ATOM 2916 N N . VAL B 1 175 ? 15.102 1.238 -15.25 1 97.38 175 VAL B N 1
ATOM 2917 C CA . VAL B 1 175 ? 13.688 1.096 -14.906 1 97.38 175 VAL B CA 1
ATOM 2918 C C . VAL B 1 175 ? 12.859 0.976 -16.172 1 97.38 175 VAL B C 1
ATOM 2920 O O . VAL B 1 175 ? 11.867 0.242 -16.219 1 97.38 175 VAL B O 1
ATOM 2923 N N . GLU B 1 176 ? 13.242 1.653 -17.203 1 95.19 176 GLU B N 1
ATOM 2924 C CA . GLU B 1 176 ? 12.531 1.564 -18.469 1 95.19 176 GLU B CA 1
ATOM 2925 C C . GLU B 1 176 ? 12.609 0.155 -19.047 1 95.19 176 GLU B C 1
ATOM 2927 O O . GLU B 1 176 ? 11.609 -0.373 -19.547 1 95.19 176 GLU B O 1
ATOM 2932 N N . LYS B 1 177 ? 13.789 -0.405 -18.984 1 97.25 177 LYS B N 1
ATOM 2933 C CA . LYS B 1 177 ? 13.953 -1.773 -19.469 1 97.25 177 LYS B CA 1
ATOM 2934 C C . LYS B 1 177 ? 13.258 -2.77 -18.547 1 97.25 177 LYS B C 1
ATOM 2936 O O . LYS B 1 177 ? 12.727 -3.783 -19 1 97.25 177 LYS B O 1
ATOM 2941 N N . LEU B 1 178 ? 13.273 -2.477 -17.25 1 98.19 178 LEU B N 1
ATOM 2942 C CA . LEU B 1 178 ? 12.531 -3.326 -16.328 1 98.19 178 LEU B CA 1
ATOM 2943 C C . LEU B 1 178 ? 11.039 -3.311 -16.656 1 98.19 178 LEU B C 1
ATOM 2945 O O . LEU B 1 178 ? 10.383 -4.352 -16.609 1 98.19 178 LEU B O 1
ATOM 2949 N N . ASN B 1 179 ? 10.531 -2.145 -17 1 97.12 179 ASN B N 1
ATOM 2950 C CA . ASN B 1 179 ? 9.133 -1.948 -17.344 1 97.12 179 ASN B CA 1
ATOM 2951 C C . ASN B 1 179 ? 8.203 -2.541 -16.297 1 97.12 179 ASN B C 1
ATOM 2953 O O . ASN B 1 179 ? 7.352 -3.379 -16.609 1 97.12 179 ASN B O 1
ATOM 2957 N N . PRO B 1 180 ? 8.328 -2.049 -15.078 1 98.56 180 PRO B N 1
ATOM 2958 C CA . PRO B 1 180 ? 7.512 -2.627 -14.008 1 98.56 180 PRO B CA 1
ATOM 2959 C C . PRO B 1 180 ? 6.027 -2.309 -14.164 1 98.56 180 PRO B C 1
ATOM 2961 O O . PRO B 1 180 ? 5.668 -1.27 -14.719 1 98.56 180 PRO B O 1
ATOM 2964 N N . ILE B 1 181 ? 5.16 -3.271 -13.727 1 98.56 181 ILE B N 1
ATOM 2965 C CA . ILE B 1 181 ? 3.709 -3.119 -13.727 1 98.56 181 ILE B CA 1
ATOM 2966 C C . ILE B 1 181 ? 3.211 -2.902 -12.297 1 98.56 181 ILE B C 1
ATOM 2968 O O . ILE B 1 181 ? 3.699 -3.535 -11.359 1 98.56 181 ILE B O 1
ATOM 2972 N N . SER B 1 182 ? 2.311 -1.953 -12.133 1 98.69 182 SER B N 1
ATOM 2973 C CA . SER B 1 182 ? 1.723 -1.628 -10.844 1 98.69 182 SER B CA 1
ATOM 2974 C C . SER B 1 182 ? 0.216 -1.861 -10.844 1 98.69 182 SER B C 1
ATOM 2976 O O . SER B 1 182 ? -0.408 -1.916 -11.906 1 98.69 182 SER B O 1
ATOM 2978 N N . ARG B 1 183 ? -0.302 -2.07 -9.625 1 98.12 183 ARG B N 1
ATOM 2979 C CA . ARG B 1 183 ? -1.734 -2.283 -9.453 1 98.12 183 ARG B CA 1
ATOM 2980 C C . ARG B 1 183 ? -2.428 -1.004 -8.992 1 98.12 183 ARG B C 1
ATOM 2982 O O . ARG B 1 183 ? -1.901 -0.272 -8.156 1 98.12 183 ARG B O 1
ATOM 2989 N N . VAL B 1 184 ? -3.562 -0.694 -9.57 1 96 184 VAL B N 1
ATOM 2990 C CA . VAL B 1 184 ? -4.391 0.449 -9.195 1 96 184 VAL B CA 1
ATOM 2991 C C . VAL B 1 184 ? -5.656 -0.036 -8.5 1 96 184 VAL B C 1
ATOM 2993 O O . VAL B 1 184 ? -5.625 -0.394 -7.32 1 96 184 VAL B O 1
ATOM 2996 N N . ILE B 1 185 ? -6.855 -0.103 -9.07 1 91.44 185 ILE B N 1
ATOM 2997 C CA . ILE B 1 185 ? -8.102 -0.598 -8.5 1 91.44 185 ILE B CA 1
ATOM 2998 C C . ILE B 1 185 ? -8.594 -1.804 -9.305 1 91.44 185 ILE B C 1
ATOM 3000 O O . ILE B 1 185 ? -8.445 -1.847 -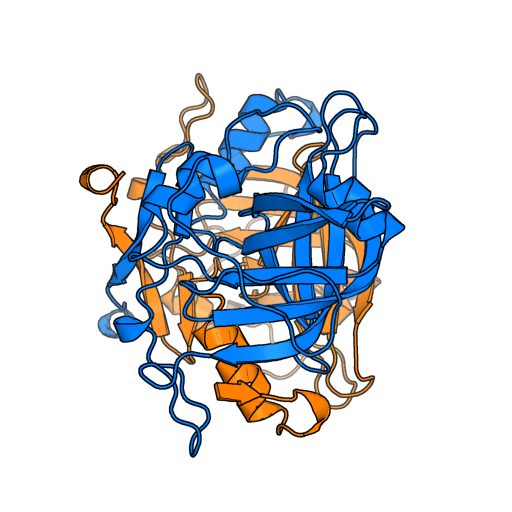10.523 1 91.44 185 ILE B O 1
ATOM 3004 N N . GLY B 1 186 ? -9.102 -2.723 -8.492 1 81.62 186 GLY B N 1
ATOM 3005 C CA . GLY B 1 186 ? -9.695 -3.871 -9.164 1 81.62 186 GLY B CA 1
ATOM 3006 C C . GLY B 1 186 ? -8.727 -4.594 -10.078 1 81.62 186 GLY B C 1
ATOM 3007 O O . GLY B 1 186 ? -7.633 -4.973 -9.656 1 81.62 186 GLY B O 1
ATOM 3008 N N . ASN B 1 187 ? -9.125 -4.801 -11.289 1 81.06 187 ASN B N 1
ATOM 3009 C CA . ASN B 1 187 ? -8.297 -5.48 -12.273 1 81.06 187 ASN B CA 1
ATOM 3010 C C . ASN B 1 187 ? -7.59 -4.488 -13.188 1 81.06 187 ASN B C 1
ATOM 3012 O O . ASN B 1 187 ? -7.336 -4.785 -14.359 1 81.06 187 ASN B O 1
ATOM 3016 N N . GLN B 1 188 ? -7.297 -3.316 -12.609 1 93.19 188 GLN B N 1
ATOM 3017 C CA . GLN B 1 188 ? -6.578 -2.297 -13.359 1 93.19 188 GLN B CA 1
ATOM 3018 C C . GLN B 1 188 ? -5.09 -2.303 -13.016 1 93.19 188 GLN B C 1
ATOM 3020 O O . GLN B 1 188 ? -4.711 -1.994 -11.883 1 93.19 188 GLN B O 1
ATOM 3025 N N . TYR B 1 189 ? -4.387 -2.654 -13.977 1 97.56 189 TYR B N 1
ATOM 3026 C CA . TYR B 1 189 ? -2.928 -2.637 -13.945 1 97.56 189 TYR B CA 1
ATOM 3027 C C . TYR B 1 189 ? -2.373 -1.594 -14.906 1 97.56 189 TYR B C 1
ATOM 3029 O O . TYR B 1 189 ? -2.926 -1.387 -15.992 1 97.56 189 TYR B O 1
ATOM 3037 N N . VAL B 1 190 ? -1.199 -1.011 -14.547 1 98.38 190 VAL B N 1
ATOM 3038 C CA . VAL B 1 190 ? -0.702 0.094 -15.367 1 98.38 190 VAL B CA 1
ATOM 3039 C C . VAL B 1 190 ? 0.815 -0.009 -15.5 1 98.38 190 VAL B C 1
ATOM 3041 O O . VAL B 1 190 ? 1.486 -0.587 -14.648 1 98.38 190 VAL B O 1
ATOM 3044 N N . LYS B 1 191 ? 1.269 0.55 -16.578 1 97.5 191 LYS B N 1
ATOM 3045 C CA . LYS B 1 191 ? 2.697 0.758 -16.797 1 97.5 191 LYS B CA 1
ATOM 3046 C C . LYS B 1 191 ? 3.199 1.966 -16 1 97.5 191 LYS B C 1
ATOM 3048 O O . LYS B 1 191 ? 2.406 2.695 -15.406 1 97.5 191 LYS B O 1
ATOM 3053 N N . ILE B 1 192 ? 4.59 2.143 -15.93 1 96.62 192 ILE B N 1
ATOM 3054 C CA . ILE B 1 192 ? 5.16 3.361 -15.367 1 96.62 192 ILE B CA 1
ATOM 3055 C C . ILE B 1 192 ? 4.777 4.559 -16.234 1 96.62 192 ILE B C 1
ATOM 3057 O O . ILE B 1 192 ? 4.809 4.48 -17.469 1 96.62 192 ILE B O 1
ATOM 3061 N N . GLY B 1 193 ? 4.328 5.676 -15.57 1 96.5 193 GLY B N 1
ATOM 3062 C CA . GLY B 1 193 ? 3.842 6.844 -16.281 1 96.5 193 GLY B CA 1
ATOM 3063 C C . GLY B 1 193 ? 4.945 7.812 -16.672 1 96.5 193 GLY B C 1
ATOM 3064 O O . GLY B 1 193 ? 6.125 7.535 -16.453 1 96.5 193 GLY B O 1
ATOM 3065 N N . GLU B 1 194 ? 4.547 8.891 -17.281 1 95.56 194 GLU B N 1
ATOM 3066 C CA . GLU B 1 194 ? 5.457 9.93 -17.75 1 95.56 194 GLU B CA 1
ATOM 3067 C C . GLU B 1 194 ? 6.113 10.656 -16.578 1 95.56 194 GLU B C 1
ATOM 3069 O O . GLU B 1 194 ? 5.461 10.945 -15.57 1 95.56 194 GLU B O 1
ATOM 3074 N N . SER B 1 195 ? 7.434 10.969 -16.766 1 94.81 195 SER B N 1
ATOM 3075 C CA . SER B 1 195 ? 8.164 11.766 -15.781 1 94.81 195 SER B CA 1
ATOM 3076 C C . SER B 1 195 ? 7.586 13.18 -15.68 1 94.81 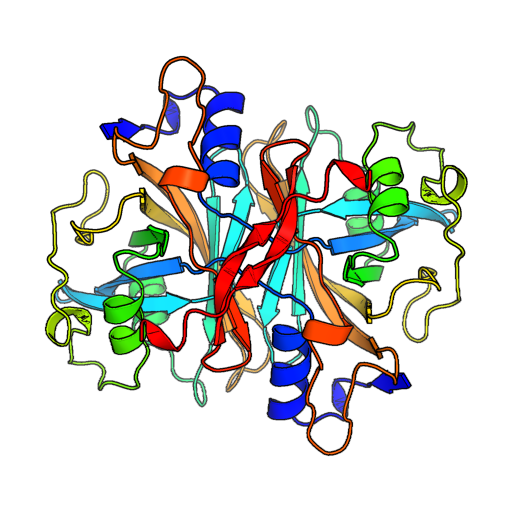195 SER B C 1
ATOM 3078 O O . SER B 1 195 ? 7.168 13.758 -16.688 1 94.81 195 SER B O 1
ATOM 3080 N N . ILE B 1 196 ? 7.645 13.734 -14.422 1 95.75 196 ILE B N 1
ATOM 3081 C CA . ILE B 1 196 ? 7.113 15.078 -14.25 1 95.75 196 ILE B CA 1
ATOM 3082 C C . ILE B 1 196 ? 8.258 16.047 -13.93 1 95.75 196 ILE B C 1
ATOM 3084 O O . ILE B 1 196 ? 8.047 17.062 -13.273 1 95.75 196 ILE B O 1
ATOM 3088 N N . GLU B 1 197 ? 9.43 15.758 -14.258 1 90.31 197 GLU B N 1
ATOM 3089 C CA . GLU B 1 197 ? 10.594 16.609 -14.008 1 90.31 197 GLU B CA 1
ATOM 3090 C C . GLU B 1 197 ? 10.344 18.047 -14.445 1 90.31 197 GLU B C 1
ATOM 3092 O O . GLU B 1 197 ? 10.789 18.984 -13.789 1 90.31 197 GLU B O 1
ATOM 3097 N N . ASP B 1 198 ? 9.641 18.203 -15.508 1 86.12 198 ASP B N 1
ATOM 3098 C CA . ASP B 1 198 ? 9.375 19.531 -16.062 1 86.12 198 ASP B CA 1
ATOM 3099 C C . ASP B 1 198 ? 8.43 20.328 -15.156 1 86.12 198 ASP B C 1
ATOM 3101 O O . ASP B 1 198 ? 8.344 21.547 -15.266 1 86.12 198 ASP B O 1
ATOM 3105 N N . LEU B 1 199 ? 7.68 19.562 -14.289 1 85.12 199 LEU B N 1
ATOM 3106 C CA . LEU B 1 199 ? 6.746 20.219 -13.375 1 85.12 199 LEU B CA 1
ATOM 3107 C C . LEU B 1 199 ? 7.465 20.672 -12.109 1 85.12 199 LEU B C 1
ATOM 3109 O O . LEU B 1 199 ? 6.914 21.453 -11.328 1 85.12 199 LEU B O 1
ATOM 3113 N N . LEU B 1 200 ? 8.617 20.141 -11.82 1 85.94 200 LEU B N 1
ATOM 3114 C CA . LEU B 1 200 ? 9.32 20.375 -10.555 1 85.94 200 LEU B CA 1
ATOM 3115 C C . LEU B 1 200 ? 10.258 21.562 -10.664 1 85.94 200 LEU B C 1
ATOM 3117 O O . LEU B 1 200 ? 10.398 22.344 -9.711 1 85.94 200 LEU B O 1
#

Radius of gyration: 19.84 Å; Cα contacts (8 Å, |Δi|>4): 1069; chains: 2; bounding box: 52×58×46 Å

Foldseek 3Di:
DDDDPVPDDPVVVVQVVLQVPDFFWKWFKWFAAPVGQIATAIARQKDWDDVVVTKIKGKAKAAQLDGDLRVNRCVVQQKMKTFTAAPVCVVLNVQRHDDDDNRDHSCVVGPWDWDADDPDRTTDTPPGQKMFIWGWDDWDFDDDSRTTIIMTMTGGPDMHHHPVQADPVVRDGNCVVNQTWTDGGDPDIDTDDDDPVVVD/DDDDPVPDDPVVVVQVVLQVPDFFWKWFKWFAAPVGQIATAIARQKDWDDVVVTKIKGKAKAAQLHGDLRVNRCVVQQKMKTFTAAPVCVVQNVQRHDDDDNRDHSCVVGPWDWDQDDPGRTTDTPPGQKMFIWGWDDWDFDDDSRTTIIMTMTGGPDMHHHPVQADPVVRDGNCVVNQTWTDGGDPDIDTDDDDPVVVD

Solvent-accessible surface area (backbone atoms only — not comparable to full-atom values): 20241 Å² total; per-residue (Å²): 80,77,44,50,54,92,78,43,57,59,70,40,48,38,38,42,49,36,33,59,62,25,47,19,21,36,36,37,33,26,22,29,42,97,86,63,52,50,38,39,39,63,39,52,33,30,42,56,49,27,57,25,62,40,27,38,35,42,31,43,61,33,59,82,48,39,71,42,66,58,59,50,14,30,73,73,64,31,34,33,28,40,24,45,38,19,69,92,46,41,52,48,48,58,60,25,60,55,94,68,63,88,86,52,43,34,49,77,77,37,90,65,46,74,36,82,46,89,90,47,89,39,53,35,61,59,83,45,53,31,37,35,35,26,37,58,75,47,76,46,84,40,65,38,77,35,55,9,13,42,35,40,31,23,38,47,62,35,33,40,39,43,61,90,32,48,40,76,91,74,30,43,48,41,47,77,75,51,36,33,32,25,42,42,50,92,88,39,36,23,40,73,30,59,72,44,62,87,71,92,80,78,45,49,54,92,78,42,57,59,69,41,48,38,38,41,47,35,36,57,63,25,47,20,22,35,34,37,32,26,22,30,43,96,86,62,52,50,39,40,39,62,38,53,31,30,42,56,49,27,57,26,63,39,27,40,36,41,30,43,60,33,58,82,47,38,70,42,67,59,58,49,16,29,71,73,64,31,34,34,28,40,24,44,40,20,69,90,47,40,53,48,49,58,60,26,59,54,95,67,62,88,87,53,44,34,49,77,75,36,89,65,44,74,36,83,46,88,89,47,88,40,51,35,61,59,84,45,51,33,36,34,34,25,38,59,75,46,78,45,83,40,64,39,78,35,53,9,15,43,35,40,31,22,37,48,64,34,33,41,38,43,64,90,31,46,40,77,91,76,32,43,48,41,48,76,74,50,36,32,33,26,40,43,50,93,89,37,35,23,38,73,30,59,73,44,64,89,71,96

InterPro domains:
  IPR002563 Flavin reductase like domain [PF01613] (22-165)
  IPR002563 Flavin reductase like domain [SM00903] (19-174)
  IPR012349 FMN-binding split barrel [G3DSA:2.30.110.10] (1-198)

Secondary structure (DSSP, 8-state):
-EE-GGGS-HHHHHHHHHHHS-SEE-EEEEEE-TT--EEEEEESSEEEEEETTEEEEEEEEEETTEEPHHHHHHHHH-EEEEEE-BTTTHHHHHHHTS---TT--GGGGSS--EE--SSSSSPEETT-SEEEEEEEEEEEEES-TTT-EEEEEEEEEEEEE-GGGEETTTTEE-HHHH-B-EE-STT-EEEEEEE-GGG-/-EE-GGGS-HHHHHHHHHHHS-SEE-EEEEEE-TT--EEEEEESSEEEEEETTEEEEEEEEEETTEEPHHHHHHHHH-EEEEEE-BTTTHHHHHHHTS---TT--GGGGSS--EE--SSSSSPEETT-SEEEEEEEEEEEEES-TTT-EEEEEEEEEEEEE-GGGEETTTTEE-HHHH-B-EE-STT-EEEEEEE-GGG-

pLDDT: mean 96.5, std 3.61, range [81.06, 99.0]